Protein 7ZGM (pdb70)

CATH classification: 2.70.98.10

B-factor: mean 21.21, std 8.97, range [10.93, 101.54]

Sequence (702 aa):
TDYYTKYVNTFIGAADNGHTFPGACRPFGMIQTSPVTGAVGWRYCSEYVNSDSIIWGFTQTHLNGTGCMDLGDVLVMPVTGTRTRAWDAYRRSRFSSKKLEAATPGYYTVELTEPNVKAELTATPHAALHRYTYHNADSASVLIDLQHGPTWNENNQYHSSQVKECEVNWEDAQTLTGHVRNSVWVNQDYFFVMKFNRPVTDSLYLPMGETEKGKRIIASFDMQPGEELLLMKVALSTTGIEGARKNMEEAEVPAWDFEGVKKKTAHDDWNSYLSRIDVTGTEDEKTNFYTCFYHALIQPNQISDVDGLYRNAADSVVKAGTGTFYSTFSLWDTYRAAHPFYTLMVPEKVDGFVNSLVEQSSEVQGFLPIWGLWGKETYTMVGNHGVSVIAEAYRKGFRGFDAERAFNAIKQTQTVSHKQQKSDWETYMKYGYFPTDLIKTESVSSSLESVYDDYAAADMAKKRMGKTEDAAYFSKRADFYKNLFDTETQFMRPRNSNGTWKTPFNPSQVAHATGGDYTEGNAWQYTWHVQHDVPGLISLFGGEEPFLNKLDSLFTLKLETTQADVTGLIGQYAHGNEPSHHITYLYALAGRPERTQELVREIFDTQYHPEPDDGLCGNDDCGQMSAWYMFSAMMGFYPVDPVSGNYVFGAPQMPKIVLHLADGKTFTVIADGISKEHKYIDSITLNGEPYTKNYISHEDILKGGTLVYKMKLEH

Foldseek 3Di:
DQLLVLADQLAQLALFALAFFAEDFFQFAWGKGWAFDAPAFAQAHRGHPPGFKTLFIFTWFFTQDNHDTWRFKGKAKAADDQADPSRPRMFGWDPVAWDGTHQKTWTQGPPQRKIKMWGDDRFKIKIKIWRQPQHQTKMKTWGLADGHRHVVCSQQFWPAKDWDDPFQFWIKIWTFGPHLHTAIKIKIKGKPFGFPDKDWHDGDPNHRIIIMITTGDDDRGDMMMMMMGMARQYRVLRVQLCCVQPVDRCVVVSSVVRSVSLCVQLVLKDFDFDSFLSSLQSNLSVLLRNDQHWRHGQQQWHQAQVRDTDGQPVRTAGAQCLQVQCLFFSLLVCVWRVVVCLLRHLSNQLVNCVVPQAGAQGTDSNHHSQPDAARRNLSSLLQCVLSPNDSDDLVSSLVRLVSHQPPADPDQRPVVCCVVQLFQACVRGVAQRQVNLLRNLLSLVSSLSSCVVVVVVVSNVVSVVSNPSQLLQQDQVVRWSFHAHSVSHTDPPADQFDAADVVGYNRHRAGRLLQSCSSLPCLVVSCVSLVALVSVVVSLVQQQPADDDPDDPDCQQHRHRQRLQDSSNLLVLLSCLVRPNLQSSLVVLVVCVVQAATSDSNRHSRGCSSSSSSSSNNLVQLFWGCSSSSQQKTFGRWHNGQKMWRQGPVRAIAIRGAAPDDDQQRGFPFKDWQNHGDDDRIDGNVSVNVHGYIYTDTGNDD

Solvent-accessible surface area: 23970 Å² total; per-residue (Å²): 133,55,30,1,126,22,9,46,2,26,6,0,1,11,102,58,0,21,2,8,0,1,0,0,29,12,4,1,4,0,1,0,0,0,6,5,7,62,154,64,76,62,150,26,24,12,2,9,34,103,9,63,56,0,35,0,0,0,0,0,3,8,2,0,15,46,32,18,12,10,0,3,0,5,0,0,1,4,9,32,93,89,80,72,61,66,60,47,7,73,1,141,14,56,84,170,94,17,49,25,43,1,1,29,0,18,0,41,2,73,84,9,68,0,69,0,14,0,0,0,5,30,3,0,0,0,0,35,0,18,0,68,47,10,92,39,0,0,0,4,0,5,2,0,12,4,21,7,120,42,73,130,47,4,37,53,9,4,97,75,20,122,17,84,61,76,82,55,69,5,0,1,2,34,0,77,17,31,40,65,11,90,6,14,3,27,0,0,0,43,0,51,64,77,22,87,94,48,56,110,8,118,54,38,180,80,16,122,3,62,4,1,1,0,1,6,112,10,108,100,46,61,77,0,16,0,4,0,0,0,0,1,17,17,49,105,10,0,56,104,0,0,82,66,38,2,87,55,76,88,6,100,23,12,60,129,70,0,51,64,36,0,23,60,21,0,44,54,0,42,12,68,20,82,102,85,46,32,25,18,0,1,2,8,0,1,3,0,0,1,4,4,6,28,2,0,3,63,57,0,60,5,43,12,36,62,80,49,63,52,125,1,59,71,29,38,2,11,1,5,5,4,0,10,9,7,0,2,0,0,7,0,0,2,6,3,3,0,28,100,45,5,38,14,0,0,14,2,0,4,23,8,6,90,57,41,35,14,0,2,10,8,0,0,7,1,24,26,25,58,42,36,3,8,0,2,0,0,0,4,0,0,1,1,25,35,18,46,26,140,42,21,72,21,101,92,0,6,79,3,0,81,69,0,0,43,72,43,27,130,109,61,9,52,5,118,24,0,76,158,59,8,9,2,0,21,81,91,37,190,39,6,0,0,0,4,2,1,0,3,3,3,0,0,42,0,0,10,22,0,0,146,124,42,58,48,96,144,26,11,48,79,0,56,143,1,7,69,34,0,96,44,1,10,4,97,149,43,46,14,0,25,2,60,32,34,118,28,74,69,73,107,121,38,84,30,12,113,49,3,86,72,147,16,24,11,10,1,80,0,0,1,18,7,0,0,1,3,3,7,30,36,8,98,14,0,10,80,43,6,63,20,87,129,38,0,14,82,30,0,55,48,0,9,98,56,167,47,156,120,84,48,110,104,97,59,5,41,20,12,2,0,10,0,28,14,3,0,0,1,2,0,0,0,0,0,8,42,5,65,91,59,52,61,0,7,42,0,0,22,65,0,23,85,72,15,8,80,22,99,23,110,8,24,14,7,32,2,19,1,0,0,5,2,0,0,3,0,0,0,0,1,0,0,2,1,3,18,0,0,26,0,47,0,10,12,1,0,0,10,2,53,85,1,18,0,68,10,89,94,66,96,57,0,22,1,52,3,78,48,33,55,162,82,68,43,10,22,79,49,20,41,22,85,65,117,109,29,131,112,70,62,0,19,1,73,39,0,68,143,9,26,46,0,34,0,114,12,40,90,114,129

Organism: NCBI:txid1121098

Structure (mmCIF, N/CA/C/O backbone):
data_7ZGM
#
_entry.id   7ZGM
#
_cell.length_a   65.941
_cell.length_b   84.335
_cell.length_c   132.581
_cell.angle_alpha   90.000
_cell.angle_beta   90.000
_cell.angle_gamma   90.000
#
_symmetry.space_group_name_H-M   'P 21 21 21'
#
loop_
_entity.id
_entity.type
_entity.pdbx_description
1 polymer 'Glycoside hydrolase family 92 protein'
2 non-polymer 'POTASSIUM ION'
3 non-polymer 'SODIUM ION'
4 non-polymer 'CALCIUM ION'
5 water water
#
loop_
_atom_site.group_PDB
_atom_site.id
_atom_site.type_symbol
_atom_site.label_atom_id
_atom_site.label_alt_id
_atom_site.label_comp_id
_atom_site.label_asym_id
_atom_site.label_entity_id
_atom_site.label_seq_id
_atom_site.pdbx_PDB_ins_code
_atom_site.Cartn_x
_atom_site.Cartn_y
_atom_site.Cartn_z
_atom_site.occupancy
_atom_site.B_iso_or_equiv
_atom_site.auth_seq_id
_atom_site.auth_comp_id
_atom_site.auth_asym_id
_atom_site.auth_atom_id
_atom_site.pdbx_PDB_model_num
ATOM 1 N N . THR A 1 1 ? 8.238 -2.872 41.775 1.000 56.463 30 THR A N 1
ATOM 2 C CA . THR A 1 1 ? 7.299 -2.271 40.789 1.000 56.153 30 THR A CA 1
ATOM 3 C C . THR A 1 1 ? 7.633 -2.761 39.385 1.000 45.310 30 THR A C 1
ATOM 4 O O . THR A 1 1 ? 8.792 -2.974 39.040 1.000 42.078 30 THR A O 1
ATOM 16 N N . ASP A 1 2 ? 6.587 -2.899 38.571 1.000 36.593 31 ASP A N 1
ATOM 17 C CA . ASP A 1 2 ? 6.744 -3.325 37.191 1.000 26.345 31 ASP A CA 1
ATOM 18 C C . ASP A 1 2 ? 6.741 -2.106 36.266 1.000 21.824 31 ASP A C 1
ATOM 19 O O . ASP A 1 2 ? 5.689 -1.678 35.810 1.000 22.824 31 ASP A O 1
ATOM 28 N N . TYR A 1 3 ? 7.922 -1.570 35.940 1.000 18.756 32 TYR A N 1
ATOM 29 C CA A TYR A 1 3 ? 8.051 -0.364 35.138 0.500 19.343 32 TYR A CA 1
ATOM 30 C CA B TYR A 1 3 ? 7.969 -0.342 35.156 0.500 19.021 32 TYR A CA 1
ATOM 31 C C . TYR A 1 3 ? 7.674 -0.620 33.678 1.000 16.676 32 TYR A C 1
ATOM 32 O O . TYR A 1 3 ? 7.381 0.309 32.937 1.000 16.765 32 TYR A O 1
ATOM 64 N N . THR A 1 4 ? 7.706 -1.890 33.250 1.000 17.573 33 THR A N 1
ATOM 65 C CA . THR A 1 4 ? 7.320 -2.212 31.880 1.000 16.026 33 THR A CA 1
ATOM 66 C C . THR A 1 4 ? 5.875 -1.800 31.601 1.000 16.664 33 THR A C 1
ATOM 67 O O . THR A 1 4 ? 5.524 -1.560 30.450 1.000 17.519 33 THR A O 1
ATOM 77 N N . LYS A 1 5 ? 5.042 -1.693 32.644 1.000 17.020 34 LYS A N 1
ATOM 78 C CA . LYS A 1 5 ? 3.643 -1.339 32.446 1.000 18.993 34 LYS A CA 1
ATOM 79 C C . LYS A 1 5 ? 3.509 0.097 31.939 1.000 17.245 34 LYS A C 1
ATOM 80 O O . LYS A 1 5 ? 2.472 0.441 31.382 1.000 19.666 34 LYS A O 1
ATOM 99 N N . TYR A 1 6 ? 4.546 0.929 32.117 1.000 16.896 35 TYR A N 1
ATOM 100 C CA . TYR A 1 6 ? 4.518 2.301 31.625 1.000 16.914 35 TYR A CA 1
ATOM 101 C C . TYR A 1 6 ? 5.072 2.433 30.209 1.000 16.189 35 TYR A C 1
ATOM 102 O O . TYR A 1 6 ? 5.077 3.524 29.656 1.000 22.127 35 TYR A O 1
ATOM 119 N N . VAL A 1 7 ? 5.545 1.337 29.622 1.000 14.344 36 VAL A N 1
ATOM 120 C CA . VAL A 1 7 ? 6.007 1.386 28.248 1.000 13.735 36 VAL A CA 1
ATOM 121 C C . VAL A 1 7 ? 4.820 1.112 27.331 1.000 14.130 36 VAL A C 1
ATOM 122 O O . VAL A 1 7 ? 4.225 0.041 27.390 1.000 17.220 36 VAL A O 1
ATOM 135 N N . ASN A 1 8 ? 4.521 2.072 26.456 1.000 14.329 37 ASN A N 1
ATOM 136 C CA . ASN A 1 8 ? 3.552 1.861 25.392 1.000 13.798 37 ASN A CA 1
ATOM 137 C C . ASN A 1 8 ? 4.320 1.761 24.073 1.000 13.183 37 ASN A C 1
ATOM 138 O O . ASN A 1 8 ? 4.742 2.774 23.513 1.000 14.802 37 ASN A O 1
ATOM 149 N N . THR A 1 9 ? 4.492 0.533 23.567 1.000 14.112 38 THR A N 1
ATOM 150 C CA . THR A 1 9 ? 5.349 0.330 22.408 1.000 13.735 38 THR A CA 1
ATOM 151 C C . THR A 1 9 ? 4.707 0.852 21.127 1.000 14.315 38 THR A C 1
ATOM 152 O O . THR A 1 9 ? 5.398 0.902 20.112 1.000 14.369 38 THR A O 1
ATOM 162 N N . PHE A 1 10 ? 3.429 1.258 21.175 1.000 15.181 39 PHE A N 1
ATOM 163 C CA . PHE A 1 10 ? 2.763 1.845 20.018 1.000 15.112 39 PHE A CA 1
ATOM 164 C C . PHE A 1 10 ? 3.047 3.340 19.897 1.000 15.329 39 PHE A C 1
ATOM 165 O O . PHE A 1 10 ? 2.701 3.924 18.873 1.000 15.721 39 PHE A O 1
ATOM 182 N N . ILE A 1 11 ? 3.659 3.961 20.920 1.000 14.816 40 ILE A N 1
ATOM 183 C CA . ILE A 1 11 ? 4.024 5.367 20.811 1.000 14.765 40 ILE A CA 1
ATOM 184 C C . ILE A 1 11 ? 5.049 5.535 19.690 1.000 14.799 40 ILE A C 1
ATOM 185 O O . ILE A 1 11 ? 6.096 4.876 19.674 1.000 15.971 40 ILE A O 1
ATOM 201 N N . GLY A 1 12 ? 4.728 6.427 18.746 1.000 14.473 41 GLY A N 1
ATOM 202 C CA . GLY A 1 12 ? 5.604 6.685 17.618 1.000 14.836 41 GLY A CA 1
ATOM 203 C C . GLY A 1 12 ? 5.330 5.816 16.393 1.000 14.792 41 GLY A C 1
ATOM 204 O O . GLY A 1 12 ? 6.057 5.939 15.415 1.000 15.533 41 GLY A O 1
ATOM 208 N N . ALA A 1 13 ? 4.283 4.976 16.442 1.000 15.293 42 ALA A N 1
ATOM 209 C CA . ALA A 1 13 ? 3.849 4.166 15.310 1.000 16.668 42 ALA A CA 1
ATOM 210 C C . ALA A 1 13 ? 3.058 5.045 14.345 1.000 16.339 42 ALA A C 1
ATOM 211 O O . ALA A 1 13 ? 1.825 4.992 14.260 1.000 17.138 42 ALA A O 1
ATOM 218 N N . ALA A 1 14 ? 3.797 5.894 13.642 1.000 17.383 43 ALA A N 1
ATOM 219 C CA . ALA A 1 14 ? 3.203 6.958 12.855 1.000 17.941 43 ALA A CA 1
ATOM 220 C C . ALA A 1 14 ? 4.275 7.507 11.933 1.000 16.876 43 ALA A C 1
ATOM 221 O O . ALA A 1 14 ? 5.457 7.227 12.134 1.000 16.174 43 ALA A O 1
ATOM 228 N N . ASP A 1 15 ? 3.850 8.313 10.959 1.000 18.582 44 ASP A N 1
ATOM 229 C CA . ASP A 1 15 ? 4.764 8.925 10.010 1.000 20.898 44 ASP A CA 1
ATOM 230 C C . ASP A 1 15 ? 5.787 9.780 10.747 1.000 20.489 44 ASP A C 1
ATOM 231 O O . ASP A 1 15 ? 6.939 9.849 10.322 1.000 24.226 44 ASP A O 1
ATOM 240 N N . ASN A 1 16 ? 5.355 10.420 11.845 1.000 19.562 45 ASN A N 1
ATOM 241 C CA . ASN A 1 16 ? 6.257 11.084 12.766 1.000 20.387 45 ASN A CA 1
ATOM 242 C C . ASN A 1 16 ? 6.478 10.146 13.949 1.000 18.087 45 ASN A C 1
ATOM 243 O O . ASN A 1 16 ? 5.586 9.968 14.770 1.000 23.518 45 ASN A O 1
ATOM 254 N N . GLY A 1 17 ? 7.645 9.498 13.971 1.000 16.636 46 GLY A N 1
ATOM 255 C CA . GLY A 1 17 ? 7.998 8.571 15.033 1.000 15.404 46 GLY A CA 1
ATOM 256 C C . GLY A 1 17 ? 8.815 7.398 14.496 1.000 14.001 46 GLY A C 1
ATOM 257 O O . GLY A 1 17 ? 9.944 7.179 14.927 1.000 14.973 46 GLY A O 1
ATOM 261 N N . HIS A 1 18 ? 8.209 6.648 13.563 1.000 14.568 47 HIS A N 1
ATOM 262 C CA . HIS A 1 18 ? 8.852 5.525 12.889 1.000 13.235 47 HIS A CA 1
ATOM 263 C C . HIS A 1 18 ? 9.364 4.496 13.891 1.000 12.533 47 HIS A C 1
ATOM 264 O O . HIS A 1 18 ? 10.402 3.881 13.678 1.000 14.191 47 HIS A O 1
ATOM 277 N N . THR A 1 19 ? 8.591 4.277 14.959 1.000 14.001 48 THR A N 1
ATOM 278 C CA . THR A 1 19 ? 8.900 3.227 15.910 1.000 14.641 48 THR A CA 1
ATOM 279 C C . THR A 1 19 ? 8.261 1.914 15.460 1.000 14.233 48 THR A C 1
ATOM 280 O O . THR A 1 19 ? 7.534 1.875 14.471 1.000 15.241 48 THR A O 1
ATOM 290 N N . PHE A 1 20 ? 8.544 0.831 16.195 1.000 13.690 49 PHE A N 1
ATOM 291 C CA . PHE A 1 20 ? 7.931 -0.468 15.952 1.000 12.781 49 PHE A CA 1
ATOM 292 C C . PHE A 1 20 ? 7.356 -0.996 17.261 1.000 14.309 49 PHE A C 1
ATOM 293 O O . PHE A 1 20 ? 7.952 -0.788 18.320 1.000 12.863 49 PHE A O 1
ATOM 310 N N . PRO A 1 21 ? 6.199 -1.688 17.225 1.000 13.599 50 PRO A N 1
ATOM 311 C CA . PRO A 1 21 ? 5.557 -2.145 18.459 1.000 14.158 50 PRO A CA 1
ATOM 312 C C . PRO A 1 21 ? 5.904 -3.548 18.942 1.000 12.894 50 PRO A C 1
ATOM 313 O O . PRO A 1 21 ? 5.510 -3.932 20.037 1.000 13.141 50 PRO A O 1
ATOM 324 N N . GLY A 1 22 ? 6.621 -4.313 18.122 1.000 12.621 51 GLY A N 1
ATOM 325 C CA . GLY A 1 22 ? 6.856 -5.715 18.410 1.000 12.521 51 GLY A CA 1
ATOM 326 C C . GLY A 1 22 ? 7.998 -5.990 19.383 1.000 12.287 51 GLY A C 1
ATOM 327 O O . GLY A 1 22 ? 8.595 -5.077 19.959 1.000 13.517 51 GLY A O 1
ATOM 331 N N . ALA A 1 23 ? 8.243 -7.292 19.576 1.000 12.430 52 ALA A N 1
ATOM 332 C CA . ALA A 1 23 ? 9.062 -7.784 20.676 1.000 13.191 52 ALA A CA 1
ATOM 333 C C . ALA A 1 23 ? 10.556 -7.666 20.378 1.000 13.144 52 ALA A C 1
ATOM 334 O O . ALA A 1 23 ? 11.046 -8.073 19.320 1.000 13.781 52 ALA A O 1
ATOM 341 N N . CYS A 1 24 ? 11.294 -7.156 21.368 1.000 12.889 53 CYS A N 1
ATOM 342 C CA . CYS A 1 24 ? 12.743 -7.137 21.294 1.000 12.726 53 CYS A CA 1
ATOM 343 C C . CYS A 1 24 ? 13.332 -7.203 22.702 1.000 12.078 53 CYS A C 1
ATOM 344 O O . CYS A 1 24 ? 12.613 -7.047 23.685 1.000 12.894 53 CYS A O 1
ATOM 351 N N . ARG A 1 25 ? 14.641 -7.465 22.766 1.000 13.185 54 ARG A N 1
ATOM 352 C CA . ARG A 1 25 ? 15.408 -7.338 23.992 1.000 13.420 54 ARG A CA 1
ATOM 353 C C . ARG A 1 25 ? 16.248 -6.067 23.915 1.000 13.098 54 ARG A C 1
ATOM 354 O O . ARG A 1 25 ? 16.635 -5.637 22.820 1.000 12.971 54 ARG A O 1
ATOM 375 N N . PRO A 1 26 ? 16.632 -5.471 25.064 1.000 13.614 55 PRO A N 1
ATOM 376 C CA . PRO A 1 26 ? 17.559 -4.340 25.064 1.000 14.073 55 PRO A CA 1
ATOM 377 C C . PRO A 1 26 ? 18.837 -4.682 24.308 1.000 13.704 55 PRO A C 1
ATOM 378 O O . PRO A 1 26 ? 19.447 -5.727 24.551 1.000 13.938 55 PRO A O 1
ATOM 389 N N . PHE A 1 27 ? 19.201 -3.803 23.366 1.000 12.804 56 PHE A N 1
ATOM 390 C CA . PHE A 1 27 ? 20.427 -3.923 22.583 1.000 12.948 56 PHE A CA 1
ATOM 391 C C . PHE A 1 27 ? 20.495 -5.252 21.820 1.000 13.343 56 PHE A C 1
ATOM 392 O O . PHE A 1 27 ? 21.584 -5.760 21.521 1.000 13.891 56 PHE A O 1
ATOM 409 N N . GLY A 1 28 ? 19.325 -5.811 21.474 1.000 12.438 57 GLY A N 1
ATOM 410 C CA . GLY A 1 28 ? 19.282 -7.127 20.854 1.000 13.936 57 GLY A CA 1
ATOM 411 C C . GLY A 1 28 ? 19.433 -7.077 19.330 1.000 13.535 57 GLY A C 1
ATOM 412 O O . GLY A 1 28 ? 19.523 -6.010 18.723 1.000 14.158 57 GLY A O 1
ATOM 416 N N . MET A 1 29 ? 19.493 -8.263 18.727 1.000 13.360 58 MET A N 1
ATOM 417 C CA . MET A 1 29 ? 19.582 -8.405 17.283 1.000 14.487 58 MET A CA 1
ATOM 418 C C . MET A 1 29 ? 18.194 -8.605 16.674 1.000 14.041 58 MET A C 1
ATOM 419 O O . MET A 1 29 ? 18.043 -8.393 15.482 1.000 15.297 58 MET A O 1
ATOM 433 N N . ILE A 1 30 ? 17.196 -9.008 17.479 1.000 12.613 59 ILE A N 1
ATOM 434 C CA . ILE A 1 30 ? 15.870 -9.346 16.990 1.000 12.490 59 ILE A CA 1
ATOM 435 C C . ILE A 1 30 ? 14.873 -8.294 17.462 1.000 13.466 59 ILE A C 1
ATOM 436 O O . ILE A 1 30 ? 14.792 -7.976 18.648 1.000 13.948 59 ILE A O 1
ATOM 452 N N . GLN A 1 31 ? 14.094 -7.801 16.501 1.000 11.859 60 GLN A N 1
ATOM 453 C CA . GLN A 1 31 ? 12.946 -6.942 16.729 1.000 12.174 60 GLN A CA 1
ATOM 454 C C . GLN A 1 31 ? 11.810 -7.524 15.891 1.000 12.671 60 GLN A C 1
ATOM 455 O O . GLN A 1 31 ? 11.676 -7.206 14.712 1.000 13.715 60 GLN A O 1
ATOM 469 N N . THR A 1 32 ? 11.045 -8.447 16.484 1.000 12.376 61 THR A N 1
ATOM 470 C CA . THR A 1 32 ? 10.068 -9.221 15.737 1.000 11.857 61 THR A CA 1
ATOM 471 C C . THR A 1 32 ? 8.727 -8.502 15.844 1.000 13.194 61 THR A C 1
ATOM 472 O O . THR A 1 32 ? 8.190 -8.303 16.935 1.000 12.907 61 THR A O 1
ATOM 482 N N . SER A 1 33 ? 8.205 -8.066 14.698 1.000 12.845 62 SER A N 1
ATOM 483 C CA . SER A 1 33 ? 7.202 -7.020 14.717 1.000 12.979 62 SER A CA 1
ATOM 484 C C . SER A 1 33 ? 6.359 -7.068 13.445 1.000 13.170 62 SER A C 1
ATOM 485 O O . SER A 1 33 ? 6.838 -7.466 12.378 1.000 13.118 62 SER A O 1
ATOM 492 N N . PRO A 1 34 ? 5.069 -6.688 13.521 1.000 13.069 63 PRO A N 1
ATOM 493 C CA . PRO A 1 34 ? 4.197 -6.675 12.346 1.000 14.209 63 PRO A CA 1
ATOM 494 C C . PRO A 1 34 ? 4.599 -5.676 11.262 1.000 13.625 63 PRO A C 1
ATOM 495 O O . PRO A 1 34 ? 5.093 -4.587 11.548 1.000 14.443 63 PRO A O 1
ATOM 506 N N . VAL A 1 35 ? 4.389 -6.099 10.011 1.000 13.274 64 VAL A N 1
ATOM 507 C CA . VAL A 1 35 ? 4.437 -5.248 8.835 1.000 13.311 64 VAL A CA 1
ATOM 508 C C . VAL A 1 35 ? 3.006 -4.888 8.464 1.000 14.125 64 VAL A C 1
ATOM 509 O O . VAL A 1 35 ? 2.182 -5.784 8.279 1.000 15.099 64 VAL A O 1
ATOM 522 N N . THR A 1 36 ? 2.717 -3.584 8.370 1.000 16.487 65 THR A N 1
ATOM 523 C CA . THR A 1 36 ? 1.393 -3.131 7.990 1.000 15.924 65 THR A CA 1
ATOM 524 C C . THR A 1 36 ? 1.478 -2.273 6.735 1.000 15.332 65 THR A C 1
ATOM 525 O O . THR A 1 36 ? 2.514 -1.695 6.392 1.000 16.873 65 THR A O 1
ATOM 535 N N . GLY A 1 37 ? 0.335 -2.181 6.066 1.000 15.285 66 GLY A N 1
ATOM 536 C CA . GLY A 1 37 ? 0.214 -1.287 4.936 1.000 17.578 66 GLY A CA 1
ATOM 537 C C . GLY A 1 37 ? -1.194 -0.723 4.847 1.000 18.497 66 GLY A C 1
ATOM 538 O O . GLY A 1 37 ? -2.073 -1.068 5.641 1.000 18.809 66 GLY A O 1
ATOM 542 N N . ALA A 1 38 ? -1.369 0.167 3.878 1.000 18.882 67 ALA A N 1
ATOM 543 C CA . ALA A 1 38 ? -2.655 0.777 3.615 1.000 21.200 67 ALA A CA 1
ATOM 544 C C . ALA A 1 38 ? -2.884 0.711 2.109 1.000 19.817 67 ALA A C 1
ATOM 545 O O . ALA A 1 38 ? -2.712 -0.354 1.529 1.000 20.283 67 ALA A O 1
ATOM 552 N N . VAL A 1 39 ? -3.252 1.834 1.485 1.000 18.511 68 VAL A N 1
ATOM 553 C CA . VAL A 1 39 ? -3.554 1.845 0.064 1.000 18.596 68 VAL A CA 1
ATOM 554 C C . VAL A 1 39 ? -2.380 2.480 -0.674 1.000 16.830 68 VAL A C 1
ATOM 555 O O . VAL A 1 39 ? -1.999 3.615 -0.402 1.000 18.556 68 VAL A O 1
ATOM 568 N N . GLY A 1 40 ? -1.813 1.722 -1.614 1.000 18.698 69 GLY A N 1
ATOM 569 C CA . GLY A 1 40 ? -0.612 2.140 -2.307 1.000 18.466 69 GLY A CA 1
ATOM 570 C C . GLY A 1 40 ? 0.625 1.799 -1.488 1.000 18.936 69 GLY A C 1
ATOM 571 O O . GLY A 1 40 ? 0.555 1.015 -0.550 1.000 31.897 69 GLY A O 1
ATOM 575 N N . TRP A 1 41 ? 1.749 2.410 -1.838 1.000 20.149 70 TRP A N 1
ATOM 576 C CA . TRP A 1 41 ? 3.029 2.055 -1.253 1.000 17.323 70 TRP A CA 1
ATOM 577 C C . TRP A 1 41 ? 3.487 3.151 -0.297 1.000 18.599 70 TRP A C 1
ATOM 578 O O . TRP A 1 41 ? 3.528 4.319 -0.667 1.000 21.618 70 TRP A O 1
ATOM 599 N N . ARG A 1 42 ? 3.809 2.776 0.942 1.000 17.638 71 ARG A N 1
ATOM 600 C CA . ARG A 1 42 ? 4.351 3.722 1.905 1.000 17.399 71 ARG A CA 1
ATOM 601 C C . ARG A 1 42 ? 5.868 3.759 1.767 1.000 16.050 71 ARG A C 1
ATOM 602 O O . ARG A 1 42 ? 6.492 2.721 1.678 1.000 16.346 71 ARG A O 1
ATOM 623 N N . TYR A 1 43 ? 6.472 4.940 1.729 1.000 15.979 72 TYR A N 1
ATOM 624 C CA . TYR A 1 43 ? 7.908 5.032 1.522 1.000 16.869 72 TYR A CA 1
ATOM 625 C C . TYR A 1 43 ? 8.692 4.373 2.655 1.000 16.422 72 TYR A C 1
ATOM 626 O O . TYR A 1 43 ? 9.673 3.670 2.400 1.000 16.710 72 TYR A O 1
ATOM 643 N N . CYS A 1 44 ? 8.290 4.649 3.907 1.000 14.752 73 CYS A N 1
ATOM 644 C CA . CYS A 1 44 ? 9.130 4.321 5.045 1.000 14.866 73 CYS A CA 1
ATOM 645 C C . CYS A 1 44 ? 8.299 3.796 6.211 1.000 15.363 73 CYS A C 1
ATOM 646 O O . CYS A 1 44 ? 7.123 4.137 6.345 1.000 17.209 73 CYS A O 1
ATOM 654 N N . SER A 1 45 ? 8.985 3.007 7.054 1.000 15.117 74 SER A N 1
ATOM 655 C CA . SER A 1 45 ? 8.486 2.389 8.273 1.000 15.386 74 SER A CA 1
ATOM 656 C C . SER A 1 45 ? 7.598 1.190 7.965 1.000 14.140 74 SER A C 1
ATOM 657 O O . SER A 1 45 ? 6.716 1.249 7.103 1.000 16.942 74 SER A O 1
ATOM 664 N N . GLU A 1 46 ? 7.827 0.112 8.718 1.000 14.052 75 GLU A N 1
ATOM 665 C CA . GLU A 1 46 ? 7.107 -1.126 8.478 1.000 15.200 75 GLU A CA 1
ATOM 666 C C . GLU A 1 46 ? 5.736 -1.145 9.146 1.000 15.653 75 GLU A C 1
ATOM 667 O O .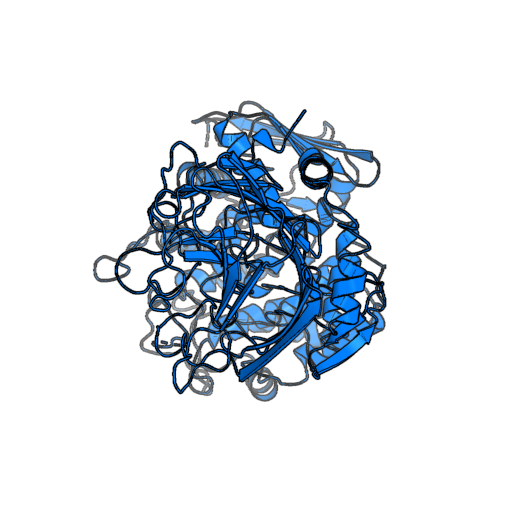 GLU A 1 46 ? 4.891 -1.931 8.726 1.000 16.864 75 GLU A O 1
ATOM 679 N N . TYR A 1 47 ? 5.499 -0.292 10.148 1.000 14.943 76 TYR A N 1
ATOM 680 C CA . TYR A 1 47 ? 4.253 -0.329 10.904 1.000 14.505 76 TYR A CA 1
ATOM 681 C C . TYR A 1 47 ? 3.797 1.093 11.200 1.000 15.004 76 TYR A C 1
ATOM 682 O O . TYR A 1 47 ? 4.586 1.902 11.682 1.000 16.255 76 TYR A O 1
ATOM 699 N N . VAL A 1 48 ? 2.516 1.382 10.952 1.000 15.771 77 VAL A N 1
ATOM 700 C CA . VAL A 1 48 ? 1.900 2.587 11.486 1.000 15.597 77 VAL A CA 1
ATOM 701 C C . VAL A 1 48 ? 0.544 2.216 12.093 1.000 16.416 77 VAL A C 1
ATOM 702 O O . VAL A 1 48 ? -0.160 1.322 11.619 1.000 16.923 77 VAL A O 1
ATOM 715 N N . ASN A 1 49 ? 0.191 2.937 13.164 1.000 16.534 78 ASN A N 1
ATOM 716 C CA . ASN A 1 49 ? -0.940 2.595 14.008 1.000 16.413 78 ASN A CA 1
ATOM 717 C C . ASN A 1 49 ? -2.270 2.769 13.280 1.000 16.114 78 ASN A C 1
ATOM 718 O O . ASN A 1 49 ? -3.245 2.111 13.635 1.000 18.914 78 ASN A O 1
ATOM 729 N N . SER A 1 50 ? -2.315 3.647 12.269 1.000 17.106 79 SER A N 1
ATOM 730 C CA . SER A 1 50 ? -3.554 3.898 11.546 1.000 18.183 79 SER A CA 1
ATOM 731 C C . SER A 1 50 ? -3.850 2.817 10.502 1.000 17.472 79 SER A C 1
ATOM 732 O O . SER A 1 50 ? -4.966 2.766 9.994 1.000 19.637 79 SER A O 1
ATOM 739 N N . ASP A 1 51 ? -2.873 1.964 10.165 1.000 17.017 80 ASP A N 1
ATOM 740 C CA . ASP A 1 51 ? -3.096 0.893 9.199 1.000 16.073 80 ASP A CA 1
ATOM 741 C C . ASP A 1 51 ? -3.999 -0.188 9.795 1.000 17.731 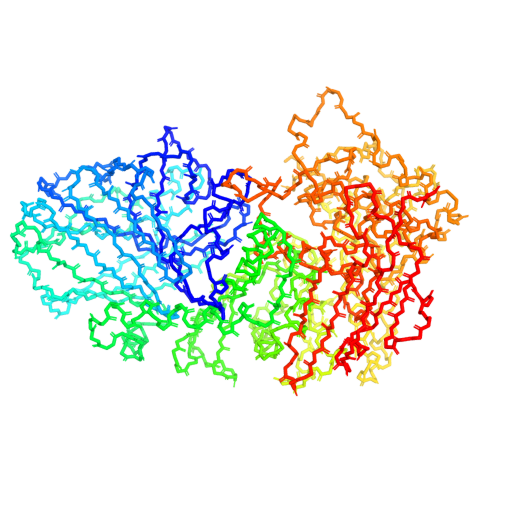80 ASP A C 1
ATOM 742 O O . ASP A 1 51 ? -4.015 -0.393 11.004 1.000 19.399 80 ASP A O 1
ATOM 751 N N . SER A 1 52 ? -4.697 -0.932 8.927 1.000 17.355 81 SER A N 1
ATOM 752 C CA . SER A 1 52 ? -5.546 -2.030 9.372 1.000 18.340 81 SER A CA 1
ATOM 753 C C . SER A 1 52 ? -5.270 -3.318 8.597 1.000 18.041 81 SER A C 1
ATOM 754 O O . SER A 1 52 ? -6.057 -4.250 8.681 1.000 20.563 81 SER A O 1
ATOM 761 N N . ILE A 1 53 ? -4.144 -3.379 7.875 1.000 16.335 82 ILE A N 1
ATOM 762 C CA . ILE A 1 53 ? -3.762 -4.560 7.115 1.000 16.936 82 ILE A CA 1
ATOM 763 C C . ILE A 1 53 ? -2.354 -4.989 7.512 1.000 17.153 82 ILE A C 1
ATOM 764 O O . ILE A 1 53 ? -1.430 -4.192 7.415 1.000 16.603 82 ILE A O 1
ATOM 780 N N . ILE A 1 54 ? -2.210 -6.249 7.939 1.000 15.641 83 ILE A N 1
ATOM 781 C CA . ILE A 1 54 ? -0.921 -6.848 8.266 1.000 15.791 83 ILE A CA 1
ATOM 782 C C . ILE A 1 54 ? -0.464 -7.744 7.104 1.000 15.702 83 ILE A C 1
ATOM 783 O O . ILE A 1 54 ? -1.222 -8.579 6.597 1.000 15.706 83 ILE A O 1
ATOM 799 N N . TRP A 1 55 ? 0.793 -7.547 6.685 1.000 14.267 84 TRP A N 1
ATOM 800 C CA . TRP A 1 55 ? 1.428 -8.350 5.645 1.000 15.570 84 TRP A CA 1
ATOM 801 C C . TRP A 1 55 ? 2.073 -9.609 6.222 1.000 15.656 84 TRP A C 1
ATOM 802 O O . TRP A 1 55 ? 2.271 -10.607 5.523 1.000 17.622 84 TRP A O 1
ATOM 823 N N . GLY A 1 56 ? 2.510 -9.500 7.473 1.000 13.761 85 GLY A N 1
ATOM 824 C CA . GLY A 1 56 ? 3.279 -10.536 8.131 1.000 14.636 85 GLY A CA 1
ATOM 825 C C . GLY A 1 56 ? 4.105 -9.924 9.257 1.000 14.172 85 GLY A C 1
ATOM 826 O O . GLY A 1 56 ? 3.835 -8.806 9.685 1.000 14.095 85 GLY A O 1
ATOM 830 N N . PHE A 1 57 ? 5.091 -10.690 9.726 1.000 14.104 86 PHE A N 1
ATOM 831 C CA . PHE A 1 57 ? 5.952 -10.300 10.825 1.000 13.403 86 PHE A CA 1
ATOM 832 C C . PHE A 1 57 ? 7.398 -10.524 10.400 1.000 13.476 86 PHE A C 1
ATOM 833 O O . PHE A 1 57 ? 7.739 -11.630 9.957 1.000 14.217 86 PHE A O 1
ATOM 850 N N . THR A 1 58 A 8.232 -9.478 10.541 1.000 12.496 86 THR A N 1
ATOM 851 C CA . THR A 1 58 A 9.645 -9.584 10.223 1.000 12.248 86 THR A CA 1
ATOM 852 C C . THR A 1 58 A 10.445 -9.499 11.522 1.000 12.492 86 THR A C 1
ATOM 853 O O . THR A 1 58 A 9.897 -9.141 12.566 1.000 13.971 86 THR A O 1
ATOM 863 N N . GLN A 1 59 B 11.729 -9.862 11.457 1.000 12.462 86 GLN A N 1
ATOM 864 C CA . GLN A 1 59 B 12.495 -10.207 12.646 1.000 12.629 86 GLN A CA 1
ATOM 865 C C . GLN A 1 59 B 13.505 -9.137 13.065 1.000 12.986 86 GLN A C 1
ATOM 866 O O . GLN A 1 59 B 14.125 -9.284 14.117 1.000 12.870 86 GLN A O 1
ATOM 880 N N . THR A 1 60 ? 13.718 -8.119 12.227 1.000 13.319 87 THR A N 1
ATOM 881 C CA . THR A 1 60 ? 14.721 -7.095 12.458 1.000 12.852 87 THR A CA 1
ATOM 882 C C . THR A 1 60 ? 14.114 -5.732 12.138 1.000 12.183 87 THR A C 1
ATOM 883 O O . THR A 1 60 ? 13.437 -5.594 11.132 1.000 13.658 87 THR A O 1
ATOM 893 N N . HIS A 1 61 ? 14.328 -4.747 13.018 1.000 12.947 88 HIS A N 1
ATOM 894 C CA . HIS A 1 61 ? 13.817 -3.403 12.802 1.000 12.644 88 HIS A CA 1
ATOM 895 C C . HIS A 1 61 ? 14.706 -2.357 13.442 1.000 13.137 88 HIS A C 1
ATOM 896 O O . HIS A 1 61 ? 15.244 -2.582 14.519 1.000 13.963 88 HIS A O 1
ATOM 909 N N . LEU A 1 62 ? 14.795 -1.212 12.759 1.000 13.220 89 LEU A N 1
ATOM 910 C CA . LEU A 1 62 ? 15.366 -0.008 13.329 1.000 13.664 89 LEU A CA 1
ATOM 911 C C . LEU A 1 62 ? 14.255 0.836 13.932 1.000 14.500 89 LEU A C 1
ATOM 912 O O . LEU A 1 62 ? 13.117 0.837 13.461 1.000 14.832 89 LEU A O 1
ATOM 928 N N . ASN A 1 63 ? 14.623 1.521 15.013 1.000 13.918 90 ASN A N 1
ATOM 929 C CA . ASN A 1 63 ? 13.718 2.355 15.784 1.000 14.168 90 ASN A CA 1
ATOM 930 C C . ASN A 1 63 ? 13.916 3.826 15.431 1.000 12.634 90 ASN A C 1
ATOM 931 O O . ASN A 1 63 ? 14.923 4.410 15.805 1.000 14.594 90 ASN A O 1
ATOM 942 N N . GLY A 1 64 ? 12.953 4.406 14.702 1.000 14.603 91 GLY A N 1
ATOM 943 C CA . GLY A 1 64 ? 12.846 5.850 14.555 1.000 15.293 91 GLY A CA 1
ATOM 944 C C . GLY A 1 64 ? 13.764 6.463 13.498 1.000 14.721 91 GLY A C 1
ATOM 945 O O . GLY A 1 64 ? 14.029 7.655 13.550 1.000 14.983 91 GLY A O 1
ATOM 949 N N . THR A 1 65 ? 14.246 5.648 12.554 1.000 14.943 92 THR A N 1
ATOM 950 C CA . THR A 1 65 ? 15.050 6.133 11.449 1.000 14.869 92 THR A CA 1
ATOM 951 C C . THR A 1 65 ? 14.146 6.847 10.449 1.000 16.066 92 THR A C 1
ATOM 952 O O . THR A 1 65 ? 12.939 6.597 10.392 1.000 17.521 92 THR A O 1
ATOM 962 N N . GLY A 1 66 ? 14.759 7.693 9.621 1.000 18.064 93 GLY A N 1
ATOM 963 C CA . GLY A 1 66 ? 14.061 8.358 8.538 1.000 18.371 93 GLY A CA 1
ATOM 964 C C . GLY A 1 66 ? 13.494 7.363 7.531 1.000 18.132 93 GLY A C 1
ATOM 965 O O . GLY A 1 66 ? 12.306 7.426 7.207 1.000 20.603 93 GLY A O 1
ATOM 969 N N . CYS A 1 67 ? 14.343 6.450 7.029 1.000 18.065 94 CYS A N 1
ATOM 970 C CA . CYS A 1 67 ? 13.845 5.462 6.079 1.000 20.651 94 CYS A CA 1
ATOM 971 C C . CYS A 1 67 ? 14.635 4.150 6.059 1.000 18.025 94 CYS A C 1
ATOM 972 O O . CYS A 1 67 ? 14.090 3.132 5.635 1.000 20.634 94 CYS A O 1
ATOM 980 N N . MET A 1 68 ? 15.894 4.129 6.506 1.000 17.306 95 MET A N 1
ATOM 981 C CA . MET A 1 68 ? 16.626 2.874 6.528 1.000 16.809 95 MET A CA 1
ATOM 982 C C . MET A 1 68 ? 15.912 1.904 7.466 1.000 16.453 95 MET A C 1
ATOM 983 O O . MET A 1 68 ? 15.425 2.292 8.527 1.000 16.883 95 MET A O 1
ATOM 997 N N . ASP A 1 69 ? 15.866 0.631 7.065 1.000 14.832 96 ASP A N 1
ATOM 998 C CA . ASP A 1 69 ? 15.328 -0.412 7.922 1.000 15.151 96 ASP A CA 1
ATOM 999 C C . ASP A 1 69 ? 15.899 -1.750 7.464 1.000 15.422 96 ASP A C 1
ATOM 1000 O O . ASP A 1 69 ? 16.544 -1.831 6.416 1.000 17.554 96 ASP A O 1
ATOM 1009 N N . LEU A 1 70 ? 15.618 -2.785 8.261 1.000 15.411 97 LEU A N 1
ATOM 1010 C CA . LEU A 1 70 ? 16.114 -4.134 8.033 1.000 15.475 97 LEU A CA 1
ATOM 1011 C C . LEU A 1 70 ? 14.961 -5.039 7.588 1.000 16.352 97 LEU A C 1
ATOM 1012 O O . LEU A 1 70 ? 14.892 -5.411 6.430 1.000 18.039 97 LEU A O 1
ATOM 1028 N N . GLY A 1 71 ? 13.999 -5.347 8.452 1.000 16.587 98 GLY A N 1
ATOM 1029 C CA . GLY A 1 71 ? 12.765 -6.000 8.028 1.000 16.713 98 GLY A CA 1
ATOM 1030 C C . GLY A 1 71 ? 12.964 -7.374 7.384 1.000 17.528 98 GLY A C 1
ATOM 1031 O O . GLY A 1 71 ? 12.362 -7.656 6.352 1.000 17.935 98 GLY A O 1
ATOM 1035 N N . ASP A 1 72 ? 13.740 -8.253 8.031 1.000 15.953 99 ASP A N 1
ATOM 1036 C CA . ASP A 1 72 ? 14.142 -9.523 7.445 1.000 14.887 99 ASP A CA 1
ATOM 1037 C C . ASP A 1 72 ? 13.278 -10.701 7.889 1.000 14.617 99 ASP A C 1
ATOM 1038 O O . ASP A 1 72 ? 12.912 -10.813 9.052 1.000 15.558 99 ASP A O 1
ATOM 1047 N N . VAL A 1 73 ? 13.027 -11.603 6.933 1.000 15.296 100 VAL A N 1
ATOM 1048 C CA . VAL A 1 73 ? 12.308 -12.861 7.116 1.000 14.297 100 VAL A CA 1
ATOM 1049 C C . VAL A 1 73 ? 10.857 -12.611 7.516 1.000 15.792 100 VAL A C 1
ATOM 1050 O O . VAL A 1 73 ? 10.490 -12.676 8.685 1.000 16.669 100 VAL A O 1
ATOM 1063 N N . LEU A 1 74 ? 10.007 -12.404 6.512 1.000 14.605 101 LEU A N 1
ATOM 1064 C CA . LEU A 1 74 ? 8.591 -12.218 6.772 1.000 14.994 101 LEU A CA 1
ATOM 1065 C C . LEU A 1 74 ? 7.930 -13.582 6.951 1.000 16.303 101 LEU A C 1
ATOM 1066 O O . LEU A 1 74 ? 8.076 -14.474 6.109 1.000 17.173 101 LEU A O 1
ATOM 1082 N N . VAL A 1 75 ? 7.193 -13.729 8.056 1.000 14.611 102 VAL A N 1
ATOM 1083 C CA . VAL A 1 75 ? 6.355 -14.899 8.267 1.000 14.823 102 VAL A CA 1
ATOM 1084 C C . VAL A 1 75 ? 4.912 -14.448 8.466 1.000 13.732 102 VAL A C 1
ATOM 1085 O O . VAL A 1 75 ? 4.643 -13.381 9.022 1.000 15.240 102 VAL A O 1
ATOM 1098 N N . MET A 1 76 ? 3.979 -15.268 7.985 1.000 15.213 103 MET A N 1
ATOM 1099 C CA . MET A 1 76 ? 2.565 -14.944 8.066 1.000 15.830 103 MET A CA 1
ATOM 1100 C C . MET A 1 76 ? 1.782 -16.246 8.171 1.000 14.672 103 MET A C 1
ATOM 1101 O O . MET A 1 76 ? 1.886 -17.098 7.292 1.000 15.837 103 MET A O 1
ATOM 1115 N N . PRO A 1 77 ? 0.970 -16.454 9.230 1.000 14.747 104 PRO A N 1
ATOM 1116 C CA . PRO A 1 77 ? 0.051 -17.588 9.244 1.000 15.252 104 PRO A CA 1
ATOM 1117 C C . PRO A 1 77 ? -0.931 -17.516 8.072 1.000 16.281 104 PRO A C 1
ATOM 1118 O O . PRO A 1 77 ? -1.385 -16.430 7.716 1.000 16.351 104 PRO A O 1
ATOM 1129 N N . VAL A 1 78 ? -1.256 -18.688 7.508 1.000 16.008 105 VAL A N 1
ATOM 1130 C CA . VAL A 1 78 ? -2.144 -18.833 6.367 1.000 17.185 105 VAL A CA 1
ATOM 1131 C C . VAL A 1 78 ? -3.094 -19.998 6.632 1.000 17.249 105 VAL A C 1
ATOM 1132 O O . VAL A 1 78 ? -2.689 -21.036 7.157 1.000 18.287 105 VAL A O 1
ATOM 1145 N N . THR A 1 79 ? -4.355 -19.827 6.233 1.000 17.972 106 THR A N 1
ATOM 1146 C CA . THR A 1 79 ? -5.318 -20.918 6.209 1.000 18.321 106 THR A CA 1
ATOM 1147 C C . THR A 1 79 ? -6.046 -20.892 4.868 1.000 19.662 106 THR A C 1
ATOM 1148 O O . THR A 1 79 ? -5.995 -19.899 4.146 1.000 21.011 106 THR A O 1
ATOM 1158 N N . GLY A 1 80 ? -6.745 -21.982 4.551 1.000 23.218 107 GLY A N 1
ATOM 1159 C CA . GLY A 1 80 ? -7.450 -22.090 3.284 1.000 25.339 107 GLY A CA 1
ATOM 1160 C C . GLY A 1 80 ? -6.475 -22.289 2.125 1.000 24.608 107 GLY A C 1
ATOM 1161 O O . GLY A 1 80 ? -5.480 -22.995 2.268 1.000 27.251 107 GLY A O 1
ATOM 1165 N N . THR A 1 81 ? -6.747 -21.613 1.008 1.000 26.428 108 THR A N 1
ATOM 1166 C CA . THR A 1 81 ? -6.018 -21.808 -0.238 1.000 25.062 108 THR A CA 1
ATOM 1167 C C . THR A 1 81 ? -4.530 -21.519 -0.033 1.000 21.132 108 THR A C 1
ATOM 1168 O O . THR A 1 81 ? -4.165 -20.472 0.504 1.000 21.641 108 THR A O 1
ATOM 1178 N N . ARG A 1 82 ? -3.673 -22.452 -0.478 1.000 22.082 109 ARG A N 1
ATOM 1179 C CA . ARG A 1 82 ? -2.244 -22.361 -0.218 1.000 20.426 109 ARG A CA 1
ATOM 1180 C C . ARG A 1 82 ? -1.546 -21.517 -1.283 1.000 21.952 109 ARG A C 1
ATOM 1181 O O . ARG A 1 82 ? -0.622 -20.780 -0.959 1.000 22.774 109 ARG A O 1
ATOM 1202 N N . THR A 1 83 ? -1.940 -21.666 -2.553 1.000 22.269 110 THR A N 1
ATOM 1203 C CA . THR A 1 83 ? -1.262 -20.985 -3.649 1.000 21.719 110 THR A CA 1
ATOM 1204 C C . THR A 1 83 ? -2.062 -19.759 -4.078 1.000 20.725 110 THR A C 1
ATOM 1205 O O . THR A 1 83 ? -3.200 -19.880 -4.527 1.000 20.757 110 THR A O 1
ATOM 1215 N N . ARG A 1 84 ? -1.426 -18.592 -3.926 1.000 20.219 111 ARG A N 1
ATOM 1216 C CA . ARG A 1 84 ? -2.009 -17.296 -4.230 1.000 18.886 111 ARG A CA 1
ATOM 1217 C C . ARG A 1 84 ? -0.908 -16.378 -4.744 1.000 20.810 111 ARG A C 1
ATOM 1218 O O . ARG A 1 84 ? 0.273 -16.721 -4.671 1.000 23.968 111 ARG A O 1
ATOM 1239 N N . ALA A 1 85 ? -1.311 -15.197 -5.224 1.000 21.021 112 ALA A N 1
ATOM 1240 C CA . ALA A 1 85 ? -0.367 -14.144 -5.565 1.000 20.322 112 ALA A CA 1
ATOM 1241 C C . ALA A 1 85 ? 0.405 -13.709 -4.319 1.000 21.421 112 ALA A C 1
ATOM 1242 O O . ALA A 1 85 ? -0.074 -13.853 -3.198 1.000 21.708 112 ALA A O 1
ATOM 1249 N N . TRP A 1 86 ? 1.591 -13.134 -4.539 1.000 20.747 113 TRP A N 1
ATOM 1250 C CA . TRP A 1 86 ? 2.509 -12.767 -3.469 1.000 19.906 113 TRP A CA 1
ATOM 1251 C C . TRP A 1 86 ? 1.877 -11.807 -2.458 1.000 19.427 113 TRP A C 1
ATOM 1252 O O . TRP A 1 86 ? 2.257 -11.814 -1.285 1.000 20.751 113 TRP A O 1
ATOM 1273 N N . ASP A 1 87 ? 0.929 -10.984 -2.913 1.000 19.552 114 ASP A N 1
ATOM 1274 C CA . ASP A 1 87 ? 0.338 -9.926 -2.111 1.000 19.384 114 ASP A CA 1
ATOM 1275 C C . ASP A 1 87 ? -1.036 -10.319 -1.561 1.000 18.878 114 ASP A C 1
ATOM 1276 O O . ASP A 1 87 ? -1.738 -9.454 -1.037 1.000 18.536 114 ASP A O 1
ATOM 1285 N N . ALA A 1 88 ? -1.398 -11.612 -1.625 1.000 18.856 115 ALA A N 1
ATOM 1286 C CA . ALA A 1 88 ? -2.757 -12.060 -1.339 1.000 19.263 115 ALA A CA 1
ATOM 1287 C C . ALA A 1 88 ? -2.860 -12.847 -0.027 1.000 17.015 115 ALA A C 1
ATOM 1288 O O . ALA A 1 88 ? -3.882 -13.497 0.217 1.000 20.918 115 ALA A O 1
ATOM 1295 N N . TYR A 1 89 ? -1.837 -12.759 0.837 1.000 16.849 116 TYR A N 1
ATOM 1296 C CA . TYR A 1 89 ? -1.847 -13.455 2.117 1.000 17.941 116 TYR A CA 1
ATOM 1297 C C . TYR A 1 89 ? -2.037 -12.486 3.286 1.000 17.022 116 TYR A C 1
ATOM 1298 O O . TYR A 1 89 ? -1.883 -12.859 4.442 1.000 18.638 116 TYR A O 1
ATOM 1315 N N . ARG A 1 90 ? -2.419 -11.243 2.995 1.000 17.985 117 ARG A N 1
ATOM 1316 C CA A ARG A 1 90 ? -2.492 -10.205 4.010 0.660 16.481 117 ARG A CA 1
ATOM 1317 C CA B ARG A 1 90 ? -2.484 -10.204 4.009 0.330 16.820 117 ARG A CA 1
ATOM 1318 C C . ARG A 1 90 ? -3.788 -10.345 4.800 1.000 16.077 117 ARG A C 1
ATOM 1319 O O . ARG A 1 90 ? -4.706 -11.053 4.395 1.000 18.855 117 ARG A O 1
ATOM 1359 N N . SER A 1 91 ? -3.857 -9.669 5.949 1.000 15.823 118 SER A N 1
ATOM 1360 C CA . SER A 1 91 ? -4.995 -9.813 6.840 1.000 15.621 118 SER A CA 1
ATOM 1361 C C . SER A 1 91 ? -5.389 -8.482 7.463 1.000 17.151 118 SER A C 1
ATOM 1362 O O . SER A 1 91 ? -4.537 -7.746 7.939 1.000 18.136 118 SER A O 1
ATOM 1369 N N . ARG A 1 92 ? -6.699 -8.253 7.565 1.000 18.924 119 ARG A N 1
ATOM 1370 C CA . ARG A 1 92 ? -7.235 -7.259 8.479 1.000 18.736 119 ARG A CA 1
ATOM 1371 C C . ARG A 1 92 ? -7.008 -7.712 9.918 1.000 19.042 119 ARG A C 1
ATOM 1372 O O . ARG A 1 92 ? -6.758 -8.887 10.186 1.000 18.233 119 ARG A O 1
ATOM 1393 N N . PHE A 1 93 ? -7.135 -6.756 10.840 1.000 20.652 120 PHE A N 1
ATOM 1394 C CA . PHE A 1 93 ? -7.076 -7.050 12.259 1.000 22.608 120 PHE A CA 1
ATOM 1395 C C . PHE A 1 93 ? -7.769 -5.940 13.028 1.000 26.470 120 PHE A C 1
ATOM 1396 O O . PHE A 1 93 ? -7.844 -4.814 12.540 1.000 28.831 120 PHE A O 1
ATOM 1413 N N . SER A 1 94 ? -8.240 -6.300 14.229 1.000 32.454 121 SER A N 1
ATOM 1414 C CA A SER A 1 94 ? -8.838 -5.337 15.131 0.500 30.889 121 SER A CA 1
ATOM 1415 C CA B SER A 1 94 ? -8.852 -5.377 15.170 0.500 30.588 121 SER A CA 1
ATOM 1416 C C . SER A 1 94 ? -7.791 -4.830 16.120 1.000 24.952 121 SER A C 1
ATOM 1417 O O . SER A 1 94 ? -6.980 -5.620 16.667 1.000 28.005 121 SER A O 1
ATOM 1429 N N . LYS A 1 95 ? -7.845 -3.495 16.297 1.000 21.305 122 LYS A N 1
ATOM 1430 C CA . LYS A 1 95 ? -7.057 -2.758 17.265 1.000 21.171 122 LYS A CA 1
ATOM 1431 C C . LYS A 1 95 ? -7.401 -3.223 18.668 1.000 21.565 122 LYS A C 1
ATOM 1432 O O . LYS A 1 95 ? -6.516 -3.290 19.492 1.000 22.191 122 LYS A O 1
ATOM 1451 N N . LYS A 1 96 ? -8.667 -3.532 18.937 1.000 20.744 123 LYS A N 1
ATOM 1452 C CA . LYS A 1 96 ? -9.079 -3.881 20.288 1.000 21.215 123 LYS A CA 1
ATOM 1453 C C . LYS A 1 96 ? -8.255 -5.042 20.836 1.000 20.703 123 LYS A C 1
ATOM 1454 O O . LYS A 1 96 ? -7.928 -5.047 22.022 1.000 28.374 123 LYS A O 1
ATOM 1473 N N . LEU A 1 97 ? -7.933 -6.035 19.997 1.000 18.938 124 LEU A N 1
ATOM 1474 C CA . LEU A 1 97 ? -7.287 -7.244 20.490 1.000 21.696 124 LEU A CA 1
ATOM 1475 C C . LEU A 1 97 ? -5.790 -7.254 20.166 1.000 21.533 124 LEU A C 1
ATOM 1476 O O . LEU A 1 97 ? -5.110 -8.262 20.344 1.000 25.855 124 LEU A O 1
ATOM 1492 N N . GLU A 1 98 ? -5.262 -6.120 19.704 1.000 15.362 125 GLU A N 1
ATOM 1493 C CA . GLU A 1 98 ? -3.830 -5.976 19.501 1.000 14.961 125 GLU A CA 1
ATOM 1494 C C . GLU A 1 98 ? -3.228 -5.480 20.816 1.000 15.172 125 GLU A C 1
ATOM 1495 O O . GLU A 1 98 ? -3.790 -4.602 21.444 1.000 17.030 125 GLU A O 1
ATOM 1507 N N . ALA A 1 99 ? -2.103 -6.041 21.260 1.000 13.782 126 ALA A N 1
ATOM 1508 C CA . ALA A 1 99 ? -1.510 -5.606 22.516 1.000 13.834 126 ALA A CA 1
ATOM 1509 C C . ALA A 1 99 ? -0.014 -5.860 22.490 1.000 13.564 126 ALA A C 1
ATOM 1510 O O . ALA A 1 99 ? 0.465 -6.719 21.753 1.000 14.402 126 ALA A O 1
ATOM 1517 N N . ALA A 1 100 ? 0.701 -5.126 23.346 1.000 14.308 127 ALA A N 1
ATOM 1518 C CA . ALA A 1 100 ? 2.135 -5.289 23.452 1.000 14.223 127 ALA A CA 1
ATOM 1519 C C . ALA A 1 100 ? 2.605 -4.822 24.825 1.000 12.949 127 ALA A C 1
ATOM 1520 O O . ALA A 1 100 ? 1.993 -3.951 25.437 1.000 15.612 127 ALA A O 1
ATOM 1527 N N . THR A 1 101 ? 3.699 -5.436 25.275 1.000 14.271 128 THR A N 1
ATOM 1528 C CA . THR A 1 101 ? 4.449 -5.020 26.444 1.000 15.051 128 THR A CA 1
ATOM 1529 C C . THR A 1 101 ? 5.902 -5.382 26.154 1.000 14.940 128 THR A C 1
ATOM 1530 O O . THR A 1 101 ? 6.162 -6.309 25.387 1.000 16.980 128 THR A O 1
ATOM 1540 N N . PRO A 1 102 ? 6.911 -4.685 26.714 1.000 14.075 129 PRO A N 1
ATOM 1541 C CA . PRO A 1 102 ? 8.297 -5.036 26.409 1.000 14.318 129 PRO A CA 1
ATOM 1542 C C . PRO A 1 102 ? 8.553 -6.543 26.418 1.000 15.093 129 PRO A C 1
ATOM 1543 O O . PRO A 1 102 ? 8.324 -7.230 27.412 1.000 15.389 129 PRO A O 1
ATOM 1554 N N . GLY A 1 103 ? 9.006 -7.044 25.267 1.000 14.063 130 GLY A N 1
ATOM 1555 C CA . GLY A 1 103 ? 9.294 -8.455 25.084 1.000 13.986 130 GLY A CA 1
ATOM 1556 C C . GLY A 1 103 ? 8.154 -9.249 24.437 1.000 13.315 130 GLY A C 1
ATOM 1557 O O . GLY A 1 103 ? 8.312 -10.448 24.244 1.000 14.619 130 GLY A O 1
ATOM 1561 N N . TYR A 1 104 ? 7.026 -8.606 24.104 1.000 13.512 131 TYR A N 1
ATOM 1562 C CA . TYR A 1 104 ? 5.827 -9.340 23.706 1.000 13.425 131 TYR A CA 1
ATOM 1563 C C . TYR A 1 104 ? 4.890 -8.507 22.833 1.000 14.220 131 TYR A C 1
ATOM 1564 O O . TYR A 1 104 ? 4.680 -7.324 23.085 1.000 13.798 131 TYR A O 1
ATOM 1581 N N . TYR A 1 105 ? 4.287 -9.177 21.839 1.000 12.906 132 TYR A N 1
ATOM 1582 C CA . TYR A 1 105 ? 3.264 -8.595 20.984 1.000 13.243 132 TYR A CA 1
ATOM 1583 C C . TYR A 1 105 ? 2.228 -9.655 20.621 1.000 12.456 132 TYR A C 1
ATOM 1584 O O . TYR A 1 105 ? 2.572 -10.811 20.410 1.000 13.533 132 TYR A O 1
ATOM 1601 N N . THR A 1 106 ? 0.956 -9.249 20.532 1.000 13.200 133 THR A N 1
ATOM 1602 C CA . THR A 1 106 ? -0.098 -10.159 20.104 1.000 12.834 133 THR A CA 1
ATOM 1603 C C . THR A 1 106 ? -1.121 -9.422 19.241 1.000 14.941 133 THR A C 1
ATOM 1604 O O . THR A 1 106 ? -1.397 -8.243 19.453 1.000 13.672 133 THR A O 1
ATOM 1614 N N . VAL A 1 107 ? -1.706 -10.145 18.276 1.000 14.842 134 VAL A N 1
ATOM 1615 C CA . VAL A 1 107 ? -2.733 -9.565 17.421 1.000 14.956 134 VAL A CA 1
ATOM 1616 C C . VAL A 1 107 ? -3.657 -10.664 16.914 1.000 16.003 134 VAL A C 1
ATOM 1617 O O . VAL A 1 107 ? -3.176 -11.807 16.754 1.000 13.497 134 VAL A O 1
ATOM 1630 N N . GLU A 1 108 ? -4.940 -10.310 16.639 1.000 18.664 135 GLU A N 1
ATOM 1631 C CA . GLU A 1 108 ? -5.796 -11.336 16.043 1.000 16.895 135 GLU A CA 1
ATOM 1632 C C . GLU A 1 108 ? -5.914 -11.084 14.537 1.000 15.364 135 GLU A C 1
ATOM 1633 O O . GLU A 1 108 ? -6.378 -10.023 14.134 1.000 18.115 135 GLU A O 1
ATOM 1645 N N . LEU A 1 109 ? -5.523 -12.066 13.706 1.000 16.825 136 LEU A N 1
ATOM 1646 C CA . LEU A 1 109 ? -5.544 -11.908 12.251 1.000 15.526 136 LEU A CA 1
ATOM 1647 C C . LEU A 1 109 ? -6.857 -12.449 11.688 1.000 16.819 136 LEU A C 1
ATOM 1648 O O . LEU A 1 109 ? -7.063 -13.661 11.659 1.000 19.473 136 LEU A O 1
ATOM 1664 N N . THR A 1 110 ? -7.721 -11.545 11.208 1.000 17.082 137 THR A N 1
ATOM 1665 C CA . THR A 1 110 ? -9.081 -11.867 10.794 1.000 19.463 137 THR A CA 1
ATOM 1666 C C . THR A 1 110 ? -9.131 -12.827 9.601 1.000 19.535 137 THR A C 1
ATOM 1667 O O . THR A 1 110 ? -9.949 -13.737 9.598 1.000 22.025 137 THR A O 1
ATOM 1677 N N . GLU A 1 111 ? -8.294 -12.604 8.576 1.000 18.964 138 GLU A N 1
ATOM 1678 C CA . GLU A 1 111 ? -8.405 -13.351 7.332 1.000 21.048 138 GLU A CA 1
ATOM 1679 C C . GLU A 1 111 ? -8.083 -14.829 7.540 1.000 21.141 138 GLU A C 1
ATOM 1680 O O . GLU A 1 111 ? -8.921 -15.670 7.231 1.000 21.669 138 GLU A O 1
ATOM 1692 N N . PRO A 1 112 ? -6.873 -15.210 8.016 1.000 19.358 139 PRO A N 1
ATOM 1693 C CA . PRO A 1 112 ? -6.578 -16.619 8.283 1.000 17.705 139 PRO A CA 1
ATOM 1694 C C . PRO A 1 112 ? -7.318 -17.156 9.509 1.000 18.662 139 PRO A C 1
ATOM 1695 O O . PRO A 1 112 ? -7.462 -18.371 9.648 1.000 20.626 139 PRO A O 1
ATOM 1706 N N . ASN A 1 113 ? -7.781 -16.241 10.377 1.000 16.415 140 ASN A N 1
ATOM 1707 C CA . ASN A 1 113 ? -8.474 -16.581 11.611 1.000 17.132 140 ASN A CA 1
ATOM 1708 C C . ASN A 1 113 ? -7.491 -17.286 12.547 1.000 16.708 140 ASN A C 1
ATOM 1709 O O . ASN A 1 113 ? -7.675 -18.439 12.944 1.000 16.117 140 ASN A O 1
ATOM 1720 N N . VAL A 1 114 ? -6.429 -16.544 12.865 1.000 15.460 141 VAL A N 1
ATOM 1721 C CA . VAL A 1 114 ? -5.301 -17.033 13.633 1.000 15.210 141 VAL A CA 1
ATOM 1722 C C . VAL A 1 114 ? -4.896 -15.930 14.601 1.000 15.765 141 VAL A C 1
ATOM 1723 O O . VAL A 1 114 ? -4.787 -14.773 14.200 1.000 16.374 141 VAL A O 1
ATOM 1736 N N . LYS A 1 115 ? -4.649 -16.299 15.859 1.000 15.747 142 LYS A N 1
ATOM 1737 C CA . LYS A 1 115 ? -4.003 -15.389 16.785 1.000 15.601 142 LYS A CA 1
ATOM 1738 C C . LYS A 1 115 ? -2.495 -15.558 16.676 1.000 15.171 142 LYS A C 1
ATOM 1739 O O . LYS A 1 115 ? -2.007 -16.686 16.673 1.000 15.865 142 LYS A O 1
ATOM 1758 N N . ALA A 1 116 ? -1.776 -14.430 16.647 1.000 13.713 143 ALA A N 1
ATOM 1759 C CA . ALA A 1 116 ? -0.324 -14.447 16.655 1.000 13.831 143 ALA A CA 1
ATOM 1760 C C . ALA A 1 116 ? 0.192 -13.809 17.940 1.000 15.185 143 ALA A C 1
ATOM 1761 O O . ALA A 1 116 ? -0.325 -12.784 18.385 1.000 17.954 143 ALA A O 1
ATOM 1768 N N . GLU A 1 117 ? 1.202 -14.451 18.528 1.000 14.319 144 GLU A N 1
ATOM 1769 C CA . GLU A 1 117 ? 1.911 -13.936 19.686 1.000 14.353 144 GLU A CA 1
ATOM 1770 C C . GLU A 1 117 ? 3.402 -14.041 19.400 1.000 13.487 144 GLU A C 1
ATOM 1771 O O . GLU A 1 117 ? 3.853 -15.091 18.925 1.000 13.945 144 GLU A O 1
ATOM 1783 N N . LEU A 1 118 ? 4.146 -12.971 19.718 1.000 13.055 145 LEU A N 1
ATOM 1784 C CA . LEU A 1 118 ? 5.563 -12.877 19.412 1.000 13.340 145 LEU A CA 1
ATOM 1785 C C . LEU A 1 118 ? 6.341 -12.565 20.685 1.000 13.534 145 LEU A C 1
ATOM 1786 O O . LEU A 1 118 ? 5.934 -11.693 21.449 1.000 13.365 145 LEU A O 1
ATOM 1802 N N . THR A 1 119 ? 7.488 -13.235 20.854 1.000 12.880 146 THR A N 1
ATOM 1803 C CA . THR A 1 119 ? 8.476 -12.841 21.845 1.000 13.090 146 THR A CA 1
ATOM 1804 C C . THR A 1 119 ? 9.852 -13.023 21.212 1.000 13.252 146 THR A C 1
ATOM 1805 O O . THR A 1 119 ? 9.974 -13.477 20.070 1.000 14.069 146 THR A O 1
ATOM 1815 N N . ALA A 1 120 ? 10.877 -12.633 21.963 1.000 13.754 147 ALA A N 1
ATOM 1816 C CA . ALA A 1 120 ? 12.227 -12.574 21.436 1.000 14.465 147 ALA A CA 1
ATOM 1817 C C . ALA A 1 120 ? 13.256 -12.780 22.531 1.000 14.352 147 ALA A C 1
ATOM 1818 O O . ALA A 1 120 ? 13.055 -12.355 23.672 1.000 15.419 147 ALA A O 1
ATOM 1825 N N . THR A 1 121 ? 14.381 -13.354 22.098 1.000 14.004 148 THR A N 1
ATOM 1826 C CA . THR A 1 121 ? 15.640 -13.374 22.817 1.000 13.544 148 THR A CA 1
ATOM 1827 C C . THR A 1 121 ? 16.604 -12.450 22.078 1.000 13.055 148 THR A C 1
ATOM 1828 O O . THR A 1 121 ? 16.224 -11.823 21.087 1.000 14.047 148 THR A O 1
ATOM 1838 N N . PRO A 1 122 ? 17.888 -12.324 22.476 1.000 13.253 149 PRO A N 1
ATOM 1839 C CA . PRO A 1 122 ? 18.790 -11.455 21.722 1.000 13.777 149 PRO A CA 1
ATOM 1840 C C . PRO A 1 122 ? 18.976 -11.850 20.257 1.000 13.514 149 PRO A C 1
ATOM 1841 O O . PRO A 1 122 ? 19.086 -10.953 19.421 1.000 14.412 149 PRO A O 1
ATOM 1852 N N . HIS A 1 123 ? 18.970 -13.162 19.949 1.000 13.753 150 HIS A N 1
ATOM 1853 C CA . HIS A 1 123 ? 19.239 -13.623 18.592 1.000 14.310 150 HIS A CA 1
ATOM 1854 C C . HIS A 1 123 ? 18.080 -14.379 17.953 1.000 14.026 150 HIS A C 1
ATOM 1855 O O . HIS A 1 123 ? 18.206 -14.776 16.793 1.000 15.621 150 HIS A O 1
ATOM 1868 N N . ALA A 1 124 ? 16.985 -14.623 18.690 1.000 12.912 151 ALA A N 1
ATOM 1869 C CA . ALA A 1 124 ? 15.898 -15.420 18.140 1.000 13.795 151 ALA A CA 1
ATOM 1870 C C . ALA A 1 124 ? 14.534 -14.766 18.357 1.000 13.966 151 ALA A C 1
ATOM 1871 O O . ALA A 1 124 ? 14.303 -14.086 19.349 1.000 14.679 151 ALA A O 1
ATOM 1878 N N . ALA A 1 125 ? 13.632 -15.025 17.401 1.000 13.842 152 ALA A N 1
ATOM 1879 C CA . ALA A 1 125 ? 12.213 -14.761 17.556 1.000 13.556 152 ALA A CA 1
ATOM 1880 C C . ALA A 1 125 ? 11.513 -16.083 17.830 1.000 13.785 152 ALA A C 1
ATOM 1881 O O . ALA A 1 125 ? 11.873 -17.102 17.255 1.000 15.633 152 ALA A O 1
ATOM 1888 N N . LEU A 1 126 ? 10.502 -16.035 18.695 1.000 13.665 153 LEU A N 1
ATOM 1889 C CA . LEU A 1 126 ? 9.668 -17.185 18.985 1.000 14.538 153 LEU A CA 1
ATOM 1890 C C . LEU A 1 126 ? 8.217 -16.743 18.880 1.000 14.349 153 LEU A C 1
ATOM 1891 O O . LEU A 1 126 ? 7.801 -15.779 19.544 1.000 14.261 153 LEU A O 1
ATOM 1907 N N . HIS A 1 127 ? 7.476 -17.442 18.012 1.000 14.154 154 HIS A N 1
ATOM 1908 C CA . HIS A 1 127 ? 6.085 -17.110 17.748 1.000 14.346 154 HIS A CA 1
ATOM 1909 C C . HIS A 1 127 ? 5.177 -18.260 18.162 1.000 14.548 154 HIS A C 1
ATOM 1910 O O . HIS A 1 127 ? 5.537 -19.430 17.990 1.000 15.874 154 HIS A O 1
ATOM 1923 N N . ARG A 1 128 ? 3.974 -17.898 18.628 1.000 13.635 155 ARG A N 1
ATOM 1924 C CA . ARG A 1 128 ? 2.933 -18.860 18.937 1.000 15.039 155 ARG A CA 1
ATOM 1925 C C . ARG A 1 128 ? 1.695 -18.458 18.145 1.000 14.559 155 ARG A C 1
ATOM 1926 O O . ARG A 1 128 ? 1.174 -17.358 18.335 1.000 15.271 155 ARG A O 1
ATOM 1947 N N . TYR A 1 129 ? 1.288 -19.337 17.215 1.000 14.957 156 TYR A N 1
ATOM 1948 C CA . TYR A 1 129 ? 0.126 -19.088 16.378 1.000 15.506 156 TYR A CA 1
ATOM 1949 C C . TYR A 1 129 ? -0.986 -20.032 16.813 1.000 15.639 156 TYR A C 1
ATOM 1950 O O . TYR A 1 129 ? -0.772 -21.240 16.857 1.000 17.296 156 TYR A O 1
ATOM 1967 N N . THR A 1 130 ? -2.173 -19.482 17.100 1.000 15.669 157 THR A N 1
ATOM 1968 C CA . THR A 1 130 ? -3.326 -20.289 17.456 1.000 16.197 157 THR A CA 1
ATOM 1969 C C . THR A 1 130 ? -4.301 -20.274 16.286 1.000 16.916 157 THR A C 1
ATOM 1970 O O . THR A 1 130 ? -4.845 -19.220 15.953 1.000 16.817 157 THR A O 1
ATOM 1980 N N . TYR A 1 131 ? -4.519 -21.452 15.694 1.000 15.642 158 TYR A N 1
ATOM 1981 C CA . TYR A 1 131 ? -5.317 -21.584 14.487 1.000 16.842 158 TYR A CA 1
ATOM 1982 C C . TYR A 1 131 ? -6.765 -21.831 14.872 1.000 17.054 158 TYR A C 1
ATOM 1983 O O . TYR A 1 131 ? -7.147 -22.964 15.143 1.000 19.415 158 TYR A O 1
ATOM 2000 N N . HIS A 1 132 ? -7.562 -20.759 14.902 1.000 17.148 159 HIS A N 1
ATOM 2001 C CA . HIS A 1 132 ? -8.981 -20.891 15.186 1.000 18.156 159 HIS A CA 1
ATOM 2002 C C . HIS A 1 132 ? -9.613 -21.667 14.032 1.000 21.942 159 HIS A C 1
ATOM 2003 O O . HIS A 1 132 ? -10.487 -22.486 14.257 1.000 24.680 159 HIS A O 1
ATOM 2016 N N . ASN A 1 133 ? -9.154 -21.361 12.804 1.000 23.994 160 ASN A N 1
ATOM 2017 C CA . ASN A 1 133 ? -9.350 -22.183 11.617 1.000 23.641 160 ASN A CA 1
ATOM 2018 C C . ASN A 1 133 ? -8.037 -22.934 11.360 1.000 23.198 160 ASN A C 1
ATOM 2019 O O . ASN A 1 133 ? -6.985 -22.288 11.392 1.000 26.801 160 ASN A O 1
ATOM 2030 N N . ALA A 1 134 ? -8.085 -24.263 11.126 1.000 26.067 161 ALA A N 1
ATOM 2031 C CA . ALA A 1 134 ? -6.881 -25.087 10.940 1.000 28.628 161 ALA A CA 1
ATOM 2032 C C . ALA A 1 134 ? -6.874 -25.880 9.615 1.000 30.557 161 ALA A C 1
ATOM 2033 O O . ALA A 1 134 ? -6.079 -26.859 9.424 1.000 38.295 161 ALA A O 1
ATOM 2040 N N . ASP A 1 135 ? -7.766 -25.386 8.727 1.000 32.427 162 ASP A N 1
ATOM 2041 C CA . ASP A 1 135 ? -7.876 -25.748 7.324 1.000 31.821 162 ASP A CA 1
ATOM 2042 C C . ASP A 1 135 ? -6.579 -25.424 6.601 1.000 29.729 162 ASP A C 1
ATOM 2043 O O . ASP A 1 135 ? -6.222 -24.246 6.431 1.000 34.256 162 ASP A O 1
ATOM 2052 N N . SER A 1 136 ? -5.893 -26.488 6.175 1.000 30.005 163 SER A N 1
ATOM 2053 C CA . SER A 1 136 ? -4.628 -26.345 5.487 1.000 32.096 163 SER A CA 1
ATOM 2054 C C . SER A 1 136 ? -3.753 -25.368 6.265 1.000 30.607 163 SER A C 1
ATOM 2055 O O . SER A 1 136 ? -3.101 -24.513 5.667 1.000 31.146 163 SER A O 1
ATOM 2062 N N . ALA A 1 137 ? -3.774 -25.491 7.600 1.000 25.383 164 ALA A N 1
ATOM 2063 C CA . ALA A 1 137 ? -2.953 -24.642 8.451 1.000 19.667 164 ALA A CA 1
ATOM 2064 C C . ALA A 1 137 ? -1.560 -24.566 7.846 1.000 18.510 164 ALA A C 1
ATOM 2065 O O . ALA A 1 137 ? -0.918 -25.591 7.651 1.000 22.061 164 ALA A O 1
ATOM 2072 N N . SER A 1 138 ? -1.103 -23.342 7.587 1.000 18.306 165 SER A N 1
ATOM 2073 C CA . SER A 1 138 ? 0.152 -23.114 6.898 1.000 18.465 165 SER A CA 1
ATOM 2074 C C . SER A 1 138 ? 0.837 -21.863 7.441 1.000 17.653 165 SER A C 1
ATOM 2075 O O . SER A 1 138 ? 0.241 -21.076 8.172 1.000 16.975 165 SER A O 1
ATOM 2082 N N . VAL A 1 139 ? 2.106 -21.707 7.064 1.000 18.737 166 VAL A N 1
ATOM 2083 C CA . VAL A 1 139 ? 2.858 -20.487 7.294 1.000 16.807 166 VAL A CA 1
ATOM 2084 C C . VAL A 1 139 ? 3.541 -20.100 5.983 1.000 15.947 166 VAL A C 1
ATOM 2085 O O . VAL A 1 139 ? 4.165 -20.948 5.341 1.000 17.386 166 VAL A O 1
ATOM 2098 N N . LEU A 1 140 ? 3.384 -18.823 5.596 1.000 16.039 167 LEU A N 1
ATOM 2099 C CA . LEU A 1 140 ? 4.181 -18.218 4.541 1.000 16.021 167 LEU A CA 1
ATOM 2100 C C . LEU A 1 140 ? 5.514 -17.758 5.127 1.000 16.455 167 LEU A C 1
ATOM 2101 O O . LEU A 1 140 ? 5.543 -17.045 6.128 1.000 16.810 167 LEU A O 1
ATOM 2117 N N . ILE A 1 141 ? 6.609 -18.168 4.487 1.000 14.806 168 ILE A N 1
ATOM 2118 C CA . ILE A 1 141 ? 7.950 -17.676 4.765 1.000 15.527 168 ILE A CA 1
ATOM 2119 C C . ILE A 1 141 ? 8.426 -16.960 3.507 1.000 15.741 168 ILE A C 1
ATOM 2120 O O . ILE A 1 141 ? 8.595 -17.592 2.460 1.000 16.589 168 ILE A O 1
ATOM 2136 N N . ASP A 1 142 ? 8.569 -15.637 3.608 1.000 16.339 169 ASP A N 1
ATOM 2137 C CA . ASP A 1 142 ? 8.827 -14.803 2.446 1.000 16.703 169 ASP A CA 1
ATOM 2138 C C . ASP A 1 142 ? 10.183 -14.136 2.632 1.000 17.528 169 ASP A C 1
ATOM 2139 O O . ASP A 1 142 ? 10.328 -13.253 3.471 1.000 18.157 169 ASP A O 1
ATOM 2148 N N . LEU A 1 143 ? 11.163 -14.616 1.866 1.000 16.797 170 LEU A N 1
ATOM 2149 C CA . LEU A 1 143 ? 12.531 -14.145 1.952 1.000 16.649 170 LEU A CA 1
ATOM 2150 C C . LEU A 1 143 ? 12.812 -13.041 0.929 1.000 16.826 170 LEU A C 1
ATOM 2151 O O . LEU A 1 143 ? 13.895 -12.464 0.964 1.000 19.333 170 LEU A O 1
ATOM 2167 N N . GLN A 1 144 ? 11.853 -12.729 0.044 1.000 15.654 171 GLN A N 1
ATOM 2168 C CA . GLN A 1 144 ? 11.980 -11.590 -0.860 1.000 16.223 171 GLN A CA 1
ATOM 2169 C C . GLN A 1 144 ? 11.703 -10.293 -0.106 1.000 15.809 171 GLN A C 1
ATOM 2170 O O . GLN A 1 144 ? 12.297 -9.259 -0.397 1.000 17.173 171 GLN A O 1
ATOM 2184 N N . HIS A 1 145 ? 10.781 -10.355 0.855 1.000 15.245 172 HIS A N 1
ATOM 2185 C CA . HIS A 1 145 ? 10.283 -9.154 1.492 1.000 15.565 172 HIS A CA 1
ATOM 2186 C C . HIS A 1 145 ? 11.405 -8.358 2.144 1.000 14.102 172 HIS A C 1
ATOM 2187 O O . HIS A 1 145 ? 12.261 -8.888 2.837 1.000 16.296 172 HIS A O 1
ATOM 2200 N N . GLY A 1 146 ? 11.337 -7.048 1.957 1.000 15.774 173 GLY A N 1
ATOM 2201 C CA . GLY A 1 146 ? 12.103 -6.141 2.774 1.000 16.509 173 GLY A CA 1
ATOM 2202 C C . GLY A 1 146 ? 11.593 -4.717 2.601 1.000 16.256 173 GLY A C 1
ATOM 2203 O O . GLY A 1 146 ? 10.828 -4.425 1.684 1.000 15.945 173 GLY A O 1
ATOM 2207 N N . PRO A 1 147 ? 12.022 -3.813 3.501 1.000 15.231 174 PRO A N 1
ATOM 2208 C CA . PRO A 1 147 ? 11.572 -2.427 3.497 1.000 16.551 174 PRO A CA 1
ATOM 2209 C C . PRO A 1 147 ? 12.244 -1.620 2.395 1.000 16.576 174 PRO A C 1
ATOM 2210 O O . PRO A 1 147 ? 13.460 -1.458 2.397 1.000 17.870 174 PRO A O 1
ATOM 2221 N N . THR A 1 148 ? 11.427 -1.143 1.455 1.000 15.248 175 THR A N 1
ATOM 2222 C CA . THR A 1 148 ? 11.904 -0.350 0.336 1.000 16.257 175 THR A CA 1
ATOM 2223 C C . THR A 1 148 ? 10.958 0.815 0.114 1.000 17.063 175 THR A C 1
ATOM 2224 O O . THR A 1 148 ? 9.799 0.726 0.468 1.000 16.714 175 THR A O 1
ATOM 2234 N N . TRP A 1 149 ? 11.433 1.902 -0.486 1.000 17.678 176 TRP A N 1
ATOM 2235 C CA . TRP A 1 149 ? 10.566 3.058 -0.658 1.000 17.145 176 TRP A CA 1
ATOM 2236 C C . TRP A 1 149 ? 9.729 2.977 -1.937 1.000 18.018 176 TRP A C 1
ATOM 2237 O O . TRP A 1 149 ? 8.783 3.751 -2.076 1.000 19.515 176 TRP A O 1
ATOM 2258 N N . ASN A 1 150 ? 10.011 2.009 -2.823 1.000 17.556 177 ASN A N 1
ATOM 2259 C CA . ASN A 1 150 ? 9.131 1.770 -3.963 1.000 18.400 177 ASN A CA 1
ATOM 2260 C C . ASN A 1 150 ? 9.075 0.280 -4.288 1.000 18.389 177 ASN A C 1
ATOM 2261 O O . ASN A 1 150 ? 9.927 -0.494 -3.867 1.000 19.373 177 ASN A O 1
ATOM 2272 N N . GLU A 1 151 ? 8.069 -0.101 -5.077 1.000 20.503 178 GLU A N 1
ATOM 2273 C CA . GLU A 1 151 ? 7.810 -1.499 -5.365 1.000 19.991 178 GLU A CA 1
ATOM 2274 C C . GLU A 1 151 ? 8.821 -2.070 -6.363 1.000 18.903 178 GLU A C 1
ATOM 2275 O O . GLU A 1 151 ? 9.103 -3.261 -6.315 1.000 20.704 178 GLU A O 1
ATOM 2287 N N . ASN A 1 152 ? 9.374 -1.258 -7.270 1.000 19.745 179 ASN A N 1
ATOM 2288 C CA A ASN A 1 152 ? 10.391 -1.755 -8.186 0.500 22.624 179 ASN A CA 1
ATOM 2289 C CA B ASN A 1 152 ? 10.405 -1.725 -8.186 0.500 22.286 179 ASN A CA 1
ATOM 2290 C C . ASN A 1 152 ? 11.595 -2.260 -7.388 1.000 21.402 179 ASN A C 1
ATOM 2291 O O . ASN A 1 152 ? 12.118 -3.343 -7.644 1.000 22.965 179 ASN A O 1
ATOM 2311 N N . GLN A 1 153 ? 12.015 -1.481 -6.396 1.000 21.752 180 GLN A N 1
ATOM 2312 C CA . GLN A 1 153 ? 13.106 -1.828 -5.503 1.000 21.024 180 GLN A CA 1
ATOM 2313 C C . GLN A 1 153 ? 12.760 -3.126 -4.763 1.000 18.336 180 GLN A C 1
ATOM 2314 O O . GLN A 1 153 ? 13.592 -4.021 -4.605 1.000 18.942 180 GLN A O 1
ATOM 2328 N N . TYR A 1 154 ? 11.502 -3.228 -4.322 1.000 17.892 181 TYR A N 1
ATOM 2329 C CA . TYR A 1 154 ? 11.037 -4.365 -3.535 1.000 16.585 181 TYR A CA 1
ATOM 2330 C C . TYR A 1 154 ? 11.255 -5.689 -4.267 1.000 16.212 181 TYR A C 1
ATOM 2331 O O . TYR A 1 154 ? 11.671 -6.677 -3.664 1.000 17.765 181 TYR A O 1
ATOM 2348 N N . HIS A 1 155 ? 10.978 -5.704 -5.575 1.000 17.559 182 HIS A N 1
ATOM 2349 C CA . HIS A 1 155 ? 11.031 -6.940 -6.339 1.000 18.262 182 HIS A CA 1
ATOM 2350 C C . HIS A 1 155 ? 12.436 -7.238 -6.864 1.000 20.369 182 HIS A C 1
ATOM 2351 O O . HIS A 1 155 ? 12.608 -8.260 -7.523 1.000 22.951 182 HIS A O 1
ATOM 2364 N N . SER A 1 156 ? 13.422 -6.370 -6.574 1.000 19.081 183 SER A N 1
ATOM 2365 C CA A SER A 1 156 ? 14.794 -6.585 -7.011 0.500 19.392 183 SER A CA 1
ATOM 2366 C CA B SER A 1 156 ? 14.798 -6.558 -7.014 0.500 20.050 183 SER A CA 1
ATOM 2367 C C . SER A 1 156 ? 15.780 -6.547 -5.841 1.000 19.189 183 SER A C 1
ATOM 2368 O O . SER A 1 156 ? 16.988 -6.654 -6.052 1.000 22.383 183 SER A O 1
ATOM 2380 N N . GLN A 1 157 ? 15.284 -6.454 -4.595 1.000 21.428 184 GLN A N 1
ATOM 2381 C CA . GLN A 1 157 ? 16.168 -6.151 -3.470 1.000 21.921 184 GLN A CA 1
ATOM 2382 C C . GLN A 1 157 ? 17.061 -7.326 -3.071 1.000 19.804 184 GLN A C 1
ATOM 2383 O O . GLN A 1 157 ? 18.121 -7.104 -2.487 1.000 24.272 184 GLN A O 1
ATOM 2397 N N . VAL A 1 158 ? 16.631 -8.566 -3.318 1.000 18.823 185 VAL A N 1
ATOM 2398 C CA . VAL A 1 158 ? 17.443 -9.716 -2.954 1.000 18.433 185 VAL A CA 1
ATOM 2399 C C . VAL A 1 158 ? 18.467 -9.992 -4.051 1.000 17.481 185 VAL A C 1
ATOM 2400 O O . VAL A 1 158 ? 18.147 -10.048 -5.241 1.000 19.925 185 VAL A O 1
ATOM 2413 N N . LYS A 1 159 ? 19.713 -10.162 -3.625 1.000 18.755 186 LYS A N 1
ATOM 2414 C CA . LYS A 1 159 ? 20.808 -10.434 -4.538 1.000 20.646 186 LYS A CA 1
ATOM 2415 C C . LYS A 1 159 ? 21.056 -11.939 -4.638 1.000 21.741 186 LYS A C 1
ATOM 2416 O O . LYS A 1 159 ? 21.444 -12.442 -5.690 1.000 24.299 186 LYS A O 1
ATOM 2435 N N . GLU A 1 160 ? 20.850 -12.650 -3.528 1.000 22.515 187 GLU A N 1
ATOM 2436 C CA . GLU A 1 160 ? 21.063 -14.086 -3.470 1.000 23.280 187 GLU A CA 1
ATOM 2437 C C . GLU A 1 160 ? 20.205 -14.668 -2.359 1.000 20.597 187 GLU A C 1
ATOM 2438 O O . GLU A 1 160 ? 20.014 -14.023 -1.336 1.000 21.256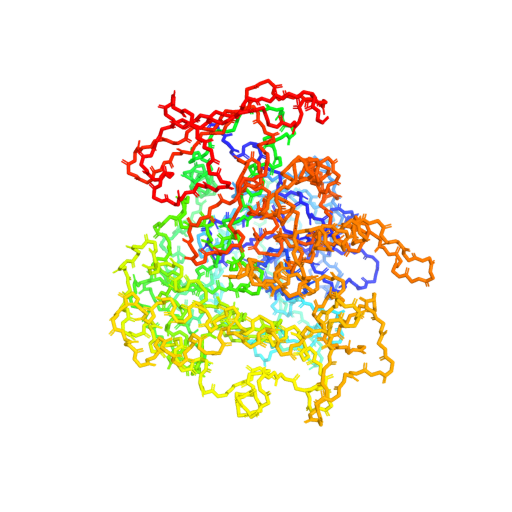 187 GLU A O 1
ATOM 2450 N N . CYS A 1 161 ? 19.753 -15.905 -2.550 1.000 21.539 188 CYS A N 1
ATOM 2451 C CA . CYS A 1 161 ? 18.969 -16.602 -1.549 1.000 21.013 188 CYS A CA 1
ATOM 2452 C C . CYS A 1 161 ? 19.093 -18.103 -1.785 1.000 19.312 188 CYS A C 1
ATOM 2453 O O . CYS A 1 161 ? 18.921 -18.590 -2.901 1.000 23.505 188 CYS A O 1
ATOM 2460 N N . GLU A 1 162 ? 19.406 -18.825 -0.712 1.000 20.318 189 GLU A N 1
ATOM 2461 C CA . GLU A 1 162 ? 19.490 -20.272 -0.735 1.000 21.231 189 GLU A CA 1
ATOM 2462 C C . GLU A 1 162 ? 18.830 -20.775 0.545 1.000 20.472 189 GLU A C 1
ATOM 2463 O O . GLU A 1 162 ? 19.035 -20.194 1.610 1.000 22.744 189 GLU A O 1
ATOM 2475 N N . VAL A 1 163 ? 17.979 -21.792 0.420 1.000 21.897 190 VAL A N 1
ATOM 2476 C CA . VAL A 1 163 ? 17.359 -22.406 1.578 1.000 22.256 190 VAL A CA 1
ATOM 2477 C C . VAL A 1 163 ? 17.483 -23.918 1.470 1.000 23.285 190 VAL A C 1
ATOM 2478 O O . VAL A 1 163 ? 17.649 -24.476 0.386 1.000 29.037 190 VAL A O 1
ATOM 2491 N N . ASN A 1 164 ? 17.350 -24.566 2.622 1.000 23.708 191 ASN A N 1
ATOM 2492 C CA . ASN A 1 164 ? 17.431 -26.014 2.706 1.000 27.724 191 ASN A CA 1
ATOM 2493 C C . ASN A 1 164 ? 16.499 -26.484 3.818 1.000 24.854 191 ASN A C 1
ATOM 2494 O O . ASN A 1 164 ? 16.525 -25.929 4.902 1.000 23.143 191 ASN A O 1
ATOM 2505 N N . TRP A 1 165 ? 15.664 -27.487 3.534 1.000 26.627 192 TRP A N 1
ATOM 2506 C CA . TRP A 1 165 ? 14.969 -28.224 4.577 1.000 25.352 192 TRP A CA 1
ATOM 2507 C C . TRP A 1 165 ? 15.897 -29.309 5.109 1.000 27.212 192 TRP A C 1
ATOM 2508 O O . TRP A 1 165 ? 16.192 -30.264 4.390 1.000 30.639 192 TRP A O 1
ATOM 2529 N N . GLU A 1 166 ? 16.361 -29.158 6.355 1.000 26.661 193 GLU A N 1
ATOM 2530 C CA . GLU A 1 166 ? 17.243 -30.147 6.961 1.000 28.713 193 GLU A CA 1
ATOM 2531 C C . GLU A 1 166 ? 16.439 -31.377 7.368 1.000 26.787 193 GLU A C 1
ATOM 2532 O O . GLU A 1 166 ? 16.938 -32.497 7.318 1.000 28.715 193 GLU A O 1
ATOM 2544 N N . ASP A 1 167 ? 15.212 -31.139 7.834 1.000 24.432 194 ASP A N 1
ATOM 2545 C CA . ASP A 1 167 ? 14.321 -32.205 8.258 1.000 25.105 194 ASP A CA 1
ATOM 2546 C C . ASP A 1 167 ? 12.908 -31.635 8.215 1.000 22.268 194 ASP A C 1
ATOM 2547 O O . ASP A 1 167 ? 12.720 -30.509 7.768 1.000 24.564 194 ASP A O 1
ATOM 2556 N N . ALA A 1 168 ? 11.927 -32.403 8.694 1.000 23.816 195 ALA A N 1
ATOM 2557 C CA . ALA A 1 168 ? 10.531 -32.024 8.552 1.000 24.072 195 ALA A CA 1
ATOM 2558 C C . ALA A 1 168 ? 10.153 -30.852 9.458 1.000 20.697 195 ALA A C 1
ATOM 2559 O O . ALA A 1 168 ? 9.031 -30.366 9.363 1.000 22.084 195 ALA A O 1
ATOM 2566 N N . GLN A 1 169 ? 11.061 -30.403 10.337 1.000 20.562 196 GLN A N 1
ATOM 2567 C CA . GLN A 1 169 ? 10.750 -29.314 11.258 1.000 20.653 196 GLN A CA 1
ATOM 2568 C C . GLN A 1 169 ? 11.757 -28.167 11.170 1.000 19.390 196 GLN A C 1
ATOM 2569 O O . GLN A 1 169 ? 11.634 -27.215 11.935 1.000 23.816 196 GLN A O 1
ATOM 2583 N N . THR A 1 170 ? 12.719 -28.228 10.238 1.000 18.980 197 THR A N 1
ATOM 2584 C CA . THR A 1 170 ? 13.845 -27.303 10.238 1.000 19.273 197 THR A CA 1
ATOM 2585 C C . THR A 1 170 ? 14.166 -26.803 8.828 1.000 19.186 197 THR A C 1
ATOM 2586 O O . THR A 1 170 ? 14.483 -27.590 7.934 1.000 20.668 197 THR A O 1
ATOM 2596 N N . LEU A 1 171 ? 14.117 -25.478 8.670 1.000 17.255 198 LEU A N 1
ATOM 2597 C CA . LEU A 1 171 ? 14.470 -24.791 7.440 1.000 18.687 198 LEU A CA 1
ATOM 2598 C C . LEU A 1 171 ? 15.667 -23.895 7.736 1.000 18.682 198 LEU A C 1
ATOM 2599 O O . LEU A 1 171 ? 15.649 -23.164 8.724 1.000 18.562 198 LEU A O 1
ATOM 2615 N N . THR A 1 172 ? 16.690 -23.932 6.877 1.000 19.296 199 THR A N 1
ATOM 2616 C CA . THR A 1 172 ? 17.849 -23.076 7.054 1.000 18.637 199 THR A CA 1
ATOM 2617 C C . THR A 1 172 ? 18.056 -22.286 5.772 1.000 16.477 199 THR A C 1
ATOM 2618 O O . THR A 1 172 ? 17.581 -22.685 4.713 1.000 20.841 199 THR A O 1
ATOM 2628 N N . GLY A 1 173 ? 18.800 -21.188 5.856 1.000 18.981 200 GLY A N 1
ATOM 2629 C CA . GLY A 1 173 ? 19.043 -20.426 4.650 1.000 20.010 200 GLY A CA 1
ATOM 2630 C C . GLY A 1 173 ? 19.977 -19.238 4.825 1.000 18.353 200 GLY A C 1
ATOM 2631 O O . GLY A 1 173 ? 20.446 -18.919 5.920 1.000 18.865 200 GLY A O 1
ATOM 2635 N N . HIS A 1 174 ? 20.219 -18.614 3.670 1.000 19.381 201 HIS A N 1
ATOM 2636 C CA . HIS A 1 174 ? 21.093 -17.469 3.512 1.000 18.496 201 HIS A CA 1
ATOM 2637 C C . HIS A 1 174 ? 20.423 -16.494 2.550 1.000 16.788 201 HIS A C 1
ATOM 2638 O O . HIS A 1 174 ? 19.945 -16.901 1.496 1.000 20.142 201 HIS A O 1
ATOM 2651 N N . VAL A 1 175 ? 20.450 -15.209 2.912 1.000 17.789 202 VAL A N 1
ATOM 2652 C CA . VAL A 1 175 ? 19.952 -14.151 2.056 1.000 17.056 202 VAL A CA 1
ATOM 2653 C C . VAL A 1 175 ? 20.993 -13.040 2.022 1.000 18.716 202 VAL A C 1
ATOM 2654 O O . VAL A 1 175 ? 21.565 -12.688 3.053 1.000 18.865 202 VAL A O 1
ATOM 2667 N N . ARG A 1 176 ? 21.221 -12.488 0.827 1.000 18.895 203 ARG A N 1
ATOM 2668 C CA . ARG A 1 176 ? 21.943 -11.237 0.699 1.000 17.877 203 ARG A CA 1
ATOM 2669 C C . ARG A 1 176 ? 21.020 -10.220 0.046 1.000 18.148 203 ARG A C 1
ATOM 2670 O O . ARG A 1 176 ? 20.422 -10.513 -0.985 1.000 20.931 203 ARG A O 1
ATOM 2691 N N . ASN A 1 177 ? 20.919 -9.032 0.648 1.000 23.456 204 ASN A N 1
ATOM 2692 C CA . ASN A 1 177 ? 20.138 -7.962 0.052 1.000 31.127 204 ASN A CA 1
ATOM 2693 C C . ASN A 1 177 ? 20.933 -6.660 0.136 1.000 31.716 204 ASN A C 1
ATOM 2694 O O . ASN A 1 177 ? 21.957 -6.603 0.808 1.000 43.039 204 ASN A O 1
ATOM 2705 N N . SER A 1 178 ? 20.450 -5.619 -0.558 1.000 31.247 205 SER A N 1
ATOM 2706 C CA . SER A 1 178 ? 21.301 -4.544 -1.058 1.000 39.464 205 SER A CA 1
ATOM 2707 C C . SER A 1 178 ? 20.815 -3.115 -0.756 1.000 35.625 205 SER A C 1
ATOM 2708 O O . SER A 1 178 ? 21.553 -2.157 -0.995 1.000 44.889 205 SER A O 1
ATOM 2715 N N . VAL A 1 179 ? 19.592 -2.944 -0.250 1.000 28.218 206 VAL A N 1
ATOM 2716 C CA . VAL A 1 179 ? 18.841 -1.705 -0.453 1.000 28.763 206 VAL A CA 1
ATOM 2717 C C . VAL A 1 179 ? 19.457 -0.484 0.247 1.000 30.995 206 VAL A C 1
ATOM 2718 O O . VAL A 1 179 ? 19.842 0.504 -0.397 1.000 37.691 206 VAL A O 1
ATOM 2731 N N . TRP A 1 180 ? 19.476 -0.549 1.574 1.000 22.707 207 TRP A N 1
ATOM 2732 C CA . TRP A 1 180 ? 19.927 0.508 2.475 1.000 22.012 207 TRP A CA 1
ATOM 2733 C C . TRP A 1 180 ? 21.369 0.240 2.884 1.000 21.862 207 TRP A C 1
ATOM 2734 O O . TRP A 1 180 ? 22.114 1.144 3.255 1.000 23.932 207 TRP A O 1
ATOM 2755 N N . VAL A 1 181 ? 21.680 -1.055 2.903 1.000 22.250 208 VAL A N 1
ATOM 2756 C CA . VAL A 1 181 ? 22.952 -1.583 3.318 1.000 22.494 208 VAL A CA 1
ATOM 2757 C C . VAL A 1 181 ? 23.038 -2.986 2.718 1.000 25.583 208 VAL A C 1
ATOM 2758 O O . VAL A 1 181 ? 22.004 -3.700 2.610 1.000 29.152 208 VAL A O 1
ATOM 2771 N N . ASN A 1 182 ? 24.290 -3.302 2.330 1.000 27.560 209 ASN A N 1
ATOM 2772 C CA . ASN A 1 182 ? 24.720 -4.620 1.885 1.000 26.256 209 ASN A CA 1
ATOM 2773 C C . ASN A 1 182 ? 24.741 -5.577 3.069 1.000 19.571 209 ASN A C 1
ATOM 2774 O O . ASN A 1 182 ? 25.645 -5.565 3.909 1.000 22.669 209 ASN A O 1
ATOM 2785 N N . GLN A 1 183 ? 23.733 -6.437 3.092 1.000 19.934 210 GLN A N 1
ATOM 2786 C CA . GLN A 1 183 ? 23.442 -7.252 4.249 1.000 17.239 210 GLN A CA 1
ATOM 2787 C C . GLN A 1 183 ? 23.446 -8.728 3.862 1.000 16.044 210 GLN A C 1
ATOM 2788 O O . GLN A 1 183 ? 22.711 -9.123 2.968 1.000 20.150 210 GLN A O 1
ATOM 2802 N N . ASP A 1 184 ? 24.262 -9.534 4.547 1.000 16.559 211 ASP A N 1
ATOM 2803 C CA . ASP A 1 184 ? 24.135 -10.982 4.519 1.000 17.039 211 ASP A CA 1
ATOM 2804 C C . ASP A 1 184 ? 23.561 -11.449 5.854 1.000 16.648 211 ASP A C 1
ATOM 2805 O O . ASP A 1 184 ? 24.024 -11.026 6.904 1.000 17.022 211 ASP A O 1
ATOM 2814 N N . TYR A 1 185 ? 22.554 -12.323 5.819 1.000 16.878 212 TYR A N 1
ATOM 2815 C CA . TYR A 1 185 ? 22.123 -13.002 7.024 1.000 17.690 212 TYR A CA 1
ATOM 2816 C C . TYR A 1 185 ? 21.886 -14.469 6.720 1.000 18.388 212 TYR A C 1
ATOM 2817 O O . TYR A 1 185 ? 21.630 -14.865 5.581 1.000 17.380 212 TYR A O 1
ATOM 2834 N N . PHE A 1 186 ? 21.999 -15.244 7.793 1.000 15.975 213 PHE A N 1
ATOM 2835 C CA . PHE A 1 186 ? 21.758 -16.668 7.781 1.000 15.776 213 PHE A CA 1
ATOM 2836 C C . PHE A 1 186 ? 20.754 -16.963 8.877 1.000 16.053 213 PHE A C 1
ATOM 2837 O O . PHE A 1 186 ? 20.724 -16.240 9.879 1.000 17.001 213 PHE A O 1
ATOM 2854 N N . PHE A 1 187 ? 19.935 -18.000 8.670 1.000 16.121 214 PHE A N 1
ATOM 2855 C CA . PHE A 1 187 ? 18.896 -18.307 9.632 1.000 16.003 214 PHE A CA 1
ATOM 2856 C C . PHE A 1 187 ? 18.717 -19.811 9.775 1.000 15.140 214 PHE A C 1
ATOM 2857 O O . PHE A 1 187 ? 19.003 -20.584 8.856 1.000 17.168 214 PHE A O 1
ATOM 2874 N N . VAL A 1 188 ? 18.245 -20.177 10.970 1.000 15.677 215 VAL A N 1
ATOM 2875 C CA . VAL A 1 188 ? 17.702 -21.489 11.271 1.000 16.078 215 VAL A CA 1
ATOM 2876 C C . VAL A 1 188 ? 16.296 -21.250 11.800 1.000 16.255 215 VAL A C 1
ATOM 2877 O O . VAL A 1 188 ? 16.119 -20.481 12.743 1.000 16.481 215 VAL A O 1
ATOM 2890 N N . MET A 1 189 ? 15.315 -21.874 11.150 1.000 15.552 216 MET A N 1
ATOM 2891 C CA . MET A 1 189 ? 13.927 -21.757 11.539 1.000 16.128 216 MET A CA 1
ATOM 2892 C C . MET A 1 189 ? 13.402 -23.155 11.857 1.000 16.261 216 MET A C 1
ATOM 2893 O O . MET A 1 189 ? 13.579 -24.088 11.071 1.000 17.169 216 MET A O 1
ATOM 2907 N N . LYS A 1 190 ? 12.757 -23.284 13.019 1.000 16.370 217 LYS A N 1
ATOM 2908 C CA . LYS A 1 190 ? 12.208 -24.557 13.455 1.000 16.004 217 LYS A CA 1
ATOM 2909 C C . LYS A 1 190 ? 10.733 -24.396 13.792 1.000 15.944 217 LYS A C 1
ATOM 2910 O O . LYS A 1 190 ? 10.318 -23.354 14.292 1.000 16.692 217 LYS A O 1
ATOM 2929 N N . PHE A 1 191 ? 9.975 -25.470 13.544 1.000 17.205 218 PHE A N 1
ATOM 2930 C CA . PHE A 1 191 ? 8.574 -25.565 13.918 1.000 17.049 218 PHE A CA 1
ATOM 2931 C C . PHE A 1 191 ? 8.404 -26.698 14.923 1.000 16.685 218 PHE A C 1
ATOM 2932 O O . PHE A 1 191 ? 9.131 -27.680 14.861 1.000 19.124 218 PHE A O 1
ATOM 2949 N N . ASN A 1 192 ? 7.420 -26.578 15.822 1.000 16.766 219 ASN A N 1
ATOM 2950 C CA . ASN A 1 192 ? 7.210 -27.601 16.837 1.000 18.000 219 ASN A CA 1
ATOM 2951 C C . ASN A 1 192 ? 6.249 -28.691 16.354 1.000 17.709 219 ASN A C 1
ATOM 2952 O O . ASN A 1 192 ? 5.936 -29.611 17.107 1.000 21.092 219 ASN A O 1
ATOM 2963 N N . ARG A 1 193 ? 5.775 -28.583 15.110 1.000 17.829 220 ARG A N 1
ATOM 2964 C CA . ARG A 1 193 ? 5.036 -29.651 14.457 1.000 19.113 220 ARG A CA 1
ATOM 2965 C C . ARG A 1 193 ? 5.719 -29.984 13.138 1.000 19.264 220 ARG A C 1
ATOM 2966 O O . ARG A 1 193 ? 6.341 -29.115 12.521 1.000 18.631 220 ARG A O 1
ATOM 2987 N N . PRO A 1 194 ? 5.621 -31.244 12.668 1.000 21.096 221 PRO A N 1
ATOM 2988 C CA . PRO A 1 194 ? 6.175 -31.612 11.372 1.000 21.395 221 PRO A CA 1
ATOM 2989 C C . PRO A 1 194 ? 5.458 -30.904 10.231 1.000 19.459 221 PRO A C 1
ATOM 2990 O O . PRO A 1 194 ? 4.230 -30.781 10.222 1.000 21.740 221 PRO A O 1
ATOM 3001 N N . VAL A 1 195 ? 6.261 -30.470 9.261 1.000 19.638 222 VAL A N 1
ATOM 3002 C CA . VAL A 1 195 ? 5.746 -29.930 8.020 1.000 20.513 222 VAL A CA 1
ATOM 3003 C C . VAL A 1 195 ? 5.267 -31.114 7.185 1.000 22.165 222 VAL A C 1
ATOM 3004 O O . VAL A 1 195 ? 6.044 -32.036 6.945 1.000 24.620 222 VAL A O 1
ATOM 3017 N N . THR A 1 196 ? 3.987 -31.084 6.781 1.000 21.999 223 THR A N 1
ATOM 3018 C CA . THR A 1 196 ? 3.367 -32.158 6.020 1.000 24.438 223 THR A CA 1
ATOM 3019 C C . THR A 1 196 ? 3.546 -31.949 4.518 1.000 25.098 223 THR A C 1
ATOM 3020 O O . THR A 1 196 ? 3.552 -32.914 3.757 1.000 27.635 223 THR A O 1
ATOM 3030 N N . ASP A 1 197 ? 3.640 -30.688 4.087 1.000 22.747 224 ASP A N 1
ATOM 3031 C CA . ASP A 1 197 ? 3.951 -30.381 2.703 1.000 24.914 224 ASP A CA 1
ATOM 3032 C C . ASP A 1 197 ? 4.574 -28.994 2.649 1.000 21.285 224 ASP A C 1
ATOM 3033 O O . ASP A 1 197 ? 4.352 -28.162 3.526 1.000 22.567 224 ASP A O 1
ATOM 3042 N N . SER A 1 198 ? 5.369 -28.773 1.596 1.000 23.671 225 SER A N 1
ATOM 3043 C CA . SER A 1 198 ? 5.915 -27.459 1.321 1.000 26.341 225 SER A CA 1
ATOM 3044 C C . SER A 1 198 ? 5.799 -27.168 -0.168 1.000 23.842 225 SER A C 1
ATOM 3045 O O . SER A 1 198 ? 5.845 -28.067 -1.006 1.000 26.842 225 SER A O 1
ATOM 3052 N N . LEU A 1 199 ? 5.673 -25.878 -0.448 1.000 22.287 226 LEU A N 1
ATOM 3053 C CA . LEU A 1 199 ? 5.436 -25.358 -1.775 1.000 23.560 226 LEU A CA 1
ATOM 3054 C C . LEU A 1 199 ? 6.306 -24.118 -1.943 1.000 19.575 226 LEU A C 1
ATOM 3055 O O . LEU A 1 199 ? 6.330 -23.279 -1.052 1.000 20.325 226 LEU A O 1
ATOM 3071 N N . TYR A 1 200 ? 7.031 -24.020 -3.062 1.000 20.458 227 TYR A N 1
ATOM 3072 C CA . TYR A 1 200 ? 7.651 -22.768 -3.473 1.000 21.099 227 TYR A CA 1
ATOM 3073 C C . TYR A 1 200 ? 6.720 -22.037 -4.440 1.000 21.410 227 TYR A C 1
ATOM 3074 O O . TYR A 1 200 ? 6.343 -22.592 -5.468 1.000 26.318 227 TYR A O 1
ATOM 3091 N N . LEU A 1 201 ? 6.351 -20.792 -4.116 1.000 20.700 228 LEU A N 1
ATOM 3092 C CA . LEU A 1 201 ? 5.546 -19.992 -5.024 1.000 20.967 228 LEU A CA 1
ATOM 3093 C C . LEU A 1 201 ? 6.429 -19.501 -6.170 1.000 22.664 228 LEU A C 1
ATOM 3094 O O . LEU A 1 201 ? 7.625 -19.253 -5.984 1.000 22.433 228 LEU A O 1
ATOM 3110 N N . PRO A 1 202 ? 5.876 -19.346 -7.394 1.000 22.223 229 PRO A N 1
ATOM 3111 C CA . PRO A 1 202 ? 6.648 -18.802 -8.508 1.000 23.341 229 PRO A CA 1
ATOM 3112 C C . PRO A 1 202 ? 7.078 -17.378 -8.181 1.000 23.335 229 PRO A C 1
ATOM 3113 O O . PRO A 1 202 ? 6.285 -16.606 -7.657 1.000 23.339 229 PRO A O 1
ATOM 3124 N N . MET A 1 203 ? 8.336 -17.065 -8.496 1.000 24.586 230 MET A N 1
ATOM 3125 C CA . MET A 1 203 ? 8.909 -15.767 -8.206 1.000 23.652 230 MET A CA 1
ATOM 3126 C C . MET A 1 203 ? 8.944 -14.939 -9.490 1.000 24.464 230 MET A C 1
ATOM 3127 O O . MET A 1 203 ? 9.022 -15.476 -10.598 1.000 25.443 230 MET A O 1
ATOM 3141 N N . GLY A 1 204 ? 8.881 -13.615 -9.323 1.000 22.644 231 GLY A N 1
ATOM 3142 C CA . GLY A 1 204 ? 9.066 -12.693 -10.429 1.000 23.918 231 GLY A CA 1
ATOM 3143 C C . GLY A 1 204 ? 10.464 -12.816 -11.026 1.000 23.668 231 GLY A C 1
ATOM 3144 O O . GLY A 1 204 ? 11.383 -13.307 -10.375 1.000 22.223 231 GLY A O 1
ATOM 3148 N N . GLU A 1 205 ? 10.602 -12.360 -12.278 1.000 23.413 232 GLU A N 1
ATOM 3149 C CA . GLU A 1 205 ? 11.849 -12.492 -13.015 1.000 24.646 232 GLU A CA 1
ATOM 3150 C C . GLU A 1 205 ? 13.024 -11.888 -12.241 1.000 23.809 232 GLU A C 1
ATOM 3151 O O . GLU A 1 205 ? 14.119 -12.452 -12.255 1.000 27.597 232 GLU A O 1
ATOM 3163 N N . THR A 1 206 ? 12.807 -10.743 -11.577 1.000 22.485 233 THR A N 1
ATOM 3164 C CA . THR A 1 206 ? 13.884 -10.049 -10.878 1.000 22.853 233 THR A CA 1
ATOM 3165 C C . THR A 1 206 ? 13.986 -10.458 -9.406 1.000 19.144 233 THR A C 1
ATOM 3166 O O . THR A 1 206 ? 14.901 -10.010 -8.722 1.000 19.970 233 THR A O 1
ATOM 3176 N N . GLU A 1 207 ? 13.055 -11.293 -8.930 1.000 19.338 234 GLU A N 1
ATOM 3177 C CA . GLU A 1 207 ? 13.011 -11.700 -7.532 1.000 19.301 234 GLU A CA 1
ATOM 3178 C C . GLU A 1 207 ? 13.919 -12.906 -7.317 1.000 18.706 234 GLU A C 1
ATOM 3179 O O . GLU A 1 207 ? 13.697 -13.959 -7.920 1.000 24.217 234 GLU A O 1
ATOM 3191 N N . LYS A 1 208 ? 14.934 -12.740 -6.452 1.000 19.395 235 LYS A N 1
ATOM 3192 C CA . LYS A 1 208 ? 15.924 -13.780 -6.199 1.000 21.476 235 LYS A CA 1
ATOM 3193 C C . LYS A 1 208 ? 15.652 -14.451 -4.850 1.000 21.566 235 LYS A C 1
ATOM 3194 O O . LYS A 1 208 ? 16.290 -15.446 -4.489 1.000 23.413 235 LYS A O 1
ATOM 3213 N N . GLY A 1 209 ? 14.679 -13.913 -4.110 1.000 18.472 236 GLY A N 1
ATOM 3214 C CA . GLY A 1 209 ? 14.236 -14.537 -2.883 1.000 18.740 236 GLY A CA 1
ATOM 3215 C C . GLY A 1 209 ? 13.356 -15.743 -3.170 1.000 21.560 236 GLY A C 1
ATOM 3216 O O . GLY A 1 209 ? 13.228 -16.196 -4.311 1.000 22.214 236 GLY A O 1
ATOM 3220 N N . LYS A 1 210 ? 12.732 -16.236 -2.105 1.000 19.561 237 LYS A N 1
ATOM 3221 C CA . LYS A 1 210 ? 11.807 -17.345 -2.205 1.000 20.090 237 LYS A CA 1
ATOM 3222 C C . LYS A 1 210 ? 10.608 -17.053 -1.316 1.000 17.655 237 LYS A C 1
ATOM 3223 O O . LYS A 1 210 ? 10.735 -16.369 -0.298 1.000 19.509 237 LYS A O 1
ATOM 3242 N N . ARG A 1 211 ? 9.463 -17.610 -1.718 1.000 17.695 238 ARG A N 1
ATOM 3243 C CA . ARG A 1 211 ? 8.261 -17.597 -0.907 1.000 19.032 238 ARG A CA 1
ATOM 3244 C C . ARG A 1 211 ? 7.784 -19.035 -0.758 1.000 21.418 238 ARG A C 1
ATOM 3245 O O . ARG A 1 211 ? 7.458 -19.704 -1.740 1.000 24.683 238 ARG A O 1
ATOM 3266 N N . ILE A 1 212 ? 7.785 -19.490 0.492 1.000 18.200 239 ILE A N 1
ATOM 3267 C CA . ILE A 1 212 ? 7.541 -20.873 0.860 1.000 16.980 239 ILE A CA 1
ATOM 3268 C C . ILE A 1 212 ? 6.224 -20.932 1.613 1.000 15.847 239 ILE A C 1
ATOM 3269 O O . ILE A 1 212 ? 6.017 -20.151 2.538 1.000 18.576 239 ILE A O 1
ATOM 3285 N N . ILE A 1 213 ? 5.341 -21.856 1.224 1.000 15.682 240 ILE A N 1
ATOM 3286 C CA . ILE A 1 213 ? 4.185 -22.162 2.051 1.000 16.653 240 ILE A CA 1
ATOM 3287 C C . ILE A 1 213 ? 4.428 -23.524 2.696 1.000 19.650 240 ILE A C 1
ATOM 3288 O O . ILE A 1 213 ? 4.525 -24.533 1.997 1.000 21.204 240 ILE A O 1
ATOM 3304 N N . ALA A 1 214 ? 4.575 -23.526 4.026 1.000 19.042 241 ALA A N 1
ATOM 3305 C CA . ALA A 1 214 ? 4.764 -24.744 4.795 1.000 19.542 241 ALA A CA 1
ATOM 3306 C C . ALA A 1 214 ? 3.450 -25.097 5.480 1.000 19.903 241 ALA A C 1
ATOM 3307 O O . ALA A 1 214 ? 2.850 -24.229 6.110 1.000 20.371 241 ALA A O 1
ATOM 3314 N N . SER A 1 215 ? 3.031 -26.367 5.387 1.000 19.901 242 SER A N 1
ATOM 3315 C CA . SER A 1 215 ? 1.735 -26.773 5.911 1.000 18.782 242 SER A CA 1
ATOM 3316 C C . SER A 1 215 ? 1.897 -27.774 7.054 1.000 19.817 242 SER A C 1
ATOM 3317 O O . SER A 1 215 ? 2.906 -28.482 7.138 1.000 19.335 242 SER A O 1
ATOM 3324 N N . PHE A 1 216 ? 0.857 -27.820 7.899 1.000 19.788 243 PHE A N 1
ATOM 3325 C CA . PHE A 1 216 ? 0.827 -28.603 9.122 1.000 19.885 243 PHE A CA 1
ATOM 3326 C C . PHE A 1 216 ? -0.561 -29.209 9.325 1.000 21.682 243 PHE A C 1
ATOM 3327 O O . PHE A 1 216 ? -1.587 -28.615 8.958 1.000 26.697 243 PHE A O 1
ATOM 3344 N N . ASP A 1 217 ? -0.568 -30.386 9.965 1.000 20.543 244 ASP A N 1
ATOM 3345 C CA . ASP A 1 217 ? -1.791 -31.111 10.261 1.000 23.719 244 ASP A CA 1
ATOM 3346 C C . ASP A 1 217 ? -2.335 -30.601 11.590 1.000 23.861 244 ASP A C 1
ATOM 3347 O O . ASP A 1 217 ? -1.818 -31.002 12.640 1.000 27.509 244 ASP A O 1
ATOM 3356 N N . MET A 1 218 ? -3.352 -29.718 11.549 1.000 23.215 245 MET A N 1
ATOM 3357 C CA . MET A 1 218 ? -3.827 -29.159 12.806 1.000 21.175 245 MET A CA 1
ATOM 3358 C C . MET A 1 218 ? -5.351 -29.177 12.873 1.000 21.332 245 MET A C 1
ATOM 3359 O O . MET A 1 218 ? -6.031 -29.319 11.851 1.000 25.491 245 MET A O 1
ATOM 3373 N N . GLN A 1 219 ? -5.840 -29.037 14.116 1.000 19.486 246 GLN A N 1
ATOM 3374 C CA . GLN A 1 219 ? -7.252 -28.992 14.446 1.000 22.918 246 GLN A CA 1
ATOM 3375 C C . GLN A 1 219 ? -7.579 -27.624 15.036 1.000 20.123 246 GLN A C 1
ATOM 3376 O O . GLN A 1 219 ? -6.696 -26.947 15.560 1.000 20.394 246 GLN A O 1
ATOM 3390 N N . PRO A 1 220 ? -8.855 -27.180 14.974 1.000 21.928 247 PRO A N 1
ATOM 3391 C CA . PRO A 1 220 ? -9.258 -25.890 15.541 1.000 22.303 247 PRO A CA 1
ATOM 3392 C C . PRO A 1 220 ? -8.823 -25.682 16.988 1.000 22.697 247 PRO A C 1
ATOM 3393 O O . PRO A 1 220 ? -8.984 -26.562 17.832 1.000 22.483 247 PRO A O 1
ATOM 3404 N N . GLY A 1 221 ? -8.242 -24.506 17.237 1.000 19.166 248 GLY A N 1
ATOM 3405 C CA . GLY A 1 221 ? -7.745 -24.129 18.545 1.000 19.076 248 GLY A CA 1
ATOM 3406 C C . GLY A 1 221 ? -6.299 -24.549 18.805 1.000 17.394 248 GLY A C 1
ATOM 3407 O O . GLY A 1 221 ? -5.718 -24.139 19.811 1.000 20.181 248 GLY A O 1
ATOM 3411 N N . GLU A 1 222 ? -5.698 -25.361 17.925 1.000 16.855 249 GLU A N 1
ATOM 3412 C CA . GLU A 1 222 ? -4.356 -25.849 18.193 1.000 17.441 249 GLU A CA 1
ATOM 3413 C C . GLU A 1 222 ? -3.328 -24.754 17.907 1.000 16.268 249 GLU A C 1
ATOM 3414 O O . GLU A 1 222 ? -3.550 -23.844 17.103 1.000 16.610 249 GLU A O 1
ATOM 3426 N N . GLU A 1 223 ? -2.188 -24.900 18.582 1.000 17.152 250 GLU A N 1
ATOM 3427 C CA . GLU A 1 223 ? -1.089 -23.956 18.512 1.000 17.496 250 GLU A CA 1
ATOM 3428 C C . GLU A 1 223 ? 0.054 -24.540 17.688 1.000 17.624 250 GLU A C 1
ATOM 3429 O O . GLU A 1 223 ? 0.361 -25.728 17.773 1.000 18.360 250 GLU A O 1
ATOM 3441 N N . LEU A 1 224 ? 0.694 -23.657 16.924 1.000 16.318 251 LEU A N 1
ATOM 3442 C CA . LEU A 1 224 ? 1.951 -23.933 16.257 1.000 16.341 251 LEU A CA 1
ATOM 3443 C C . LEU A 1 224 ? 2.977 -22.954 16.805 1.000 16.115 251 LEU A C 1
ATOM 3444 O O . LEU A 1 224 ? 2.690 -21.759 16.881 1.000 16.653 251 LEU A O 1
ATOM 3460 N N . LEU A 1 225 ? 4.159 -23.467 17.167 1.000 15.548 252 LEU A N 1
ATOM 3461 C CA A LEU A 1 225 ? 5.284 -22.638 17.578 0.500 15.792 252 LEU A CA 1
ATOM 3462 C CA B LEU A 1 225 ? 5.255 -22.593 17.546 0.500 16.090 252 LEU A CA 1
ATOM 3463 C C . LEU A 1 225 ? 6.343 -22.628 16.479 1.000 16.159 252 LEU A C 1
ATOM 3464 O O . LEU A 1 225 ? 6.632 -23.671 15.883 1.000 17.379 252 LEU A O 1
ATOM 3494 N N . MET A 1 226 ? 6.929 -21.449 16.255 1.000 15.705 253 MET A N 1
ATOM 3495 C CA . MET A 1 226 ? 7.985 -21.257 15.283 1.000 15.976 253 MET A CA 1
ATOM 3496 C C . MET A 1 226 ? 9.057 -20.422 15.965 1.000 13.993 253 MET A C 1
ATOM 3497 O O . MET A 1 226 ? 8.750 -19.398 16.578 1.000 16.032 253 MET A O 1
ATOM 3511 N N . LYS A 1 227 ? 10.304 -20.872 15.864 1.000 13.825 254 LYS A N 1
ATOM 3512 C CA . LYS A 1 227 ? 11.413 -20.067 16.320 1.000 14.537 254 LYS A CA 1
ATOM 3513 C C . LYS A 1 227 ? 12.388 -19.898 15.161 1.000 14.738 254 LYS A C 1
ATOM 3514 O O . LYS A 1 227 ? 12.561 -20.794 14.331 1.000 16.361 254 LYS A O 1
ATOM 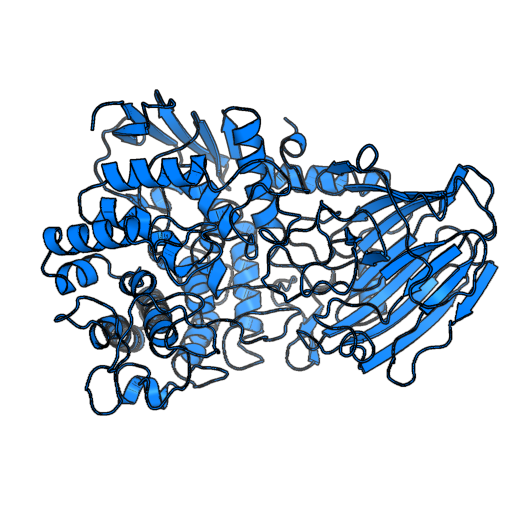3533 N N . VAL A 1 228 ? 12.995 -18.714 15.097 1.000 14.165 255 VAL A N 1
ATOM 3534 C CA . VAL A 1 228 ? 13.960 -18.414 14.055 1.000 13.696 255 VAL A CA 1
ATOM 3535 C C . VAL A 1 228 ? 15.086 -17.601 14.677 1.000 13.554 255 VAL A C 1
ATOM 3536 O O . VAL A 1 228 ? 14.825 -16.597 15.337 1.000 15.452 255 VAL A O 1
ATOM 3549 N N . ALA A 1 229 ? 16.321 -18.074 14.481 1.000 14.415 256 ALA A N 1
ATOM 3550 C CA . ALA A 1 229 ? 17.509 -17.370 14.934 1.000 14.456 256 ALA A CA 1
ATOM 3551 C C . ALA A 1 229 ? 18.275 -16.862 13.719 1.000 13.985 256 ALA A C 1
ATOM 3552 O O . ALA A 1 229 ? 18.299 -17.525 12.675 1.000 15.461 256 ALA A O 1
ATOM 3559 N N . LEU A 1 230 ? 18.903 -15.694 13.888 1.000 15.306 257 LEU A N 1
ATOM 3560 C CA . LEU A 1 230 ? 19.704 -15.098 12.839 1.000 15.169 257 LEU A CA 1
ATOM 3561 C C . LEU A 1 230 ? 21.180 -15.092 13.218 1.000 14.176 257 LEU A C 1
ATOM 3562 O O . LEU A 1 230 ? 21.557 -15.202 14.383 1.000 15.439 257 LEU A O 1
ATOM 3578 N N . SER A 1 231 ? 22.000 -14.927 12.180 1.000 14.709 258 SER A N 1
ATOM 3579 C CA . SER A 1 231 ? 23.438 -14.790 12.314 1.000 15.174 258 SER A CA 1
ATOM 3580 C C . SER A 1 231 ? 23.960 -13.980 11.141 1.000 15.439 258 SER A C 1
ATOM 3581 O O . SER A 1 231 ? 23.392 -14.103 10.034 1.000 15.628 258 SER A O 1
ATOM 3588 N N . THR A 1 232 ? 25.053 -13.227 11.373 1.000 17.123 259 THR A N 1
ATOM 3589 C CA . THR A 1 232 ? 25.733 -12.622 10.232 1.000 14.543 259 THR A CA 1
ATOM 3590 C C . THR A 1 232 ? 26.751 -13.576 9.601 1.000 14.569 259 THR A C 1
ATOM 3591 O O . THR A 1 232 ? 27.260 -13.284 8.518 1.000 16.482 259 THR A O 1
ATOM 3602 N N . THR A 1 233 ? 27.063 -14.695 10.270 1.000 16.339 260 THR A N 1
ATOM 3603 C CA . THR A 1 233 ? 28.249 -15.473 9.937 1.000 15.807 260 THR A CA 1
ATOM 3604 C C . THR A 1 233 ? 27.913 -16.679 9.067 1.000 16.968 260 THR A C 1
ATOM 3605 O O . THR A 1 233 ? 28.556 -16.903 8.043 1.000 18.752 260 THR A O 1
ATOM 3615 N N . GLY A 1 234 ? 26.936 -17.467 9.504 1.000 15.754 261 GLY A N 1
ATOM 3616 C CA . GLY A 1 234 ? 26.587 -18.698 8.829 1.000 15.415 261 GLY A CA 1
ATOM 3617 C C . GLY A 1 234 ? 25.450 -19.416 9.542 1.000 15.684 261 GLY A C 1
ATOM 3618 O O . GLY A 1 234 ? 25.023 -19.019 10.632 1.000 16.834 261 GLY A O 1
ATOM 3622 N N . ILE A 1 235 ? 24.984 -20.500 8.923 1.000 17.433 262 ILE A N 1
ATOM 3623 C CA . ILE A 1 235 ? 23.886 -21.277 9.475 1.000 18.468 262 ILE A CA 1
ATOM 3624 C C . ILE A 1 235 ? 24.299 -21.881 10.812 1.000 17.723 262 ILE A C 1
ATOM 3625 O O . ILE A 1 235 ? 23.481 -21.943 11.725 1.000 16.680 262 ILE A O 1
ATOM 3641 N N . GLU A 1 236 ? 25.561 -22.303 10.950 1.000 18.036 263 GLU A N 1
ATOM 3642 C CA . GLU A 1 236 ? 25.984 -22.918 12.200 1.000 19.986 263 GLU A CA 1
ATOM 3643 C C . GLU A 1 236 ? 26.000 -21.885 13.327 1.000 18.116 263 GLU A C 1
ATOM 3644 O O . GLU A 1 236 ? 25.672 -22.222 14.463 1.000 20.025 263 GLU A O 1
ATOM 3656 N N . GLY A 1 237 ? 26.351 -20.629 13.020 1.000 17.664 264 GLY A N 1
ATOM 3657 C CA . GLY A 1 237 ? 26.249 -19.550 13.995 1.000 17.103 264 GLY A CA 1
ATOM 3658 C C . GLY A 1 237 ? 24.805 -19.329 14.453 1.000 17.157 264 GLY A C 1
ATOM 3659 O O . GLY A 1 237 ? 24.524 -19.207 15.649 1.000 16.731 264 GLY A O 1
ATOM 3663 N N . ALA A 1 238 ? 23.873 -19.290 13.491 1.000 16.084 265 ALA A N 1
ATOM 3664 C CA . ALA A 1 238 ? 22.462 -19.156 13.807 1.000 16.013 265 ALA A CA 1
ATOM 3665 C C . ALA A 1 238 ? 21.990 -20.326 14.669 1.000 16.056 265 ALA A C 1
ATOM 3666 O O . ALA A 1 238 ? 21.247 -20.121 15.628 1.000 16.065 265 ALA A O 1
ATOM 3673 N N . ARG A 1 239 ? 22.437 -21.546 14.351 1.000 16.460 266 ARG A N 1
ATOM 3674 C CA . ARG A 1 239 ? 22.054 -22.717 15.134 1.000 17.084 266 ARG A CA 1
ATOM 3675 C C . ARG A 1 239 ? 22.543 -22.586 16.577 1.000 18.312 266 ARG A C 1
ATOM 3676 O O . ARG A 1 239 ? 21.801 -22.892 17.516 1.000 17.751 266 ARG A O 1
ATOM 3697 N N . LYS A 1 240 ? 23.803 -22.161 16.752 1.000 16.730 267 LYS A N 1
ATOM 3698 C CA . LYS A 1 240 ? 24.381 -22.035 18.080 1.000 17.786 267 LYS A CA 1
ATOM 3699 C C . LYS A 1 240 ? 23.645 -20.943 18.858 1.000 17.748 267 LYS A C 1
ATOM 3700 O O . LYS A 1 240 ? 23.395 -21.086 20.053 1.000 18.682 267 LYS A O 1
ATOM 3719 N N . ASN A 1 241 ? 23.292 -19.853 18.174 1.000 16.196 268 ASN A N 1
ATOM 3720 C CA . ASN A 1 241 ? 22.543 -18.775 18.803 1.000 16.100 268 ASN A CA 1
ATOM 3721 C C . ASN A 1 241 ? 21.210 -19.316 19.333 1.000 14.602 268 ASN A C 1
ATOM 3722 O O . ASN A 1 241 ? 20.798 -19.012 20.448 1.000 17.286 268 ASN A O 1
ATOM 3733 N N . MET A 1 242 ? 20.513 -20.102 18.511 1.000 16.632 269 MET A N 1
ATOM 3734 C CA . MET A 1 242 ? 19.229 -20.652 18.907 1.000 16.895 269 MET A CA 1
ATOM 3735 C C . MET A 1 242 ? 19.395 -21.590 20.107 1.000 17.213 269 MET A C 1
ATOM 3736 O O . MET A 1 242 ? 18.619 -21.530 21.057 1.000 17.898 269 MET A O 1
ATOM 3750 N N . GLU A 1 243 ? 20.410 -22.461 20.068 1.000 17.578 270 GLU A N 1
ATOM 3751 C CA A GLU A 1 243 ? 20.605 -23.454 21.115 0.500 18.700 270 GLU A CA 1
ATOM 3752 C CA B GLU A 1 243 ? 20.602 -23.461 21.109 0.500 19.063 270 GLU A CA 1
ATOM 3753 C C . GLU A 1 243 ? 20.869 -22.769 22.453 1.000 18.436 270 GLU A C 1
ATOM 3754 O O . GLU A 1 243 ? 20.474 -23.274 23.504 1.000 20.041 270 GLU A O 1
ATOM 3776 N N . ALA A 1 244 ? 21.527 -21.602 22.415 1.000 16.922 271 ALA A N 1
ATOM 3777 C CA . ALA A 1 244 ? 21.878 -20.884 23.634 1.000 17.017 271 ALA A CA 1
ATOM 3778 C C . ALA A 1 244 ? 20.667 -20.212 24.277 1.000 18.447 271 ALA A C 1
ATOM 3779 O O . ALA A 1 244 ? 20.673 -19.975 25.484 1.000 22.392 271 ALA A O 1
ATOM 3786 N N . GLU A 1 245 ? 19.649 -19.882 23.474 1.000 17.224 272 GLU A N 1
ATOM 3787 C CA . GLU A 1 245 ? 18.604 -18.976 23.918 1.000 17.442 272 GLU A CA 1
ATOM 3788 C C . GLU A 1 245 ? 17.214 -19.611 23.910 1.000 14.883 272 GLU A C 1
ATOM 3789 O O . GLU A 1 245 ? 16.419 -19.284 24.784 1.000 17.223 272 GLU A O 1
ATOM 3801 N N . VAL A 1 246 ? 16.898 -20.412 22.878 1.000 16.596 273 VAL A N 1
ATOM 3802 C CA . VAL A 1 246 ? 15.608 -21.076 22.759 1.000 15.933 273 VAL A CA 1
ATOM 3803 C C . VAL A 1 246 ? 15.847 -22.530 22.362 1.000 18.737 273 VAL A C 1
ATOM 3804 O O . VAL A 1 246 ? 15.553 -22.938 21.238 1.000 18.563 273 VAL A O 1
ATOM 3817 N N . PRO A 1 247 ? 16.415 -23.346 23.276 1.000 18.417 274 PRO A N 1
ATOM 3818 C CA . PRO A 1 247 ? 16.716 -24.751 22.984 1.000 19.837 274 PRO A CA 1
ATOM 3819 C C . PRO A 1 247 ? 15.481 -25.627 22.788 1.000 18.487 274 PRO A C 1
ATOM 3820 O O . PRO A 1 247 ? 15.554 -26.661 22.135 1.000 23.504 274 PRO A O 1
ATOM 3831 N N . ALA A 1 248 ? 14.340 -25.202 23.339 1.000 18.870 275 ALA A N 1
ATOM 3832 C CA . ALA A 1 248 ? 13.110 -25.974 23.223 1.000 18.847 275 ALA A CA 1
ATOM 3833 C C . ALA A 1 248 ? 11.971 -25.031 22.833 1.000 18.255 275 ALA A C 1
ATOM 3834 O O . ALA A 1 248 ? 12.103 -24.318 21.835 1.000 19.071 275 ALA A O 1
ATOM 3841 N N . TRP A 1 249 ? 10.861 -25.024 23.591 1.000 18.004 276 TRP A N 1
ATOM 3842 C CA . TRP A 1 249 ? 9.638 -24.369 23.145 1.000 17.638 276 TRP A CA 1
ATOM 3843 C C . TRP A 1 249 ? 8.981 -23.572 24.274 1.000 19.024 276 TRP A C 1
ATOM 3844 O O . TRP A 1 249 ? 7.755 -23.439 24.322 1.000 22.052 276 TRP A O 1
ATOM 3865 N N . ASP A 1 250 ? 9.805 -22.969 25.135 1.000 18.664 277 ASP A N 1
ATOM 3866 C CA . ASP A 1 250 ? 9.300 -22.370 26.360 1.000 19.820 277 ASP A CA 1
ATOM 3867 C C . ASP A 1 250 ? 8.857 -20.928 26.099 1.000 17.992 277 ASP A C 1
ATOM 3868 O O . ASP A 1 250 ? 9.549 -19.975 26.470 1.000 18.412 277 ASP A O 1
ATOM 3877 N N . PHE A 1 251 ? 7.669 -20.765 25.496 1.000 17.955 278 PHE A N 1
ATOM 3878 C CA . PHE A 1 251 ? 7.177 -19.445 25.136 1.000 16.469 278 PHE A CA 1
ATOM 3879 C C . PHE A 1 251 ? 7.031 -18.553 26.369 1.000 14.922 278 PHE A C 1
ATOM 3880 O O . PHE A 1 251 ? 7.519 -17.421 26.373 1.000 15.677 278 PHE A O 1
ATOM 3897 N N . GLU A 1 252 ? 6.351 -19.052 27.411 1.000 17.521 279 GLU A N 1
ATOM 3898 C CA . GLU A 1 252 ? 6.094 -18.229 28.585 1.000 17.118 279 GLU A CA 1
ATOM 3899 C C . GLU A 1 252 ? 7.413 -17.843 29.258 1.000 16.963 279 GLU A C 1
ATOM 3900 O O . GLU A 1 252 ? 7.541 -16.737 29.780 1.000 18.117 279 GLU A O 1
ATOM 3912 N N . GLY A 1 253 ? 8.382 -18.759 29.255 1.000 16.523 280 GLY A N 1
ATOM 3913 C CA . GLY A 1 253 ? 9.681 -18.511 29.859 1.000 17.775 280 GLY A CA 1
ATOM 3914 C C . GLY A 1 253 ? 10.477 -17.438 29.118 1.000 17.857 280 GLY A C 1
ATOM 3915 O O . GLY A 1 253 ? 11.106 -16.590 29.749 1.000 17.633 280 GLY A O 1
ATOM 3919 N N . VAL A 1 254 ? 10.471 -17.504 27.778 1.000 16.756 281 VAL A N 1
ATOM 3920 C CA . VAL A 1 254 ? 11.168 -16.520 26.970 1.000 14.659 281 VAL A CA 1
ATOM 3921 C C . VAL A 1 254 ? 10.531 -15.145 27.205 1.000 14.098 281 VAL A C 1
ATOM 3922 O O . VAL A 1 254 ? 11.232 -14.144 27.362 1.000 14.782 281 VAL A O 1
ATOM 3935 N N . LYS A 1 255 ? 9.191 -15.103 27.224 1.000 15.178 282 LYS A N 1
ATOM 3936 C CA A LYS A 1 255 ? 8.461 -13.866 27.459 0.500 14.953 282 LYS A CA 1
ATOM 3937 C CA B LYS A 1 255 ? 8.467 -13.863 27.456 0.500 14.954 282 LYS A CA 1
ATOM 3938 C C . LYS A 1 255 ? 8.869 -13.282 28.811 1.000 15.340 282 LYS A C 1
ATOM 3939 O O . LYS A 1 255 ? 9.089 -12.084 28.932 1.000 15.255 282 LYS A O 1
ATOM 3975 N N . LYS A 1 256 ? 8.961 -14.143 29.827 1.000 15.124 283 LYS A N 1
ATOM 3976 C CA . LYS A 1 256 ? 9.313 -13.699 31.165 1.000 15.812 283 LYS A CA 1
ATOM 3977 C C . LYS A 1 256 ? 10.757 -13.202 31.216 1.000 15.705 283 LYS A C 1
ATOM 3978 O O . LYS A 1 256 ? 11.012 -12.178 31.843 1.000 16.702 283 LYS A O 1
ATOM 3997 N N . THR A 1 257 ? 11.693 -13.926 30.577 1.000 15.590 284 THR A N 1
ATOM 3998 C CA . THR A 1 257 ? 13.083 -13.496 30.522 1.000 15.831 284 THR A CA 1
ATOM 3999 C C . THR A 1 257 ? 13.152 -12.092 29.922 1.000 14.070 284 THR A C 1
ATOM 4000 O O . THR A 1 257 ? 13.891 -11.241 30.405 1.000 16.363 284 THR A O 1
ATOM 4010 N N . ALA A 1 258 ? 12.374 -11.849 28.865 1.000 14.271 285 ALA A N 1
ATOM 4011 C CA . ALA A 1 258 ? 12.408 -10.553 28.206 1.000 15.025 285 ALA A CA 1
ATOM 4012 C C . ALA A 1 258 ? 11.861 -9.463 29.128 1.000 14.261 285 ALA A C 1
ATOM 4013 O O . ALA A 1 258 ? 12.409 -8.373 29.219 1.000 15.249 285 ALA A O 1
ATOM 4020 N N . HIS A 1 259 ? 10.731 -9.757 29.766 1.000 15.256 286 HIS A N 1
ATOM 4021 C CA . HIS A 1 259 ? 10.123 -8.848 30.724 1.000 15.057 286 HIS A CA 1
ATOM 4022 C C . HIS A 1 259 ? 11.114 -8.463 31.826 1.000 16.613 286 HIS A C 1
ATOM 4023 O O . HIS A 1 259 ? 11.294 -7.280 32.140 1.000 16.357 286 HIS A O 1
ATOM 4036 N N . ASP A 1 260 ? 11.762 -9.475 32.405 1.000 17.098 287 ASP A N 1
ATOM 4037 C CA . ASP A 1 260 ? 12.691 -9.261 33.505 1.000 17.125 287 ASP A CA 1
ATOM 4038 C C . ASP A 1 260 ? 13.927 -8.485 33.038 1.000 16.886 287 ASP A C 1
ATOM 4039 O O . ASP A 1 260 ? 14.441 -7.646 33.776 1.000 17.521 287 ASP A O 1
ATOM 4048 N N . ASP A 1 261 ? 14.419 -8.772 31.820 1.000 16.535 288 ASP A N 1
ATOM 4049 C CA . ASP A 1 261 ? 15.560 -8.056 31.270 1.000 16.121 288 ASP A CA 1
ATOM 4050 C C . ASP A 1 261 ? 15.202 -6.570 31.143 1.000 15.438 288 ASP A C 1
ATOM 4051 O O . ASP A 1 261 ? 15.951 -5.696 31.574 1.000 17.715 288 ASP A O 1
ATOM 4060 N N . TRP A 1 262 ? 14.041 -6.271 30.558 1.000 14.584 289 TRP A N 1
ATOM 4061 C CA . TRP A 1 262 ? 13.609 -4.890 30.419 1.000 14.904 289 TRP A CA 1
ATOM 4062 C C . TRP A 1 262 ? 13.487 -4.203 31.776 1.000 15.963 289 TRP A C 1
ATOM 4063 O O . TRP A 1 262 ? 13.984 -3.098 31.939 1.000 16.560 289 TRP A O 1
ATOM 4084 N N . ASN A 1 263 ? 12.872 -4.874 32.757 1.000 16.240 290 ASN A N 1
ATOM 4085 C CA . ASN A 1 263 ? 12.728 -4.280 34.076 1.000 18.332 290 ASN A CA 1
ATOM 4086 C C . ASN A 1 263 ? 14.082 -4.016 34.741 1.000 18.221 290 ASN A C 1
ATOM 4087 O O . ASN A 1 263 ? 14.183 -3.060 35.516 1.000 19.696 290 ASN A O 1
ATOM 4098 N N . SER A 1 264 ? 15.103 -4.838 34.443 1.000 18.638 291 SER A N 1
ATOM 4099 C CA . SER A 1 264 ? 16.435 -4.675 35.018 1.000 21.083 291 SER A CA 1
ATOM 4100 C C . SER A 1 264 ? 17.076 -3.358 34.579 1.000 19.084 291 SER A C 1
ATOM 4101 O O . SER A 1 264 ? 17.940 -2.822 35.275 1.000 25.180 291 SER A O 1
ATOM 4108 N N . TYR A 1 265 ? 16.661 -2.834 33.425 1.000 15.273 292 TYR A N 1
ATOM 4109 C CA . TYR A 1 265 ? 17.091 -1.516 32.986 1.000 16.156 292 TYR A CA 1
ATOM 4110 C C . TYR A 1 265 ? 16.133 -0.426 33.463 1.000 16.160 292 TYR A C 1
ATOM 4111 O O . TYR A 1 265 ? 16.585 0.592 33.978 1.000 14.425 292 TYR A O 1
ATOM 4128 N N . LEU A 1 266 ? 14.824 -0.606 33.241 1.000 14.525 293 LEU A N 1
ATOM 4129 C CA . LEU A 1 266 ? 13.873 0.463 33.509 1.000 13.283 293 LEU A CA 1
ATOM 4130 C C . LEU A 1 266 ? 13.858 0.822 34.994 1.000 14.173 293 LEU A C 1
ATOM 4131 O O . LEU A 1 266 ? 13.685 1.991 35.348 1.000 14.439 293 LEU A O 1
ATOM 4147 N N . SER A 1 267 ? 14.060 -0.179 35.861 1.000 15.071 294 SER A N 1
ATOM 4148 C CA . SER A 1 267 ? 14.060 0.037 37.306 1.000 16.285 294 SER A CA 1
ATOM 4149 C C . SER A 1 267 ? 15.248 0.887 37.779 1.000 16.072 294 SER A C 1
ATOM 4150 O O . SER A 1 267 ? 15.304 1.285 38.944 1.000 17.102 294 SER A O 1
ATOM 4157 N N . ARG A 1 268 ? 16.182 1.218 36.882 1.000 14.914 295 ARG A N 1
ATOM 4158 C CA . ARG A 1 268 ? 17.320 2.050 37.240 1.000 14.755 295 ARG A CA 1
ATOM 4159 C C . ARG A 1 268 ? 16.900 3.503 37.443 1.000 13.916 295 ARG A C 1
ATOM 4160 O O . ARG A 1 268 ? 17.698 4.299 37.938 1.000 16.297 295 ARG A O 1
ATOM 4181 N N . ILE A 1 269 ? 15.680 3.862 37.016 1.000 14.592 296 ILE A N 1
ATOM 4182 C CA . ILE A 1 269 ? 15.162 5.204 37.247 1.000 14.046 296 ILE A CA 1
ATOM 4183 C C . ILE A 1 269 ? 13.752 5.096 37.818 1.000 14.426 296 ILE A C 1
ATOM 4184 O O . ILE A 1 269 ? 12.906 4.440 37.222 1.000 15.815 296 ILE A O 1
ATOM 4200 N N . ASP A 1 270 ? 13.512 5.760 38.958 1.000 15.337 297 ASP A N 1
ATOM 4201 C CA . ASP A 1 270 ? 12.194 5.841 39.568 1.000 15.650 297 ASP A CA 1
ATOM 4202 C C . ASP A 1 270 ? 11.637 7.239 39.328 1.000 15.961 297 ASP A C 1
ATOM 4203 O O . ASP A 1 270 ? 12.148 8.201 39.903 1.000 16.618 297 ASP A O 1
ATOM 4212 N N . VAL A 1 271 ? 10.593 7.335 38.497 1.000 14.552 298 VAL A N 1
ATOM 4213 C CA . VAL A 1 271 ? 9.930 8.596 38.203 1.000 15.550 298 VAL A CA 1
ATOM 4214 C C . VAL A 1 271 ? 8.624 8.675 38.990 1.000 15.411 298 VAL A C 1
ATOM 4215 O O . VAL A 1 271 ? 7.808 7.764 38.935 1.000 18.375 298 VAL A O 1
ATOM 4228 N N . THR A 1 272 ? 8.440 9.799 39.688 1.000 16.471 299 THR A N 1
ATOM 4229 C CA . THR A 1 272 ? 7.181 10.170 40.312 1.000 16.876 299 THR A CA 1
ATOM 4230 C C . THR A 1 272 ? 6.512 11.263 39.486 1.000 18.515 299 THR A C 1
ATOM 4231 O O . THR A 1 272 ? 7.110 12.312 39.222 1.000 20.000 299 THR A O 1
ATOM 4241 N N . GLY A 1 273 ? 5.262 11.014 39.098 1.000 18.033 300 GLY A N 1
ATOM 4242 C CA . GLY A 1 273 ? 4.524 11.950 38.271 1.000 17.719 300 GLY A CA 1
ATOM 4243 C C . GLY A 1 273 ? 3.154 11.387 37.926 1.000 18.245 300 GLY A C 1
ATOM 4244 O O . GLY A 1 273 ? 2.735 10.380 38.505 1.000 20.165 300 GLY A O 1
ATOM 4248 N N . THR A 1 274 ? 2.481 12.037 36.972 1.000 19.487 301 THR A N 1
ATOM 4249 C CA . THR A 1 274 ? 1.217 11.539 36.464 1.000 19.099 301 THR A CA 1
ATOM 4250 C C . THR A 1 274 ? 1.470 10.252 35.680 1.000 18.619 301 THR A C 1
ATOM 4251 O O . THR A 1 274 ? 2.602 9.944 35.311 1.000 18.692 301 THR A O 1
ATOM 4261 N N . GLU A 1 275 ? 0.394 9.509 35.420 1.000 18.743 302 GLU A N 1
ATOM 4262 C CA . GLU A 1 275 ? 0.482 8.302 34.615 1.000 18.975 302 GLU A CA 1
ATOM 4263 C C . GLU A 1 275 ? 1.051 8.655 33.240 1.000 17.879 302 GLU A C 1
ATOM 4264 O O . GLU A 1 275 ? 1.911 7.944 32.734 1.000 18.256 302 GLU A O 1
ATOM 4276 N N . ASP A 1 276 ? 0.595 9.769 32.659 1.000 17.581 303 ASP A N 1
ATOM 4277 C CA . ASP A 1 276 ? 1.046 10.176 31.335 1.000 18.196 303 ASP A CA 1
ATOM 4278 C C . ASP A 1 276 ? 2.541 10.505 31.361 1.000 16.192 303 ASP A C 1
ATOM 4279 O O . ASP A 1 276 ? 3.267 10.148 30.440 1.000 16.426 303 ASP A O 1
ATOM 4288 N N . GLU A 1 277 ? 2.993 11.228 32.390 1.000 17.360 304 GLU A N 1
ATOM 4289 C CA . GLU A 1 277 ? 4.404 11.569 32.524 1.000 17.721 304 GLU A CA 1
ATOM 4290 C C . GLU A 1 277 ? 5.262 10.307 32.595 1.000 15.510 304 GLU A C 1
ATOM 4291 O O . GLU A 1 277 ? 6.313 10.212 31.947 1.000 16.622 304 GLU A O 1
ATOM 4303 N N . LYS A 1 278 ? 4.822 9.329 33.392 1.000 15.169 305 LYS A N 1
ATOM 4304 C CA . LYS A 1 278 ? 5.589 8.103 33.521 1.000 15.146 305 LYS A CA 1
ATOM 4305 C C . LYS A 1 278 ? 5.569 7.326 32.208 1.000 14.343 305 LYS A C 1
ATOM 4306 O O . LYS A 1 278 ? 6.587 6.755 31.837 1.000 14.324 305 LYS A O 1
ATOM 4325 N N . THR A 1 279 ? 4.419 7.272 31.521 1.000 14.736 306 THR A N 1
ATOM 4326 C CA . THR A 1 279 ? 4.364 6.598 30.229 1.000 15.041 306 THR A CA 1
ATOM 4327 C C . THR A 1 279 ? 5.323 7.264 29.242 1.000 14.151 306 THR A C 1
ATOM 4328 O O . THR A 1 279 ? 6.066 6.586 28.521 1.000 13.987 306 THR A O 1
ATOM 4338 N N . ASN A 1 280 ? 5.318 8.600 29.188 1.000 14.599 307 ASN A N 1
ATOM 4339 C CA . ASN A 1 280 ? 6.236 9.284 28.293 1.000 14.331 307 ASN A CA 1
ATOM 4340 C C . ASN A 1 280 ? 7.674 8.898 28.639 1.000 14.216 307 ASN A C 1
ATOM 4341 O O . ASN A 1 280 ? 8.459 8.567 27.756 1.000 14.411 307 ASN A O 1
ATOM 4352 N N . PHE A 1 281 ? 8.031 8.999 29.926 1.000 13.951 308 PHE A N 1
ATOM 4353 C CA . PHE A 1 281 ? 9.415 8.824 30.343 1.000 13.456 308 PHE A CA 1
ATOM 4354 C C . PHE A 1 281 ? 9.888 7.385 30.107 1.000 14.497 308 PHE A C 1
ATOM 4355 O O . PHE A 1 281 ? 10.938 7.164 29.508 1.000 13.700 308 PHE A O 1
ATOM 4372 N N . TYR A 1 282 ? 9.125 6.395 30.573 1.000 13.419 309 TYR A N 1
ATOM 4373 C CA . TYR A 1 282 ? 9.573 5.013 30.484 1.000 13.346 309 TYR A CA 1
ATOM 4374 C C . TYR A 1 282 ? 9.544 4.539 29.036 1.000 12.412 309 TYR A C 1
ATOM 4375 O O . TYR A 1 282 ? 10.364 3.700 28.675 1.000 14.020 309 TYR A O 1
ATOM 4392 N N . THR A 1 283 ? 8.645 5.083 28.204 1.000 13.058 310 THR A N 1
ATOM 4393 C CA . THR A 1 283 ? 8.649 4.709 26.798 1.000 12.853 310 THR A CA 1
ATOM 4394 C C . THR A 1 283 ? 9.906 5.276 26.136 1.000 12.569 310 THR A C 1
ATOM 4395 O O . THR A 1 283 ? 10.489 4.638 25.260 1.000 13.303 310 THR A O 1
ATOM 4405 N N . CYS A 1 284 ? 10.323 6.477 26.545 1.000 13.567 311 CYS A N 1
ATOM 4406 C CA . CYS A 1 284 ? 11.583 7.036 26.074 1.000 13.648 311 CYS A CA 1
ATOM 4407 C C . CYS A 1 284 ? 12.759 6.144 26.492 1.000 12.997 311 CYS A C 1
ATOM 4408 O O . CYS A 1 284 ? 13.687 5.904 25.719 1.000 13.210 311 CYS A O 1
ATOM 4415 N N . PHE A 1 285 ? 12.744 5.679 27.746 1.000 13.189 312 PHE A N 1
ATOM 4416 C CA . PHE A 1 285 ? 13.823 4.854 28.263 1.000 12.134 312 PHE A CA 1
ATOM 4417 C C . PHE A 1 285 ? 13.921 3.579 27.420 1.000 12.757 312 PHE A C 1
ATOM 4418 O O . PHE A 1 285 ? 15.005 3.188 26.978 1.000 13.746 312 PHE A O 1
ATOM 4435 N N . TYR A 1 286 ? 12.761 2.968 27.154 1.000 12.283 313 TYR A N 1
ATOM 4436 C CA . TYR A 1 286 ? 12.665 1.804 26.286 1.000 13.506 313 TYR A CA 1
ATOM 4437 C C . TYR A 1 286 ? 13.290 2.085 24.914 1.000 12.904 313 TYR A C 1
ATOM 4438 O O . TYR A 1 286 ? 14.141 1.337 24.437 1.000 12.761 313 TYR A O 1
ATOM 4455 N N . HIS A 1 287 ? 12.836 3.155 24.261 1.000 12.047 314 HIS A N 1
ATOM 4456 C CA . HIS A 1 287 ? 13.325 3.503 22.933 1.000 12.655 314 HIS A CA 1
ATOM 4457 C C . HIS A 1 287 ? 14.837 3.698 22.910 1.000 13.177 314 HIS A C 1
ATOM 4458 O O . HIS A 1 287 ? 15.485 3.278 21.964 1.000 14.137 314 HIS A O 1
ATOM 4471 N N . ALA A 1 288 ? 15.413 4.304 23.950 1.000 13.344 315 ALA A N 1
ATOM 4472 C CA . ALA A 1 288 ? 16.850 4.538 23.995 1.000 12.519 315 ALA A CA 1
ATOM 4473 C C . ALA A 1 288 ? 17.646 3.234 24.083 1.000 13.769 315 ALA A C 1
ATOM 4474 O O . ALA A 1 288 ? 18.823 3.219 23.712 1.000 14.201 315 ALA A O 1
ATOM 4481 N N . LEU A 1 289 ? 17.012 2.147 24.549 1.000 13.154 316 LEU A N 1
ATOM 4482 C CA . LEU A 1 289 ? 17.730 0.914 24.859 1.000 13.094 316 LEU A CA 1
ATOM 4483 C C . LEU A 1 289 ? 17.507 -0.173 23.801 1.000 14.388 316 LEU A C 1
ATOM 4484 O O . LEU A 1 289 ? 18.030 -1.271 23.933 1.000 13.694 316 LEU A O 1
ATOM 4500 N N . ILE A 1 290 ? 16.759 0.126 22.734 1.000 13.504 317 ILE A N 1
ATOM 4501 C CA . ILE A 1 290 ? 16.542 -0.835 21.663 1.000 12.723 317 ILE A CA 1
ATOM 4502 C C . ILE A 1 290 ? 17.848 -1.111 20.918 1.000 12.344 317 ILE A C 1
ATOM 4503 O O . ILE A 1 290 ? 18.072 -2.229 20.458 1.000 12.954 317 ILE A O 1
ATOM 4519 N N . GLN A 1 291 ? 18.669 -0.068 20.771 1.000 13.238 318 GLN A N 1
ATOM 4520 C CA . GLN A 1 291 ? 19.890 -0.093 19.980 1.000 12.562 318 GLN A CA 1
ATOM 4521 C C . GLN A 1 291 ? 20.942 0.714 20.737 1.000 12.150 318 GLN A C 1
ATOM 4522 O O . GLN A 1 291 ? 20.584 1.496 21.617 1.000 13.596 318 GLN A O 1
ATOM 4536 N N . PRO A 1 292 ? 22.252 0.663 20.413 1.000 11.423 319 PRO A N 1
ATOM 4537 C CA . PRO A 1 292 ? 22.849 -0.199 19.385 1.000 12.075 319 PRO A CA 1
ATOM 4538 C C . PRO A 1 292 ? 22.484 -1.676 19.487 1.000 12.808 319 PRO A C 1
ATOM 4539 O O . PRO A 1 292 ? 22.247 -2.195 20.574 1.000 13.856 319 PRO A O 1
ATOM 4550 N N . ASN A 1 293 ? 22.452 -2.350 18.333 1.000 13.005 320 ASN A N 1
ATOM 4551 C CA . ASN A 1 293 ? 22.049 -3.746 18.250 1.000 13.116 320 ASN A CA 1
ATOM 4552 C C . ASN A 1 293 ? 23.277 -4.650 18.238 1.000 14.096 320 ASN A C 1
ATOM 4553 O O . ASN A 1 293 ? 24.167 -4.483 17.408 1.000 14.947 320 ASN A O 1
ATOM 4564 N N . GLN A 1 294 ? 23.302 -5.643 19.130 1.000 13.535 321 GLN A N 1
ATOM 4565 C CA . GLN A 1 294 ? 24.264 -6.722 19.000 1.000 15.432 321 GLN A CA 1
ATOM 4566 C C . GLN A 1 294 ? 24.028 -7.446 17.671 1.000 14.622 321 GLN A C 1
ATOM 4567 O O . GLN A 1 294 ? 22.886 -7.788 17.377 1.000 16.456 321 GLN A O 1
ATOM 4581 N N . ILE A 1 295 ? 25.092 -7.718 16.895 1.000 13.218 322 ILE A N 1
ATOM 4582 C CA . ILE A 1 295 ? 24.965 -8.525 15.676 1.000 15.597 322 ILE A CA 1
ATOM 4583 C C . ILE A 1 295 ? 25.919 -9.729 15.658 1.000 15.856 322 ILE A C 1
ATOM 4584 O O . ILE A 1 295 ? 25.863 -10.577 14.743 1.000 18.803 322 ILE A O 1
ATOM 4600 N N . SER A 1 296 ? 26.810 -9.791 16.663 1.000 14.653 323 SER A N 1
ATOM 4601 C CA . SER A 1 296 ? 27.688 -10.933 16.833 1.000 13.787 323 SER A CA 1
ATOM 4602 C C . SER A 1 296 ? 26.891 -12.135 17.323 1.000 14.321 323 SER A C 1
ATOM 4603 O O . SER A 1 296 ? 25.903 -11.982 18.041 1.000 16.566 323 SER A O 1
ATOM 4610 N N . ASP A 1 297 ? 27.379 -13.330 16.965 1.000 14.488 324 ASP A N 1
ATOM 4611 C CA . ASP A 1 297 ? 26.863 -14.581 17.494 1.000 16.240 324 ASP A CA 1
ATOM 4612 C C . ASP A 1 297 ? 27.221 -14.682 18.979 1.000 16.008 324 ASP A C 1
ATOM 4613 O O . ASP A 1 297 ? 28.007 -13.895 19.489 1.000 17.076 324 ASP A O 1
ATOM 4622 N N . VAL A 1 298 ? 26.678 -15.689 19.665 1.000 16.094 325 VAL A N 1
ATOM 4623 C CA . VAL A 1 298 ? 26.912 -15.847 21.093 1.000 17.847 325 VAL A CA 1
ATOM 4624 C C . VAL A 1 298 ? 28.394 -16.082 21.412 1.000 19.671 325 VAL A C 1
ATOM 4625 O O . VAL A 1 298 ? 28.819 -15.801 22.532 1.000 23.259 325 VAL A O 1
ATOM 4638 N N . ASP A 1 299 ? 29.183 -16.554 20.434 1.000 17.837 326 ASP A N 1
ATOM 4639 C CA . ASP A 1 299 ? 30.602 -16.830 20.618 1.000 20.777 326 ASP A CA 1
ATOM 4640 C C . ASP A 1 299 ? 31.480 -15.654 20.181 1.000 18.913 326 ASP A C 1
ATOM 4641 O O . ASP A 1 299 ? 32.714 -15.764 20.191 1.000 22.232 326 ASP A O 1
ATOM 4650 N N . GLY A 1 300 ? 30.856 -14.531 19.809 1.000 17.665 327 GLY A N 1
ATOM 4651 C CA . GLY A 1 300 ? 31.589 -13.316 19.484 1.000 17.018 327 GLY A CA 1
ATOM 4652 C C . GLY A 1 300 ? 31.908 -13.144 17.998 1.000 15.897 327 GLY A C 1
ATOM 4653 O O . GLY A 1 300 ? 32.434 -12.103 17.617 1.000 17.473 327 GLY A O 1
ATOM 4657 N N . LEU A 1 301 ? 31.574 -14.126 17.153 1.000 17.082 328 LEU A N 1
ATOM 4658 C CA . LEU A 1 301 ? 31.877 -14.018 15.733 1.000 16.362 328 LEU A CA 1
ATOM 4659 C C . LEU A 1 301 ? 30.877 -13.087 15.058 1.000 15.799 328 LEU A C 1
ATOM 4660 O O . LEU A 1 301 ? 29.701 -13.075 15.396 1.000 15.469 328 LEU A O 1
ATOM 4676 N N . TYR A 1 302 ? 31.360 -12.313 14.084 1.000 15.502 329 TYR A N 1
ATOM 4677 C CA . TYR A 1 302 ? 30.494 -11.462 13.286 1.000 13.933 329 TYR A CA 1
ATOM 4678 C C . TYR A 1 302 ? 31.147 -11.268 11.922 1.000 14.494 329 TYR A C 1
ATOM 4679 O O . TYR A 1 302 ? 32.357 -11.413 11.780 1.000 15.436 329 TYR A O 1
ATOM 4696 N N . ARG A 1 303 ? 30.320 -10.893 10.942 1.000 14.998 330 ARG A N 1
ATOM 4697 C CA . ARG A 1 303 ? 30.765 -10.593 9.594 1.000 14.732 330 ARG A CA 1
ATOM 4698 C C . ARG A 1 303 ? 30.989 -9.087 9.496 1.000 14.786 330 ARG A C 1
ATOM 4699 O O . ARG A 1 303 ? 30.057 -8.309 9.690 1.000 16.335 330 ARG A O 1
ATOM 4720 N N . ASN A 1 304 ? 32.223 -8.691 9.179 1.000 15.643 331 ASN A N 1
ATOM 4721 C CA . ASN A 1 304 ? 32.631 -7.295 9.267 1.000 16.114 331 ASN A CA 1
ATOM 4722 C C . ASN A 1 304 ? 32.491 -6.601 7.912 1.000 16.421 331 ASN A C 1
ATOM 4723 O O . ASN A 1 304 ? 31.981 -7.185 6.961 1.000 17.913 331 ASN A O 1
ATOM 4734 N N . ALA A 1 305 ? 32.958 -5.347 7.841 1.000 16.598 332 ALA A N 1
ATOM 4735 C CA . ALA A 1 305 ? 32.757 -4.504 6.671 1.000 18.385 332 ALA A CA 1
ATOM 4736 C C . ALA A 1 305 ? 33.579 -4.971 5.469 1.000 19.129 332 ALA A C 1
ATOM 4737 O O . ALA A 1 305 ? 33.316 -4.533 4.354 1.000 24.483 332 ALA A O 1
ATOM 4744 N N . ALA A 1 306 ? 34.565 -5.848 5.686 1.000 17.741 333 ALA A N 1
ATOM 4745 C CA . ALA A 1 306 ? 35.318 -6.450 4.596 1.000 18.055 333 ALA A CA 1
ATOM 4746 C C . ALA A 1 306 ? 34.706 -7.789 4.173 1.000 19.540 333 ALA A C 1
ATOM 4747 O O . ALA A 1 306 ? 35.308 -8.509 3.380 1.000 20.936 333 ALA A O 1
ATOM 4754 N N . ASP A 1 307 ? 33.526 -8.124 4.718 1.000 18.481 334 ASP A N 1
ATOM 4755 C CA . ASP A 1 307 ? 32.829 -9.369 4.428 1.000 19.699 334 ASP A CA 1
ATOM 4756 C C . ASP A 1 307 ? 33.662 -10.560 4.903 1.000 20.538 334 ASP A C 1
ATOM 4757 O O . ASP A 1 307 ? 33.729 -11.590 4.230 1.000 22.979 334 ASP A O 1
ATOM 4766 N N . SER A 1 308 ? 34.290 -10.398 6.075 1.000 19.015 335 SER A N 1
ATOM 4767 C CA . SER A 1 308 ? 35.076 -11.443 6.711 1.000 19.255 335 SER A CA 1
ATOM 4768 C C . SER A 1 308 ? 34.489 -11.753 8.081 1.000 16.909 335 SER A C 1
ATOM 4769 O O . SER A 1 308 ? 34.118 -10.844 8.817 1.000 16.267 335 SER A O 1
ATOM 4776 N N . VAL A 1 309 ? 34.454 -13.040 8.432 1.000 16.027 336 VAL A N 1
ATOM 4777 C CA . VAL A 1 309 ? 34.012 -13.441 9.757 1.000 16.047 336 VAL A CA 1
ATOM 4778 C C . VAL A 1 309 ? 35.196 -13.421 10.722 1.000 17.032 336 VAL A C 1
ATOM 4779 O O . VAL A 1 309 ? 36.200 -14.117 10.526 1.000 19.525 336 VAL A O 1
ATOM 4792 N N . VAL A 1 310 ? 35.026 -12.632 11.791 1.000 15.770 337 VAL A N 1
ATOM 4793 C CA . VAL A 1 310 ? 36.067 -12.379 12.778 1.000 15.858 337 VAL A CA 1
ATOM 4794 C C . VAL A 1 310 ? 35.443 -12.392 14.167 1.000 16.288 337 VAL A C 1
ATOM 4795 O O . VAL A 1 310 ? 34.232 -12.309 14.305 1.000 16.401 337 VAL A O 1
ATOM 4808 N N . LYS A 1 311 ? 36.291 -12.454 15.199 1.000 17.351 338 LYS A N 1
ATOM 4809 C CA . LYS A 1 311 ? 35.816 -12.461 16.571 1.000 17.704 338 LYS A CA 1
ATOM 4810 C C . LYS A 1 311 ? 35.960 -11.067 17.175 1.000 17.743 338 LYS A C 1
ATOM 4811 O O . LYS A 1 311 ? 37.035 -10.471 17.115 1.000 19.608 338 LYS A O 1
ATOM 4830 N N . ALA A 1 312 ? 34.879 -10.577 17.789 1.000 17.377 339 ALA A N 1
ATOM 4831 C CA . ALA A 1 312 ? 34.918 -9.352 18.573 1.000 15.876 339 ALA A CA 1
ATOM 4832 C C . ALA A 1 312 ? 35.905 -9.485 19.731 1.000 17.181 339 ALA A C 1
ATOM 4833 O O . ALA A 1 312 ? 35.883 -10.472 20.465 1.000 19.544 339 ALA A O 1
ATOM 4840 N N . GLY A 1 313 ? 36.741 -8.454 19.915 1.000 17.548 340 GLY A N 1
ATOM 4841 C CA . GLY A 1 313 ? 37.731 -8.450 20.983 1.000 18.406 340 GLY A CA 1
ATOM 4842 C C . GLY A 1 313 ? 37.112 -8.643 22.370 1.000 19.468 340 GLY A C 1
ATOM 4843 O O . GLY A 1 313 ? 37.684 -9.338 23.202 1.000 25.060 340 GLY A O 1
ATOM 4847 N N . THR A 1 314 ? 35.939 -8.037 22.610 1.000 20.060 341 THR A N 1
ATOM 4848 C CA . THR A 1 314 ? 35.265 -8.106 23.903 1.000 19.080 341 THR A CA 1
ATOM 4849 C C . THR A 1 314 ? 34.318 -9.301 23.998 1.000 20.553 341 THR A C 1
ATOM 4850 O O . THR A 1 314 ? 33.755 -9.553 25.069 1.000 23.162 341 THR A O 1
ATOM 4860 N N . GLY A 1 315 ? 34.084 -9.968 22.860 1.000 19.678 342 GLY A N 1
ATOM 4861 C CA . GLY A 1 315 ? 33.135 -11.063 22.778 1.000 19.543 342 GLY A CA 1
ATOM 4862 C C . GLY A 1 315 ? 31.760 -10.634 22.279 1.000 17.114 342 GLY A C 1
ATOM 4863 O O . GLY A 1 315 ? 30.915 -11.488 22.065 1.000 19.000 342 GLY A O 1
ATOM 4867 N N . THR A 1 316 ? 31.527 -9.325 22.117 1.000 17.681 343 THR A N 1
ATOM 4868 C CA . THR A 1 316 ? 30.258 -8.824 21.606 1.000 16.758 343 THR A CA 1
ATOM 4869 C C . THR A 1 316 ? 30.525 -7.664 20.647 1.000 16.078 343 THR A C 1
ATOM 4870 O O . THR A 1 316 ? 31.293 -6.768 20.971 1.000 18.220 343 THR A O 1
ATOM 4880 N N . PHE A 1 317 ? 29.894 -7.692 19.466 1.000 15.451 344 PHE A N 1
ATOM 4881 C CA . PHE A 1 317 ? 30.019 -6.623 18.491 1.000 15.208 344 PHE A CA 1
ATOM 4882 C C . PHE A 1 317 ? 28.645 -6.005 18.260 1.000 13.753 344 PHE A C 1
ATOM 4883 O O . PHE A 1 317 ? 27.664 -6.722 18.046 1.000 14.521 344 PHE A O 1
ATOM 4900 N N . TYR A 1 318 ? 28.619 -4.670 18.271 1.000 13.798 345 TYR A N 1
ATOM 4901 C CA . TYR A 1 318 ? 27.414 -3.888 18.078 1.000 13.503 345 TYR A CA 1
ATOM 4902 C C . TYR A 1 318 ? 27.487 -3.080 16.783 1.000 14.114 345 TYR A C 1
ATOM 4903 O O . TYR A 1 318 ? 28.558 -2.613 16.350 1.000 16.429 345 TYR A O 1
ATOM 4920 N N . SER A 1 319 ? 26.289 -2.900 16.209 1.000 12.789 346 SER A N 1
ATOM 4921 C CA . SER A 1 319 ? 26.080 -1.945 15.134 1.000 13.923 346 SER A CA 1
ATOM 4922 C C . SER A 1 319 ? 24.767 -1.191 15.372 1.000 13.629 346 SER A C 1
ATOM 4923 O O . SER A 1 319 ? 24.247 -1.187 16.490 1.000 14.057 346 SER A O 1
ATOM 4931 N N . THR A 1 320 ? 24.255 -0.513 14.339 1.000 12.135 347 THR A N 1
ATOM 4932 C CA . THR A 1 320 ? 23.185 0.470 14.468 1.000 12.811 347 THR A CA 1
ATOM 4933 C C . THR A 1 320 ? 23.661 1.639 15.332 1.000 12.430 347 THR A C 1
ATOM 4934 O O . THR A 1 320 ? 23.207 1.836 16.462 1.000 13.563 347 THR A O 1
ATOM 4944 N N . PHE A 1 321 ? 24.582 2.404 14.745 1.000 12.878 348 PHE A N 1
ATOM 4945 C CA . PHE A 1 321 ? 25.179 3.578 15.352 1.000 12.986 348 PHE A CA 1
ATOM 4946 C C . PHE A 1 321 ? 24.748 4.798 14.543 1.000 13.083 348 PHE A C 1
ATOM 4947 O O . PHE A 1 321 ? 25.397 5.160 13.568 1.000 14.154 348 PHE A O 1
ATOM 4964 N N . SER A 1 322 ? 23.650 5.424 14.980 1.000 12.931 349 SER A N 1
ATOM 4965 C CA . SER A 1 322 ? 23.048 6.570 14.318 1.000 13.680 349 SER A CA 1
ATOM 4966 C C . SER A 1 322 ? 23.705 7.857 14.818 1.000 13.604 349 SER A C 1
ATOM 4967 O O . SER A 1 322 ? 23.042 8.723 15.397 1.000 13.561 349 SER A O 1
ATOM 4974 N N . LEU A 1 323 ? 25.014 7.985 14.583 1.000 12.780 350 LEU A N 1
ATOM 4975 C CA . LEU A 1 323 ? 25.849 8.836 15.418 1.000 13.369 350 LEU A CA 1
ATOM 4976 C C . LEU A 1 323 ? 25.578 10.324 15.221 1.000 13.273 350 LEU A C 1
ATOM 4977 O O . LEU A 1 323 ? 25.742 11.097 16.156 1.000 14.007 350 LEU A O 1
ATOM 4993 N N . TRP A 1 324 ? 25.158 10.742 14.031 1.000 13.169 351 TRP A N 1
ATOM 4994 C CA . TRP A 1 324 ? 24.788 12.136 13.834 1.000 13.734 351 TRP A CA 1
ATOM 4995 C C . TRP A 1 324 ? 23.749 12.574 14.864 1.000 13.619 351 TRP A C 1
ATOM 4996 O O . TRP A 1 324 ? 23.805 13.704 15.345 1.000 14.558 351 TRP A O 1
ATOM 5017 N N . ASP A 1 325 ? 22.805 11.677 15.180 1.000 13.253 352 ASP A N 1
ATOM 5018 C CA . ASP A 1 325 ? 21.796 11.952 16.192 1.000 15.582 352 ASP A CA 1
ATOM 5019 C C . ASP A 1 325 ? 22.331 11.705 17.602 1.000 14.985 352 ASP A C 1
ATOM 5020 O O . ASP A 1 325 ? 22.187 12.542 18.493 1.000 14.660 352 ASP A O 1
ATOM 5029 N N . THR A 1 326 ? 22.893 10.514 17.809 1.000 12.973 353 THR A N 1
ATOM 5030 C CA . THR A 1 326 ? 23.000 9.959 19.141 1.000 12.742 353 THR A CA 1
ATOM 5031 C C . THR A 1 326 ? 24.188 10.503 19.930 1.000 12.801 353 THR A C 1
ATOM 5032 O O . THR A 1 326 ? 24.217 10.327 21.144 1.000 13.058 353 THR A O 1
ATOM 5042 N N . TYR A 1 327 ? 25.172 11.146 19.290 1.000 12.237 354 TYR A N 1
ATOM 5043 C CA . TYR A 1 327 ? 26.321 11.629 20.056 1.000 13.620 354 TYR A CA 1
ATOM 5044 C C . TYR A 1 327 ? 25.894 12.712 21.052 1.000 13.503 354 TYR A C 1
ATOM 5045 O O . TYR A 1 327 ? 26.640 12.989 22.015 1.000 15.918 354 TYR A O 1
ATOM 5062 N N . ARG A 1 328 ? 24.723 13.306 20.752 1.000 12.800 355 ARG A N 1
ATOM 5063 C CA . ARG A 1 328 ? 24.264 14.552 21.353 1.000 12.909 355 ARG A CA 1
ATOM 5064 C C . ARG A 1 328 ? 23.705 14.351 22.762 1.000 14.617 355 ARG A C 1
ATOM 5065 O O . ARG A 1 328 ? 23.944 15.240 23.601 1.000 17.642 355 ARG A O 1
ATOM 5086 N N . ALA A 1 329 ? 22.903 13.270 22.938 1.000 12.675 356 ALA A N 1
ATOM 5087 C CA . ALA A 1 329 ? 22.302 12.947 24.233 1.000 13.851 356 ALA A CA 1
ATOM 5088 C C . ALA A 1 329 ? 22.170 11.446 24.491 1.000 13.379 356 ALA A C 1
ATOM 5089 O O . ALA A 1 329 ? 22.279 11.040 25.639 1.000 14.044 356 ALA A O 1
ATOM 5096 N N . ALA A 1 330 ? 21.878 10.612 23.479 1.000 12.036 357 ALA A N 1
ATOM 5097 C CA . ALA A 1 330 ? 21.729 9.188 23.747 1.000 12.057 357 ALA A CA 1
ATOM 5098 C C . ALA A 1 330 ? 23.028 8.603 24.304 1.000 12.237 357 ALA A C 1
ATOM 5099 O O . ALA A 1 330 ? 23.012 7.878 25.300 1.000 13.427 357 ALA A O 1
ATOM 5106 N N . HIS A 1 331 ? 24.165 8.924 23.691 1.000 11.910 358 HIS A N 1
ATOM 5107 C CA . HIS A 1 331 ? 25.425 8.384 24.167 1.000 12.800 358 HIS A CA 1
ATOM 5108 C C . HIS A 1 331 ? 25.773 8.874 25.575 1.000 12.554 358 HIS A C 1
ATOM 5109 O O . HIS A 1 331 ? 26.244 8.058 26.383 1.000 15.093 358 HIS A O 1
ATOM 5123 N N . PRO A 1 332 ? 25.616 10.190 25.870 1.000 12.413 359 PRO A N 1
ATOM 5124 C CA . PRO A 1 332 ? 25.710 10.667 27.251 1.000 13.546 359 PRO A CA 1
ATOM 5125 C C . PRO A 1 332 ? 24.803 9.909 28.211 1.000 12.829 359 PRO A C 1
ATOM 5126 O O . PRO A 1 332 ? 25.233 9.559 29.313 1.000 14.220 359 PRO A O 1
ATOM 5137 N N . PHE A 1 333 ? 23.566 9.635 27.787 1.000 12.061 360 PHE A N 1
ATOM 5138 C CA . PHE A 1 333 ? 22.648 8.878 28.628 1.000 13.255 360 PHE A CA 1
ATOM 5139 C C . PHE A 1 333 ? 23.213 7.496 28.963 1.000 13.275 360 PHE A C 1
ATOM 5140 O O . PHE A 1 333 ? 23.135 7.073 30.111 1.000 14.758 360 PHE A O 1
ATOM 5157 N N . TYR A 1 334 ? 23.816 6.802 27.990 1.000 12.266 361 TYR A N 1
ATOM 5158 C CA . TYR A 1 334 ? 24.396 5.495 28.276 1.000 13.222 361 TYR A CA 1
ATOM 5159 C C . TYR A 1 334 ? 25.548 5.620 29.272 1.000 13.633 361 TYR A C 1
ATOM 5160 O O . TYR A 1 334 ? 25.692 4.742 30.114 1.000 14.812 361 TYR A O 1
ATOM 5177 N N . THR A 1 335 ? 26.338 6.706 29.213 1.000 13.704 362 THR A N 1
ATOM 5178 C CA . THR A 1 335 ? 27.470 6.844 30.124 1.000 14.000 362 THR A CA 1
ATOM 5179 C C . THR A 1 335 ? 26.993 6.943 31.571 1.000 13.497 362 THR A C 1
ATOM 5180 O O . THR A 1 335 ? 27.716 6.518 32.470 1.000 16.569 362 THR A O 1
ATOM 5190 N N . LEU A 1 336 ? 25.792 7.490 31.786 1.000 14.604 363 LEU A N 1
ATOM 5191 C CA . LEU A 1 336 ? 25.214 7.624 33.118 1.000 16.037 363 LEU A CA 1
ATOM 5192 C C . LEU A 1 336 ? 24.500 6.344 33.549 1.000 15.874 363 LEU A C 1
ATOM 5193 O O . LEU A 1 336 ? 24.741 5.841 34.646 1.000 18.612 363 LEU A O 1
ATOM 5209 N N . MET A 1 337 ? 23.576 5.866 32.703 1.000 14.124 364 MET A N 1
ATOM 5210 C CA . MET A 1 337 ? 22.587 4.881 33.122 1.000 16.021 364 MET A CA 1
ATOM 5211 C C . MET A 1 337 ? 22.848 3.482 32.558 1.000 16.090 364 MET A C 1
ATOM 5212 O O . MET A 1 337 ? 22.265 2.527 33.062 1.000 19.189 364 MET A O 1
ATOM 5226 N N . VAL A 1 338 ? 23.677 3.356 31.516 1.000 14.765 365 VAL A N 1
ATOM 5227 C CA . VAL A 1 338 ? 24.026 2.049 30.973 1.000 15.041 365 VAL A CA 1
ATOM 5228 C C . VAL A 1 338 ? 25.542 1.985 30.796 1.000 15.169 365 VAL A C 1
ATOM 5229 O O . VAL A 1 338 ? 26.046 1.628 29.729 1.000 14.608 365 VAL A O 1
ATOM 5242 N N . PRO A 1 339 ? 26.330 2.295 31.850 1.000 14.407 366 PRO A N 1
ATOM 5243 C CA . PRO A 1 339 ? 27.779 2.382 31.707 1.000 14.800 366 PRO A CA 1
ATOM 5244 C C . PRO A 1 339 ? 28.435 1.064 31.316 1.000 14.669 366 PRO A C 1
ATOM 5245 O O . PRO A 1 339 ? 29.501 1.068 30.694 1.000 16.215 366 PRO A O 1
ATOM 5256 N N . GLU A 1 340 ? 27.773 -0.059 31.622 1.000 15.873 367 GLU A N 1
ATOM 5257 C CA . GLU A 1 340 ? 28.378 -1.358 31.375 1.000 16.499 367 GLU A CA 1
ATOM 5258 C C . GLU A 1 340 ? 28.393 -1.713 29.887 1.000 17.099 367 GLU A C 1
ATOM 5259 O O . GLU A 1 340 ? 28.969 -2.736 29.537 1.000 18.783 367 GLU A O 1
ATOM 5271 N N . LYS A 1 341 ? 27.736 -0.920 29.027 1.000 16.431 368 LYS A N 1
ATOM 5272 C CA . LYS A 1 341 ? 27.763 -1.160 27.588 1.000 16.310 368 LYS A CA 1
ATOM 5273 C C . LYS A 1 341 ? 28.730 -0.228 26.851 1.000 14.605 368 LYS A C 1
ATOM 5274 O O . LYS A 1 341 ? 29.054 -0.476 25.697 1.000 15.423 368 LYS A O 1
ATOM 5293 N N . VAL A 1 342 ? 29.190 0.850 27.489 1.000 14.839 369 VAL A N 1
ATOM 5294 C CA . VAL A 1 342 ? 29.918 1.892 26.782 1.000 15.637 369 VAL A CA 1
ATOM 5295 C C . VAL A 1 342 ? 31.238 1.360 26.208 1.000 15.464 369 VAL A C 1
ATOM 5296 O O . VAL A 1 342 ? 31.606 1.682 25.074 1.000 15.014 369 VAL A O 1
ATOM 5309 N N . ASP A 1 343 ? 31.979 0.579 26.998 1.000 17.192 370 ASP A N 1
ATOM 5310 C CA . ASP A 1 343 ? 33.246 0.040 26.535 1.000 16.335 370 ASP A CA 1
ATOM 5311 C C . ASP A 1 343 ? 33.019 -0.851 25.316 1.000 15.162 370 ASP A C 1
ATOM 5312 O O . ASP A 1 343 ? 33.804 -0.825 24.367 1.000 16.013 370 ASP A O 1
ATOM 5321 N N . GLY A 1 344 ? 31.945 -1.647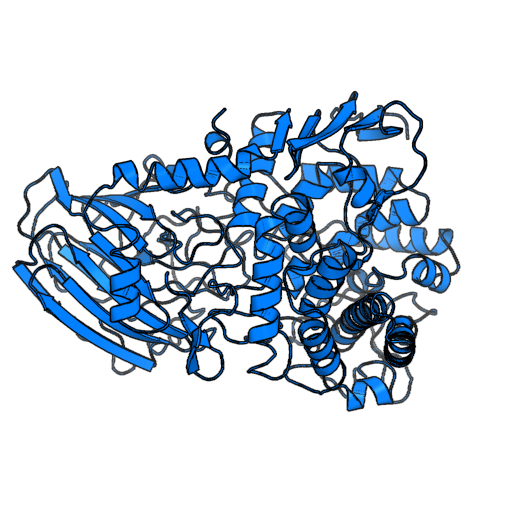 25.347 1.000 15.563 371 GLY A N 1
ATOM 5322 C CA . GLY A 1 344 ? 31.610 -2.501 24.218 1.000 14.903 371 GLY A CA 1
ATOM 5323 C C . GLY A 1 344 ? 31.310 -1.691 22.959 1.000 14.755 371 GLY A C 1
ATOM 5324 O O . GLY A 1 344 ? 31.734 -2.060 21.858 1.000 15.829 371 GLY A O 1
ATOM 5328 N N . PHE A 1 345 ? 30.567 -0.592 23.116 1.000 14.716 372 PHE A N 1
ATOM 5329 C CA . PHE A 1 345 ? 30.277 0.276 21.981 1.000 14.505 372 PHE A CA 1
ATOM 5330 C C . PHE A 1 345 ? 31.570 0.846 21.399 1.000 14.503 372 PHE A C 1
ATOM 5331 O O . PHE A 1 345 ? 31.780 0.826 20.179 1.000 14.181 372 PHE A O 1
ATOM 5348 N N . VAL A 1 346 ? 32.449 1.367 22.267 1.000 14.779 373 VAL A N 1
ATOM 5349 C CA . VAL A 1 346 ? 33.694 1.946 21.778 1.000 14.389 373 VAL A CA 1
ATOM 5350 C C . VAL A 1 346 ? 34.503 0.892 21.018 1.000 13.629 373 VAL A C 1
ATOM 5351 O O . VAL A 1 346 ? 35.047 1.178 19.950 1.000 14.952 373 VAL A O 1
ATOM 5364 N N . ASN A 1 347 ? 34.596 -0.328 21.564 1.000 13.525 374 ASN A N 1
ATOM 5365 C CA . ASN A 1 347 ? 35.370 -1.369 20.906 1.000 15.071 374 ASN A CA 1
ATOM 5366 C C . ASN A 1 347 ? 34.787 -1.676 19.525 1.000 14.370 374 ASN A C 1
ATOM 5367 O O . ASN A 1 347 ? 35.537 -1.925 18.583 1.000 16.450 374 ASN A O 1
ATOM 5378 N N . SER A 1 348 ? 33.454 -1.657 19.396 1.000 13.561 375 SER A N 1
ATOM 5379 C CA . SER A 1 348 ? 32.811 -1.955 18.121 1.000 14.304 375 SER A CA 1
ATOM 5380 C C . SER A 1 348 ? 33.152 -0.875 17.096 1.000 13.959 375 SER A C 1
ATOM 5381 O O . SER A 1 348 ? 33.437 -1.180 15.937 1.000 15.429 375 SER A O 1
ATOM 5388 N N . LEU A 1 349 ? 33.112 0.393 17.525 1.000 13.551 376 LEU A N 1
ATOM 5389 C CA . LEU A 1 349 ? 33.453 1.495 16.642 1.000 13.591 376 LEU A CA 1
ATOM 5390 C C . LEU A 1 349 ? 34.899 1.363 16.156 1.000 13.439 376 LEU A C 1
ATOM 5391 O O . LEU A 1 349 ? 35.179 1.533 14.963 1.000 13.746 376 LEU A O 1
ATOM 5407 N N . VAL A 1 350 ? 35.817 1.068 17.080 1.000 14.129 377 VAL A N 1
ATOM 5408 C CA . VAL A 1 350 ? 37.233 1.003 16.759 1.000 14.457 377 VAL A CA 1
ATOM 5409 C C . VAL A 1 350 ? 37.513 -0.170 15.824 1.000 14.430 377 VAL A C 1
ATOM 5410 O O . VAL A 1 350 ? 38.278 -0.018 14.875 1.000 15.667 377 VAL A O 1
ATOM 5423 N N . GLU A 1 351 ? 36.898 -1.329 16.081 1.000 15.520 378 GLU A N 1
ATOM 5424 C CA . GLU A 1 351 ? 37.120 -2.480 15.217 1.000 15.233 378 GLU A CA 1
ATOM 5425 C C . GLU A 1 351 ? 36.694 -2.166 13.787 1.000 16.731 378 GLU A C 1
ATOM 5426 O O . GLU A 1 351 ? 37.393 -2.528 12.844 1.000 17.073 378 GLU A O 1
ATOM 5438 N N . GLN A 1 352 ? 35.565 -1.476 13.615 1.000 15.078 379 GLN A N 1
ATOM 5439 C CA . GLN A 1 352 ? 35.096 -1.187 12.270 1.000 16.072 379 GLN A CA 1
ATOM 5440 C C . GLN A 1 352 ? 36.004 -0.140 11.620 1.000 15.246 379 GLN A C 1
ATOM 5441 O O . GLN A 1 352 ? 36.294 -0.231 10.433 1.000 15.718 379 GLN A O 1
ATOM 5455 N N . SER A 1 353 ? 36.505 0.826 12.389 1.000 14.656 380 SER A N 1
ATOM 5456 C CA A SER A 1 353 ? 37.469 1.792 11.878 0.500 14.088 380 SER A CA 1
ATOM 5457 C CA B SER A 1 353 ? 37.453 1.789 11.846 0.500 16.165 380 SER A CA 1
ATOM 5458 C C . SER A 1 353 ? 38.708 1.086 11.325 1.000 15.852 380 SER A C 1
ATOM 5459 O O . SER A 1 353 ? 39.278 1.489 10.310 1.000 16.665 380 SER A O 1
ATOM 5471 N N . GLU A 1 354 ? 39.139 0.029 12.015 1.000 17.723 381 GLU A N 1
ATOM 5472 C CA . GLU A 1 354 ? 40.356 -0.670 11.636 1.000 17.591 381 GLU A CA 1
ATOM 5473 C C . GLU A 1 354 ? 40.162 -1.448 10.330 1.000 18.216 381 GLU A C 1
ATOM 5474 O O . GLU A 1 354 ? 41.144 -1.816 9.684 1.000 23.570 381 GLU A O 1
ATOM 5486 N N . VAL A 1 355 ? 38.907 -1.720 9.952 1.000 17.249 382 VAL A N 1
ATOM 5487 C CA . VAL A 1 355 ? 38.616 -2.379 8.687 1.000 18.583 382 VAL A CA 1
ATOM 5488 C C . VAL A 1 355 ? 38.446 -1.353 7.565 1.000 18.570 382 VAL A C 1
ATOM 5489 O O . VAL A 1 355 ? 38.995 -1.544 6.479 1.000 21.127 382 VAL A O 1
ATOM 5502 N N . GLN A 1 356 ? 37.651 -0.303 7.800 1.000 17.365 383 GLN A N 1
ATOM 5503 C CA . GLN A 1 356 ? 37.234 0.577 6.717 1.000 17.890 383 GLN A CA 1
ATOM 5504 C C . GLN A 1 356 ? 38.081 1.849 6.636 1.000 18.816 383 GLN A C 1
ATOM 5505 O O . GLN A 1 356 ? 38.010 2.537 5.621 1.000 19.767 383 GLN A O 1
ATOM 5519 N N . GLY A 1 357 ? 38.850 2.169 7.686 1.000 16.976 384 GLY A N 1
ATOM 5520 C CA . GLY A 1 357 ? 39.805 3.270 7.652 1.000 18.018 384 GLY A CA 1
ATOM 5521 C C . GLY A 1 357 ? 39.336 4.545 8.359 1.000 17.370 384 GLY A C 1
ATOM 5522 O O . GLY A 1 357 ? 40.082 5.521 8.440 1.000 18.933 384 GLY A O 1
ATOM 5526 N N . PHE A 1 358 ? 38.101 4.531 8.864 1.000 17.270 385 PHE A N 1
ATOM 5527 C CA . PHE A 1 358 ? 37.539 5.649 9.600 1.000 14.802 385 PHE A CA 1
ATOM 5528 C C . PHE A 1 358 ? 36.417 5.086 10.455 1.000 13.856 385 PHE A C 1
ATOM 5529 O O . PHE A 1 358 ? 35.866 4.027 10.151 1.000 15.803 385 PHE A O 1
ATOM 5546 N N . LEU A 1 359 ? 36.065 5.813 11.505 1.000 14.454 386 LEU A N 1
ATOM 5547 C CA . LEU A 1 359 ? 35.041 5.342 12.424 1.000 15.015 386 LEU A CA 1
ATOM 5548 C C . LEU A 1 359 ? 33.706 5.230 11.696 1.000 14.249 386 LEU A C 1
ATOM 5549 O O . LEU A 1 359 ? 33.433 5.957 10.741 1.000 15.106 386 LEU A O 1
ATOM 5565 N N . PRO A 1 360 ? 32.809 4.321 12.122 1.000 14.174 387 PRO A N 1
ATOM 5566 C CA . PRO A 1 360 ? 31.456 4.305 11.577 1.000 14.076 387 PRO A CA 1
ATOM 5567 C C . PRO A 1 360 ? 30.826 5.690 11.663 1.000 14.554 387 PRO A C 1
ATOM 5568 O O . PRO A 1 360 ? 30.817 6.296 12.730 1.000 14.595 387 PRO A O 1
ATOM 5579 N N . ILE A 1 361 ? 30.327 6.179 10.525 1.000 15.186 388 ILE A N 1
ATOM 5580 C CA . ILE A 1 361 ? 29.579 7.426 10.449 1.000 14.281 388 ILE A CA 1
ATOM 5581 C C . ILE A 1 361 ? 28.120 7.158 10.802 1.000 13.561 388 ILE A C 1
ATOM 5582 O O . ILE A 1 361 ? 27.562 7.784 11.699 1.000 14.708 388 ILE A O 1
ATOM 5598 N N . TRP A 1 362 ? 27.515 6.216 10.076 1.000 12.904 389 TRP A N 1
ATOM 5599 C CA . TRP A 1 362 ? 26.221 5.669 10.432 1.000 13.848 389 TRP A CA 1
ATOM 5600 C C . TRP A 1 362 ? 26.306 4.174 10.174 1.000 15.183 389 TRP A C 1
ATOM 5601 O O . TRP A 1 362 ? 26.151 3.710 9.044 1.000 16.033 389 TRP A O 1
ATOM 5622 N N . GLY A 1 363 ? 26.645 3.434 11.222 1.000 13.945 390 GLY A N 1
ATOM 5623 C CA . GLY A 1 363 ? 26.971 2.026 11.086 1.000 14.090 390 GLY A CA 1
ATOM 5624 C C . GLY A 1 363 ? 25.721 1.163 11.186 1.000 13.141 390 GLY A C 1
ATOM 5625 O O . GLY A 1 363 ? 24.913 1.347 12.102 1.000 13.740 390 GLY A O 1
ATOM 5629 N N . LEU A 1 364 ? 25.575 0.227 10.246 1.000 14.035 391 LEU A N 1
ATOM 5630 C CA . LEU A 1 364 ? 24.394 -0.620 10.179 1.000 14.283 391 LEU A CA 1
ATOM 5631 C C . LEU A 1 364 ? 24.814 -2.002 9.688 1.000 12.733 391 LEU A C 1
ATOM 5632 O O . LEU A 1 364 ? 25.501 -2.124 8.687 1.000 13.882 391 LEU A O 1
ATOM 5648 N N . TRP A 1 365 ? 24.457 -3.036 10.459 1.000 13.475 392 TRP A N 1
ATOM 5649 C CA . TRP A 1 365 ? 24.799 -4.413 10.133 1.000 13.113 392 TRP A CA 1
ATOM 5650 C C . TRP A 1 365 ? 26.316 -4.583 9.993 1.000 13.446 392 TRP A C 1
ATOM 5651 O O . TRP A 1 365 ? 26.782 -5.457 9.258 1.000 15.761 392 TRP A O 1
ATOM 5672 N N . GLY A 1 366 ? 27.093 -3.772 10.728 1.000 14.379 393 GLY A N 1
ATOM 5673 C CA . GLY A 1 366 ? 28.543 -3.864 10.684 1.000 14.798 393 GLY A CA 1
ATOM 5674 C C . GLY A 1 366 ? 29.143 -3.236 9.432 1.000 14.979 393 GLY A C 1
ATOM 5675 O O . GLY A 1 366 ? 30.347 -3.364 9.203 1.000 17.418 393 GLY A O 1
ATOM 5679 N N . LYS A 1 367 ? 28.298 -2.536 8.657 1.000 13.321 394 LYS A N 1
ATOM 5680 C CA . LYS A 1 367 ? 28.711 -1.865 7.435 1.000 14.138 394 LYS A CA 1
ATOM 5681 C C . LYS A 1 367 ? 28.561 -0.353 7.603 1.000 13.902 394 LYS A C 1
ATOM 5682 O O . LYS A 1 367 ? 28.080 0.127 8.625 1.000 16.267 394 LYS A O 1
ATOM 5701 N N . GLU A 1 368 ? 28.998 0.390 6.582 1.000 15.541 395 GLU A N 1
ATOM 5702 C CA . GLU A 1 368 ? 28.911 1.839 6.558 1.000 14.225 395 GLU A CA 1
ATOM 5703 C C . GLU A 1 368 ? 27.787 2.274 5.618 1.000 15.146 395 GLU A C 1
ATOM 5704 O O . GLU A 1 368 ? 27.706 1.787 4.499 1.000 16.560 395 GLU A O 1
ATOM 5716 N N . THR A 1 369 ? 26.952 3.221 6.065 1.000 15.017 396 THR A N 1
ATOM 5717 C CA . THR A 1 369 ? 25.936 3.814 5.206 1.000 14.475 396 THR A CA 1
ATOM 5718 C C . THR A 1 369 ? 26.219 5.278 4.850 1.000 15.489 396 THR A C 1
ATOM 5719 O O . THR A 1 369 ? 25.556 5.803 3.952 1.000 16.656 396 THR A O 1
ATOM 5729 N N . TYR A 1 370 ? 27.138 5.947 5.574 1.000 15.341 397 TYR A N 1
ATOM 5730 C CA . TYR A 1 370 ? 27.586 7.312 5.274 1.000 15.678 397 TYR A CA 1
ATOM 5731 C C . TYR A 1 370 ? 26.507 8.374 5.530 1.000 16.794 397 TYR A C 1
ATOM 5732 O O . TYR A 1 370 ? 26.660 9.518 5.103 1.000 21.031 397 TYR A O 1
ATOM 5749 N N . THR A 1 371 ? 25.436 8.005 6.238 1.000 15.746 398 THR A N 1
ATOM 5750 C CA . THR A 1 371 ? 24.244 8.830 6.379 1.000 15.673 398 THR A CA 1
ATOM 5751 C C . THR A 1 371 ? 24.530 10.029 7.293 1.000 14.827 398 THR A C 1
ATOM 5752 O O . THR A 1 371 ? 25.133 9.874 8.350 1.000 15.486 398 THR A O 1
ATOM 5762 N N . MET A 1 372 ? 24.049 11.205 6.864 1.000 16.234 399 MET A N 1
ATOM 5763 C CA . MET A 1 372 ? 24.162 12.491 7.537 1.000 15.843 399 MET A CA 1
ATOM 5764 C C . MET A 1 372 ? 25.592 13.029 7.410 1.000 16.535 399 MET A C 1
ATOM 5765 O O . MET A 1 372 ? 26.233 12.811 6.387 1.000 17.520 399 MET A O 1
ATOM 5779 N N . VAL A 1 373 ? 26.052 13.825 8.391 1.000 15.299 400 VAL A N 1
ATOM 5780 C CA . VAL A 1 373 ? 27.313 14.546 8.269 1.000 14.865 400 VAL A CA 1
ATOM 5781 C C . VAL A 1 373 ? 28.149 14.367 9.534 1.000 15.027 400 VAL A C 1
ATOM 5782 O O . VAL A 1 373 ? 27.694 13.803 10.529 1.000 15.030 400 VAL A O 1
ATOM 5795 N N . GLY A 1 374 ? 29.386 14.865 9.470 1.000 13.954 401 GLY A N 1
ATOM 5796 C CA . GLY A 1 374 ? 30.349 14.715 10.542 1.000 14.776 401 GLY A CA 1
ATOM 5797 C C . GLY A 1 374 ? 30.859 13.283 10.651 1.000 14.839 401 GLY A C 1
ATOM 5798 O O . GLY A 1 374 ? 30.652 12.452 9.759 1.000 14.491 401 GLY A O 1
ATOM 5802 N N . ASN A 1 375 ? 31.582 13.052 11.747 1.000 14.267 402 ASN A N 1
ATOM 5803 C CA . ASN A 1 375 ? 32.189 11.774 12.069 1.000 13.379 402 ASN A CA 1
ATOM 5804 C C . ASN A 1 375 ? 32.078 11.597 13.581 1.000 13.103 402 ASN A C 1
ATOM 5805 O O . ASN A 1 375 ? 33.073 11.499 14.296 1.000 14.129 402 ASN A O 1
ATOM 5816 N N . HIS A 1 376 ? 30.844 11.560 14.066 1.000 13.618 403 HIS A N 1
ATOM 5817 C CA . HIS A 1 376 ? 30.605 11.799 15.478 1.000 13.462 403 HIS A CA 1
ATOM 5818 C C . HIS A 1 376 ? 30.881 10.583 16.365 1.000 14.413 403 HIS A C 1
ATOM 5819 O O . HIS A 1 376 ? 30.764 10.693 17.587 1.000 13.599 403 HIS A O 1
ATOM 5832 N N . GLY A 1 377 ? 31.309 9.459 15.789 1.000 14.066 404 GLY A N 1
ATOM 5833 C CA . GLY A 1 377 ? 31.949 8.434 16.594 1.000 14.424 404 GLY A CA 1
ATOM 5834 C C . GLY A 1 377 ? 33.140 8.994 17.375 1.000 14.919 404 GLY A C 1
ATOM 5835 O O . GLY A 1 377 ? 33.471 8.496 18.447 1.000 14.558 404 GLY A O 1
ATOM 5839 N N . VAL A 1 378 ? 33.778 10.041 16.830 1.000 14.000 405 VAL A N 1
ATOM 5840 C CA . VAL A 1 378 ? 34.866 10.727 17.508 1.000 14.286 405 VAL A CA 1
ATOM 5841 C C . VAL A 1 378 ? 34.387 11.270 18.861 1.000 14.136 405 VAL A C 1
ATOM 5842 O O . VAL A 1 378 ? 35.096 11.110 19.852 1.000 14.890 405 VAL A O 1
ATOM 5855 N N . SER A 1 379 ? 33.228 11.954 18.901 1.000 13.520 406 SER A N 1
ATOM 5856 C CA . SER A 1 379 ? 32.669 12.487 20.152 1.000 14.814 406 SER A CA 1
ATOM 5857 C C . SER A 1 379 ? 32.423 11.349 21.128 1.000 14.900 406 SER A C 1
ATOM 5858 O O . SER A 1 379 ? 32.734 11.468 22.302 1.000 16.650 406 SER A O 1
ATOM 5866 N N . VAL A 1 380 ? 31.834 10.252 20.645 1.000 13.250 407 VAL A N 1
ATOM 5867 C CA . VAL A 1 380 ? 31.425 9.179 21.541 1.000 13.800 407 VAL A CA 1
ATOM 5868 C C . VAL A 1 380 ? 32.634 8.616 22.284 1.000 14.750 407 VAL A C 1
ATOM 5869 O O . VAL A 1 380 ? 32.555 8.369 23.496 1.000 16.420 407 VAL A O 1
ATOM 5882 N N . ILE A 1 381 ? 33.726 8.418 21.529 1.000 14.295 408 ILE A N 1
ATOM 5883 C CA . ILE A 1 381 ? 34.951 7.871 22.084 1.000 14.593 408 ILE A CA 1
ATOM 5884 C C . ILE A 1 381 ? 35.583 8.888 23.031 1.000 14.667 408 ILE A C 1
ATOM 5885 O O . ILE A 1 381 ? 35.973 8.528 24.133 1.000 14.714 408 ILE A O 1
ATOM 5901 N N . ALA A 1 382 ? 35.747 10.140 22.584 1.000 14.559 409 ALA A N 1
ATOM 5902 C CA . ALA A 1 382 ? 36.394 11.134 23.426 1.000 14.641 409 ALA A CA 1
ATOM 5903 C C . ALA A 1 382 ? 35.627 11.310 24.735 1.000 15.096 409 ALA A C 1
ATOM 5904 O O . ALA A 1 382 ? 36.230 11.478 25.795 1.000 16.210 409 ALA A O 1
ATOM 5911 N N . GLU A 1 383 ? 34.298 11.325 24.634 1.000 14.266 410 GLU A N 1
ATOM 5912 C CA . GLU A 1 383 ? 33.422 11.465 25.787 1.000 15.081 410 GLU A CA 1
ATOM 5913 C C . GLU A 1 383 ? 33.642 10.318 26.774 1.000 14.023 410 GLU A C 1
ATOM 5914 O O . GLU A 1 383 ? 33.793 10.538 27.981 1.000 16.578 410 GLU A O 1
ATOM 5926 N N . ALA A 1 384 ? 33.635 9.084 26.257 1.000 14.088 411 ALA A N 1
ATOM 5927 C CA . ALA A 1 384 ? 33.870 7.912 27.091 1.000 15.537 411 ALA A CA 1
ATOM 5928 C C . ALA A 1 384 ? 35.227 8.029 27.793 1.000 15.892 411 ALA A C 1
ATOM 5929 O O . ALA A 1 384 ? 35.339 7.775 28.989 1.000 16.305 411 ALA A O 1
ATOM 5936 N N . TYR A 1 385 ? 36.267 8.443 27.063 1.000 14.259 412 TYR A N 1
ATOM 5937 C CA . TYR A 1 385 ? 37.580 8.547 27.668 1.000 15.462 412 TYR A CA 1
ATOM 5938 C C . TYR A 1 385 ? 37.575 9.612 28.762 1.000 16.967 412 TYR A C 1
ATOM 5939 O O . TYR A 1 385 ? 38.127 9.394 29.839 1.000 17.909 412 TYR A O 1
ATOM 5956 N N . ARG A 1 386 ? 36.948 10.755 28.475 1.000 15.655 413 ARG A N 1
ATOM 5957 C CA . ARG A 1 386 ? 36.895 11.861 29.417 1.000 17.483 413 ARG A CA 1
ATOM 5958 C C . ARG A 1 386 ? 36.185 11.432 30.704 1.000 16.019 413 ARG A C 1
ATOM 5959 O O . ARG A 1 386 ? 36.530 11.885 31.789 1.000 18.038 413 ARG A O 1
ATOM 5980 N N . LYS A 1 387 ? 35.206 10.542 30.584 1.000 16.906 414 LYS A N 1
ATOM 5981 C CA . LYS A 1 387 ? 34.388 10.148 31.716 1.000 17.687 414 LYS A CA 1
ATOM 5982 C C . LYS A 1 387 ? 34.960 8.935 32.446 1.000 20.342 414 LYS A C 1
ATOM 5983 O O . LYS A 1 387 ? 34.303 8.419 33.346 1.000 23.128 414 LYS A O 1
ATOM 6002 N N . GLY A 1 388 ? 36.167 8.492 32.070 1.000 19.118 415 GLY A N 1
ATOM 6003 C CA . GLY A 1 388 ? 36.906 7.505 32.843 1.000 19.198 415 GLY A CA 1
ATOM 6004 C C . GLY A 1 388 ? 36.688 6.059 32.393 1.000 17.884 415 GLY A C 1
ATOM 6005 O O . GLY A 1 388 ? 37.069 5.134 33.110 1.000 19.950 415 GLY A O 1
ATOM 6009 N N . PHE A 1 389 ? 36.100 5.850 31.207 1.000 16.167 416 PHE A N 1
ATOM 6010 C CA . PHE A 1 389 ? 35.971 4.499 30.676 1.000 16.659 416 PHE A CA 1
ATOM 6011 C C . PHE A 1 389 ? 37.336 4.027 30.177 1.000 17.779 416 PHE A C 1
ATOM 6012 O O . PHE A 1 389 ? 38.030 4.747 29.461 1.000 19.497 416 PHE A O 1
ATOM 6029 N N . ARG A 1 390 ? 37.706 2.809 30.580 1.000 19.151 417 ARG A N 1
ATOM 6030 C CA . ARG A 1 390 ? 39.029 2.263 30.315 1.000 22.235 417 ARG A CA 1
ATOM 6031 C C . ARG A 1 390 ? 38.950 0.810 29.842 1.000 20.842 417 ARG A C 1
ATOM 6032 O O . ARG A 1 390 ? 39.963 0.107 29.863 1.000 23.668 417 ARG A O 1
ATOM 6053 N N . GLY A 1 391 ? 37.770 0.369 29.386 1.000 18.334 418 GLY A N 1
ATOM 6054 C CA . GLY A 1 391 ? 37.601 -0.980 28.862 1.000 19.917 418 GLY A CA 1
ATOM 6055 C C . GLY A 1 391 ? 37.874 -1.082 27.359 1.000 17.979 418 GLY A C 1
ATOM 6056 O O . GLY A 1 391 ? 37.322 -1.950 26.684 1.000 19.275 418 GLY A O 1
ATOM 6060 N N . PHE A 1 392 ? 38.747 -0.206 26.857 1.000 19.979 419 PHE A N 1
ATOM 6061 C CA . PHE A 1 392 ? 39.202 -0.227 25.481 1.000 18.646 419 PHE A CA 1
ATOM 6062 C C . PHE A 1 392 ? 40.635 0.303 25.439 1.000 20.084 419 PHE A C 1
ATOM 6063 O O . PHE A 1 392 ? 41.068 1.032 26.333 1.000 23.608 419 PHE A O 1
ATOM 6080 N N . ASP A 1 393 ? 41.362 -0.086 24.389 1.000 20.546 420 ASP A N 1
ATOM 6081 C CA . ASP A 1 393 ? 42.729 0.358 24.165 1.000 21.568 420 ASP A CA 1
ATOM 6082 C C . ASP A 1 393 ? 42.681 1.809 23.683 1.000 20.581 420 ASP A C 1
ATOM 6083 O O . ASP A 1 393 ? 42.214 2.080 22.582 1.000 20.490 420 ASP A O 1
ATOM 6092 N N . ALA A 1 394 ? 43.149 2.734 24.525 1.000 20.017 421 ALA A N 1
ATOM 6093 C CA . ALA A 1 394 ? 43.044 4.159 24.254 1.000 22.028 421 ALA A CA 1
ATOM 6094 C C . ALA A 1 394 ? 43.912 4.562 23.061 1.000 20.228 421 ALA A C 1
ATOM 6095 O O . ALA A 1 394 ? 43.565 5.486 22.329 1.000 18.978 421 ALA A O 1
ATOM 6102 N N . GLU A 1 395 ? 45.053 3.887 22.876 1.000 20.161 422 GLU A N 1
ATOM 6103 C CA . GLU A 1 395 ? 45.936 4.198 21.761 1.000 21.210 422 GLU A CA 1
ATOM 6104 C C . GLU A 1 395 ? 45.254 3.819 20.451 1.000 20.718 422 GLU A C 1
ATOM 6105 O O . GLU A 1 395 ? 45.281 4.601 19.504 1.000 20.510 422 GLU A O 1
ATOM 6117 N N . ARG A 1 396 ? 44.632 2.633 20.403 1.000 18.995 423 ARG A N 1
ATOM 6118 C CA . ARG A 1 396 ? 43.905 2.219 19.209 1.000 21.318 423 ARG A CA 1
ATOM 6119 C C . ARG A 1 396 ? 42.727 3.159 18.975 1.000 19.726 423 ARG A C 1
ATOM 6120 O O . ARG A 1 396 ? 42.425 3.502 17.837 1.000 18.417 423 ARG A O 1
ATOM 6141 N N . ALA A 1 397 ? 42.041 3.558 20.052 1.000 17.983 424 ALA A N 1
ATOM 6142 C CA . ALA A 1 397 ? 40.876 4.417 19.913 1.000 17.280 424 ALA A CA 1
ATOM 6143 C C . ALA A 1 397 ? 41.287 5.799 19.408 1.000 18.012 424 ALA A C 1
ATOM 6144 O O . ALA A 1 397 ? 40.662 6.343 18.506 1.000 17.354 424 ALA A O 1
ATOM 6151 N N . PHE A 1 398 ? 42.353 6.372 19.973 1.000 16.139 425 PHE A N 1
ATOM 6152 C CA . PHE A 1 398 ? 42.806 7.668 19.498 1.000 16.743 425 PHE A CA 1
ATOM 6153 C C . PHE A 1 398 ? 43.324 7.576 18.060 1.000 16.958 425 PHE A C 1
ATOM 6154 O O . PHE A 1 398 ? 43.097 8.484 17.265 1.000 17.861 425 PHE A O 1
ATOM 6171 N N . ASN A 1 399 ? 44.005 6.479 17.711 1.000 18.096 426 ASN A N 1
ATOM 6172 C CA . ASN A 1 399 ? 44.459 6.291 16.342 1.000 17.299 426 ASN A CA 1
ATOM 6173 C C . ASN A 1 399 ? 43.264 6.313 15.386 1.000 17.740 426 ASN A C 1
ATOM 6174 O O . ASN A 1 399 ? 43.341 6.913 14.313 1.000 17.608 426 ASN A O 1
ATOM 6185 N N . ALA A 1 400 ? 42.155 5.670 15.787 1.000 16.539 427 ALA A N 1
ATOM 6186 C CA . ALA A 1 400 ? 40.942 5.687 14.986 1.000 16.594 427 ALA A CA 1
ATOM 6187 C C . ALA A 1 400 ? 40.439 7.119 14.786 1.000 15.078 427 ALA A C 1
ATOM 6188 O O . ALA A 1 400 ? 40.056 7.491 13.680 1.000 16.134 427 ALA A O 1
ATOM 6195 N N . ILE A 1 401 ? 40.421 7.909 15.861 1.000 15.042 428 ILE A N 1
ATOM 6196 C CA . ILE A 1 401 ? 40.015 9.303 15.778 1.000 14.870 428 ILE A CA 1
ATOM 6197 C C . ILE A 1 401 ? 40.924 10.068 14.820 1.000 16.709 428 ILE A C 1
ATOM 6198 O O . ILE A 1 401 ? 40.435 10.814 13.968 1.000 15.433 428 ILE A O 1
ATOM 6214 N N . LYS A 1 402 ? 42.239 9.906 14.995 1.000 16.872 429 LYS A N 1
ATOM 6215 C CA . LYS A 1 402 ? 43.198 10.679 14.220 1.000 18.430 429 LYS A CA 1
ATOM 6216 C C . LYS A 1 402 ? 43.086 10.335 12.732 1.000 17.838 429 LYS A C 1
ATOM 6217 O O . LYS A 1 402 ? 43.103 11.239 11.884 1.000 19.299 429 LYS A O 1
ATOM 6236 N N . GLN A 1 403 ? 42.954 9.039 12.416 1.000 17.547 430 GLN A N 1
ATOM 6237 C CA . GLN A 1 403 ? 42.795 8.603 11.036 1.000 16.771 430 GLN A CA 1
ATOM 6238 C C . GLN A 1 403 ? 41.516 9.194 10.457 1.000 15.875 430 GLN A C 1
ATOM 6239 O O . GLN A 1 403 ? 41.498 9.661 9.321 1.000 17.460 430 GLN A O 1
ATOM 6253 N N . THR A 1 404 ? 40.450 9.163 11.257 1.000 15.671 431 THR A N 1
ATOM 6254 C CA . THR A 1 404 ? 39.155 9.656 10.823 1.000 14.818 431 THR A CA 1
ATOM 6255 C C . THR A 1 404 ? 39.250 11.134 10.441 1.000 15.707 431 THR A C 1
ATOM 6256 O O . THR A 1 404 ? 38.649 11.559 9.459 1.000 15.925 431 THR A O 1
ATOM 6266 N N . GLN A 1 405 ? 39.955 11.931 11.253 1.000 14.797 432 GLN A N 1
ATOM 6267 C CA . GLN A 1 405 ? 39.939 13.374 11.077 1.000 15.014 432 GLN A CA 1
ATOM 6268 C C . GLN A 1 405 ? 41.034 13.881 10.138 1.000 17.580 432 GLN A C 1
ATOM 6269 O O . GLN A 1 405 ? 40.997 15.060 9.780 1.000 17.436 432 GLN A O 1
ATOM 6283 N N . THR A 1 406 ? 42.006 13.030 9.758 1.000 17.493 433 THR A N 1
ATOM 6284 C CA . THR A 1 406 ? 43.123 13.495 8.945 1.000 17.865 433 THR A CA 1
ATOM 6285 C C . THR A 1 406 ? 43.249 12.753 7.615 1.000 17.270 433 THR A C 1
ATOM 6286 O O . THR A 1 406 ? 43.952 13.239 6.741 1.000 21.672 433 THR A O 1
ATOM 6296 N N . VAL A 1 407 ? 42.609 11.590 7.470 1.000 18.704 434 VAL A N 1
ATOM 6297 C CA . VAL A 1 407 ? 42.632 10.860 6.214 1.000 18.370 434 VAL A CA 1
ATOM 6298 C C . VAL A 1 407 ? 41.252 10.963 5.568 1.000 18.051 434 VAL A C 1
ATOM 6299 O O . VAL A 1 407 ? 40.262 10.513 6.125 1.000 18.663 434 VAL A O 1
ATOM 6312 N N . SER A 1 408 ? 41.204 11.575 4.384 1.000 16.619 435 SER A N 1
ATOM 6313 C CA . SER A 1 408 ? 39.959 11.858 3.699 1.000 16.034 435 SER A CA 1
ATOM 6314 C C . SER A 1 408 ? 39.216 10.565 3.390 1.000 17.759 435 SER A C 1
ATOM 6315 O O . SER A 1 408 ? 39.823 9.532 3.118 1.000 18.485 435 SER A O 1
ATOM 6322 N N . HIS A 1 409 ? 37.885 10.659 3.400 1.000 17.480 436 HIS A N 1
ATOM 6323 C CA . HIS A 1 409 ? 37.050 9.494 3.186 1.000 18.331 436 HIS A CA 1
ATOM 6324 C C . HIS A 1 409 ? 35.640 9.926 2.801 1.000 16.317 436 HIS A C 1
ATOM 6325 O O . HIS A 1 409 ? 35.257 11.095 2.926 1.000 16.636 436 HIS A O 1
ATOM 6338 N N . LYS A 1 410 ? 34.880 8.950 2.313 1.000 18.163 437 LYS A N 1
ATOM 6339 C CA . LYS A 1 410 ? 33.531 9.182 1.829 1.000 17.086 437 LYS A CA 1
ATOM 6340 C C . LYS A 1 410 ? 32.574 9.469 2.989 1.000 17.403 437 LYS A C 1
ATOM 6341 O O . LYS A 1 410 ? 32.882 9.159 4.147 1.000 17.545 437 LYS A O 1
ATOM 6360 N N . GLN A 1 411 ? 31.430 10.113 2.720 1.000 17.299 438 GLN A N 1
ATOM 6361 C CA A GLN A 1 411 ? 31.087 10.689 1.427 0.500 18.127 438 GLN A CA 1
ATOM 6362 C CA B GLN A 1 411 ? 31.054 10.701 1.442 0.500 18.397 438 GLN A CA 1
ATOM 6363 C C . GLN A 1 411 ? 31.460 12.173 1.384 1.000 17.590 438 GLN A C 1
ATOM 6364 O O . GLN A 1 411 ? 31.359 12.797 0.327 1.000 19.729 438 GLN A O 1
ATOM 6390 N N . LYS A 1 412 ? 31.890 12.738 2.530 1.000 17.402 439 LYS A N 1
ATOM 6391 C CA . LYS A 1 412 ? 31.930 14.189 2.673 1.000 19.153 439 LYS A CA 1
ATOM 6392 C C . LYS A 1 412 ? 33.222 14.716 3.300 1.000 17.411 439 LYS A C 1
ATOM 6393 O O . LYS A 1 412 ? 33.430 15.928 3.315 1.000 21.802 439 LYS A O 1
ATOM 6412 N N . SER A 1 413 ? 34.099 13.829 3.779 1.000 15.892 440 SER A N 1
ATOM 6413 C CA . SER A 1 413 ? 35.252 14.234 4.556 1.000 16.287 440 SER A CA 1
ATOM 6414 C C . SER A 1 413 ? 36.473 14.417 3.656 1.000 16.378 440 SER A C 1
ATOM 6415 O O . SER A 1 413 ? 37.402 13.618 3.678 1.000 17.686 440 SER A O 1
ATOM 6422 N N . ASP A 1 414 ? 36.444 15.496 2.866 1.000 16.699 441 ASP A N 1
ATOM 6423 C CA . ASP A 1 414 ? 37.569 15.911 2.051 1.000 17.282 441 ASP A CA 1
ATOM 6424 C C . ASP A 1 414 ? 38.433 16.854 2.881 1.000 15.901 441 ASP A C 1
ATOM 6425 O O . ASP A 1 414 ? 38.228 18.068 2.849 1.000 17.198 441 ASP A O 1
ATOM 6434 N N . TRP A 1 415 ? 39.409 16.295 3.608 1.000 16.347 442 TRP A N 1
ATOM 6435 C CA . TRP A 1 415 ? 40.190 17.104 4.531 1.000 16.858 442 TRP A CA 1
ATOM 6436 C C . TRP A 1 415 ? 41.224 17.971 3.814 1.000 16.660 442 TRP A C 1
ATOM 6437 O O . TRP A 1 415 ? 41.704 18.939 4.395 1.000 19.042 442 TRP A O 1
ATOM 6458 N N . GLU A 1 416 ? 41.616 17.616 2.584 1.000 18.699 443 GLU A N 1
ATOM 6459 C CA . GLU A 1 416 ? 42.542 18.464 1.851 1.000 20.298 443 GLU A CA 1
ATOM 6460 C C . GLU A 1 416 ? 41.859 19.794 1.552 1.000 19.544 443 GLU A C 1
ATOM 6461 O O . GLU A 1 416 ? 42.445 20.859 1.756 1.000 21.885 443 GLU A O 1
ATOM 6473 N N . THR A 1 417 ? 40.609 19.722 1.081 1.000 20.049 444 THR A N 1
ATOM 6474 C CA . THR A 1 417 ? 39.825 20.916 0.839 1.000 19.003 444 THR A CA 1
ATOM 6475 C C . THR A 1 417 ? 39.610 21.671 2.150 1.000 17.560 444 THR A C 1
ATOM 6476 O O . THR A 1 417 ? 39.792 22.876 2.204 1.000 19.238 444 THR A O 1
ATOM 6486 N N . TYR A 1 418 ? 39.241 20.943 3.196 1.000 18.163 445 TYR A N 1
ATOM 6487 C CA . TYR A 1 418 ? 38.889 21.547 4.470 1.000 16.475 445 TYR A CA 1
ATOM 6488 C C . TYR A 1 418 ? 40.051 22.360 5.039 1.000 17.462 445 TYR A C 1
ATOM 6489 O O . TYR A 1 418 ? 39.874 23.496 5.472 1.000 18.423 445 TYR A O 1
ATOM 6506 N N . MET A 1 419 ? 41.253 21.780 5.028 1.000 17.152 446 MET A N 1
ATOM 6507 C CA . MET A 1 419 ? 42.396 22.423 5.649 1.000 18.018 446 MET A CA 1
ATOM 6508 C C . MET A 1 419 ? 42.943 23.532 4.747 1.000 18.864 446 MET A C 1
ATOM 6509 O O . MET A 1 419 ? 43.631 24.432 5.220 1.000 23.218 446 MET A O 1
ATOM 6523 N N . LYS A 1 420 ? 42.661 23.465 3.439 1.000 19.510 447 LYS A N 1
ATOM 6524 C CA . LYS A 1 420 ? 43.098 24.507 2.520 1.000 21.326 447 LYS A CA 1
ATOM 6525 C C . LYS A 1 420 ? 42.366 25.815 2.833 1.000 19.766 447 LYS A C 1
ATOM 6526 O O . LYS A 1 420 ? 42.987 26.880 2.829 1.000 21.398 447 LYS A O 1
ATOM 6545 N N . TYR A 1 421 ? 41.061 25.724 3.136 1.000 17.854 448 TYR A N 1
ATOM 6546 C CA . TYR A 1 421 ? 40.206 26.902 3.253 1.000 18.880 448 TYR A CA 1
ATOM 6547 C C . TYR A 1 421 ? 39.861 27.260 4.701 1.000 17.717 448 TYR A C 1
ATOM 6548 O O . TYR A 1 421 ? 39.576 28.423 4.990 1.000 19.706 448 TYR A O 1
ATOM 6565 N N . GLY A 1 422 ? 39.878 26.276 5.607 1.000 15.488 449 GLY A N 1
ATOM 6566 C CA . GLY A 1 422 ? 39.353 26.466 6.954 1.000 16.224 449 GLY A CA 1
ATOM 6567 C C . GLY A 1 422 ? 37.846 26.234 7.062 1.000 15.642 449 GLY A C 1
ATOM 6568 O O . GLY A 1 422 ? 37.242 26.539 8.082 1.000 15.825 449 GLY A O 1
ATOM 6572 N N . TYR A 1 423 ? 37.258 25.662 6.012 1.000 16.021 450 TYR A N 1
ATOM 6573 C CA . TYR A 1 423 ? 35.833 25.401 5.896 1.000 15.947 450 TYR A CA 1
ATOM 6574 C C . TYR A 1 423 ? 35.650 24.623 4.600 1.000 16.430 450 TYR A C 1
ATOM 6575 O O . TYR A 1 423 ? 36.574 24.583 3.797 1.000 15.738 450 TYR A O 1
ATOM 6592 N N . PHE A 1 424 ? 34.478 24.010 4.409 1.000 15.786 451 PHE A N 1
ATOM 6593 C CA . PHE A 1 424 ? 34.106 23.466 3.111 1.000 15.845 451 PHE A CA 1
ATOM 6594 C C . PHE A 1 424 ? 33.466 24.579 2.293 1.000 15.423 451 PHE A C 1
ATOM 6595 O O . PHE A 1 424 ? 32.420 25.086 2.688 1.000 16.156 451 PHE A O 1
ATOM 6612 N N . PRO A 1 425 ? 34.074 25.032 1.168 1.000 16.043 452 PRO A N 1
ATOM 6613 C CA . PRO A 1 425 ? 33.469 26.106 0.374 1.000 17.440 452 PRO A CA 1
ATOM 6614 C C . PRO A 1 425 ? 32.243 25.650 -0.405 1.000 16.978 452 PRO A C 1
ATOM 6615 O O . PRO A 1 425 ? 32.257 24.584 -0.996 1.000 17.489 452 PRO A O 1
ATOM 6626 N N . THR A 1 426 ? 31.197 26.484 -0.395 1.000 17.135 453 THR A N 1
ATOM 6627 C CA . THR A 1 426 ? 29.919 26.191 -1.035 1.000 17.855 453 THR A CA 1
ATOM 6628 C C . THR A 1 426 ? 30.063 25.976 -2.543 1.000 20.105 453 THR A C 1
ATOM 6629 O O . THR A 1 426 ? 29.283 25.226 -3.121 1.000 20.785 453 THR A O 1
ATOM 6639 N N . ASP A 1 427 ? 31.037 26.637 -3.181 1.000 18.538 454 ASP A N 1
ATOM 6640 C CA . ASP A 1 427 ? 31.196 26.546 -4.631 1.000 20.001 454 ASP A CA 1
ATOM 6641 C C . ASP A 1 427 ? 31.960 25.281 -5.030 1.000 22.058 454 ASP A C 1
ATOM 6642 O O . ASP A 1 427 ? 31.953 24.915 -6.205 1.000 25.372 454 ASP A O 1
ATOM 6651 N N . LEU A 1 428 ? 32.624 24.621 -4.067 1.000 22.818 455 LEU A N 1
ATOM 6652 C CA . LEU A 1 428 ? 33.403 23.424 -4.354 1.000 21.330 455 LEU A CA 1
ATOM 6653 C C . LEU A 1 428 ? 32.713 22.165 -3.841 1.000 21.862 455 LEU A C 1
ATOM 6654 O O . LEU A 1 428 ? 32.949 21.083 -4.372 1.000 26.331 455 LEU A O 1
ATOM 6670 N N . ILE A 1 429 ? 31.906 22.305 -2.786 1.000 22.538 456 ILE A N 1
ATOM 6671 C CA . ILE A 1 429 ? 31.236 21.184 -2.156 1.000 22.836 456 ILE A CA 1
ATOM 6672 C C . ILE A 1 429 ? 29.741 21.383 -2.376 1.000 23.563 456 ILE A C 1
ATOM 6673 O O . ILE A 1 429 ? 29.159 22.319 -1.838 1.000 27.101 456 ILE A O 1
ATOM 6689 N N . LYS A 1 430 ? 29.142 20.516 -3.199 1.000 29.043 457 LYS A N 1
ATOM 6690 C CA . LYS A 1 430 ? 27.832 20.788 -3.766 1.000 31.107 457 LYS A CA 1
ATOM 6691 C C . LYS A 1 430 ? 26.772 20.896 -2.670 1.000 27.663 457 LYS A C 1
ATOM 6692 O O . LYS A 1 430 ? 25.876 21.731 -2.785 1.000 25.923 457 LYS A O 1
ATOM 6711 N N . THR A 1 431 ? 26.865 20.054 -1.629 1.000 23.853 458 THR A N 1
ATOM 6712 C CA . THR A 1 431 ? 25.841 20.014 -0.594 1.000 20.777 458 THR A CA 1
ATOM 6713 C C . THR A 1 431 ? 26.462 19.953 0.800 1.000 18.190 458 THR A C 1
ATOM 6714 O O . THR A 1 431 ? 27.559 19.431 0.978 1.000 20.147 458 THR A O 1
ATOM 6724 N N . GLU A 1 432 ? 25.731 20.537 1.765 1.000 18.551 459 GLU A N 1
ATOM 6725 C CA . GLU A 1 432 ? 26.014 20.449 3.189 1.000 17.522 459 GLU A CA 1
ATOM 6726 C C . GLU A 1 432 ? 27.369 21.060 3.548 1.000 15.380 459 GLU A C 1
ATOM 6727 O O . GLU A 1 432 ? 27.996 20.643 4.514 1.000 16.524 459 GLU A O 1
ATOM 6739 N N . SER A 1 433 ? 27.805 22.094 2.823 1.000 16.600 460 SER A N 1
ATOM 6740 C CA . SER A 1 433 ? 29.107 22.681 3.102 1.000 16.341 460 SER A CA 1
ATOM 6741 C C . SER A 1 433 ? 29.171 23.233 4.528 1.000 16.196 460 SER A C 1
ATOM 6742 O O . SER A 1 433 ? 30.173 23.042 5.218 1.000 16.329 460 SER A O 1
ATOM 6749 N N . VAL A 1 434 ? 28.106 23.903 4.980 1.000 13.369 461 VAL A N 1
ATOM 6750 C CA . VAL A 1 434 ? 28.154 24.566 6.280 1.000 14.228 461 VAL A CA 1
ATOM 6751 C C . VAL A 1 434 ? 27.940 23.545 7.401 1.000 14.651 461 VAL A C 1
ATOM 6752 O O . VAL A 1 434 ? 28.655 23.558 8.399 1.000 14.850 461 VAL A O 1
ATOM 6765 N N . SER A 1 435 ? 26.949 22.669 7.254 1.000 14.081 462 SER A N 1
ATOM 6766 C CA . SER A 1 435 ? 26.700 21.656 8.263 1.000 14.735 462 SER A CA 1
ATOM 6767 C C . SER A 1 435 ? 27.906 20.724 8.412 1.000 15.008 462 SER A C 1
ATOM 6768 O O . SER A 1 435 ? 28.323 20.453 9.538 1.000 15.106 462 SER A O 1
ATOM 6775 N N . SER A 1 436 ? 28.494 20.262 7.301 1.000 14.400 463 SER A N 1
ATOM 6776 C CA . SER A 1 436 ? 29.669 19.409 7.388 1.000 14.234 463 SER A CA 1
ATOM 6777 C C . SER A 1 436 ? 30.816 20.132 8.099 1.000 14.663 463 SER A C 1
ATOM 6778 O O . SER A 1 436 ? 31.558 19.516 8.853 1.000 15.164 463 SER A O 1
ATOM 6785 N N . SER A 1 437 ? 30.981 21.430 7.824 1.000 14.641 464 SER A N 1
ATOM 6786 C CA . SER A 1 437 ? 32.035 22.218 8.451 1.000 15.075 464 SER A CA 1
ATOM 6787 C C . SER A 1 437 ? 31.829 22.285 9.965 1.000 14.398 464 SER A C 1
ATOM 6788 O O . SER A 1 437 ? 32.696 21.894 10.745 1.000 15.104 464 SER A O 1
ATOM 6795 N N . LEU A 1 438 ? 30.671 22.801 10.385 1.000 13.854 465 LEU A N 1
ATOM 6796 C CA . LEU A 1 438 ? 30.436 23.056 11.798 1.000 14.421 465 LEU A CA 1
ATOM 6797 C C . LEU A 1 438 ? 30.420 21.763 12.613 1.000 15.148 465 LEU A C 1
ATOM 6798 O O . LEU A 1 438 ? 30.882 21.732 13.745 1.000 15.224 465 LEU A O 1
ATOM 6814 N N . GLU A 1 439 ? 29.888 20.691 12.041 1.000 13.441 466 GLU A N 1
ATOM 6815 C CA . GLU A 1 439 ? 29.869 19.415 12.732 1.000 14.425 466 GLU A CA 1
ATOM 6816 C C . GLU A 1 439 ? 31.270 18.812 12.801 1.000 14.368 466 GLU A C 1
ATOM 6817 O O . GLU A 1 439 ? 31.597 18.200 13.816 1.000 15.635 466 GLU A O 1
ATOM 6829 N N . SER A 1 440 ? 32.088 18.969 11.743 1.000 14.508 467 SER A N 1
ATOM 6830 C CA . SER A 1 440 ? 33.459 18.488 11.779 1.000 15.582 467 SER A CA 1
ATOM 6831 C C . SER A 1 440 ? 34.272 19.240 12.837 1.000 14.408 467 SER A C 1
ATOM 6832 O O . SER A 1 440 ? 35.135 18.651 13.474 1.000 15.659 467 SER A O 1
ATOM 6839 N N . VAL A 1 441 ? 33.977 20.528 13.045 1.000 15.450 468 VAL A N 1
ATOM 6840 C CA . VAL A 1 441 ? 34.609 21.323 14.090 1.000 13.624 468 VAL A CA 1
ATOM 6841 C C . VAL A 1 441 ? 34.432 20.649 15.450 1.000 13.610 468 VAL A C 1
ATOM 6842 O O . VAL A 1 441 ? 35.372 20.588 16.249 1.000 16.328 468 VAL A O 1
ATOM 6855 N N . TYR A 1 442 ? 33.214 20.188 15.740 1.000 13.843 469 TYR A N 1
ATOM 6856 C CA . TYR A 1 442 ? 32.970 19.552 17.027 1.000 14.331 469 TYR A CA 1
ATOM 6857 C C . TYR A 1 442 ? 33.860 18.316 17.195 1.000 13.302 469 TYR A C 1
ATOM 6858 O O . TYR A 1 442 ? 34.414 18.058 18.274 1.000 15.023 469 TYR A O 1
ATOM 6875 N N . ASP A 1 443 ? 33.976 17.524 16.129 1.000 13.198 470 ASP A N 1
ATOM 6876 C CA . ASP A 1 443 ? 34.803 16.330 16.167 1.000 12.555 470 ASP A CA 1
ATOM 6877 C C . ASP A 1 443 ? 36.273 16.689 16.402 1.000 14.081 470 ASP A C 1
ATOM 6878 O O . ASP A 1 443 ? 36.963 15.973 17.109 1.000 14.917 470 ASP A O 1
ATOM 6887 N N . ASP A 1 444 ? 36.766 17.782 15.802 1.000 13.607 471 ASP A N 1
ATOM 6888 C CA . ASP A 1 444 ? 38.135 18.222 16.040 1.000 14.867 471 ASP A CA 1
ATOM 6889 C C . ASP A 1 444 ? 38.328 18.635 17.501 1.000 13.530 471 ASP A C 1
ATOM 6890 O O . ASP A 1 444 ? 39.377 18.346 18.086 1.000 16.452 471 ASP A O 1
ATOM 6899 N N . TYR A 1 445 ? 37.340 19.338 18.071 1.000 13.872 472 TYR A N 1
ATOM 6900 C CA . TYR A 1 445 ? 37.346 19.669 19.489 1.000 14.544 472 TYR A CA 1
ATOM 6901 C C . TYR A 1 445 ? 37.458 18.412 20.343 1.000 15.089 472 TYR A C 1
ATOM 6902 O O . TYR A 1 445 ? 38.250 18.360 21.277 1.000 15.618 472 TYR A O 1
ATOM 6919 N N . ALA A 1 446 ? 36.658 17.396 20.017 1.000 14.176 473 ALA A N 1
ATOM 6920 C CA . ALA A 1 446 ? 36.649 16.149 20.761 1.000 14.819 473 ALA A CA 1
ATOM 6921 C C . ALA A 1 446 ? 38.010 15.460 20.653 1.000 14.046 473 ALA A C 1
ATOM 6922 O O . ALA A 1 446 ? 38.537 14.930 21.631 1.000 15.347 473 ALA A O 1
ATOM 6929 N N . ALA A 1 447 ? 38.578 15.462 19.443 1.000 14.756 474 ALA A N 1
ATOM 6930 C CA . ALA A 1 447 ? 39.888 14.882 19.215 1.000 15.605 474 ALA A CA 1
ATOM 6931 C C . ALA A 1 447 ? 40.934 15.600 20.066 1.000 15.896 474 ALA A C 1
ATOM 6932 O O . ALA A 1 447 ? 41.795 14.961 20.666 1.000 17.376 474 ALA A O 1
ATOM 6939 N N . ALA A 1 448 ? 40.876 16.937 20.089 1.000 15.255 475 ALA A N 1
ATOM 6940 C CA . ALA A 1 448 ? 41.816 17.713 20.888 1.000 16.625 475 ALA A CA 1
ATOM 6941 C C . ALA A 1 448 ? 41.693 17.368 22.371 1.000 16.532 475 ALA A C 1
ATOM 6942 O O . ALA A 1 448 ? 42.702 17.313 23.090 1.000 18.707 475 ALA A O 1
ATOM 6949 N N . ASP A 1 449 ? 40.453 17.177 22.832 1.000 15.651 476 ASP A N 1
ATOM 6950 C CA . ASP A 1 449 ? 40.193 16.871 24.229 1.000 17.766 476 ASP A CA 1
ATOM 6951 C C . ASP A 1 449 ? 40.873 15.560 24.612 1.000 16.994 476 ASP A C 1
ATOM 6952 O O . ASP A 1 449 ? 41.578 15.478 25.616 1.000 18.222 476 ASP A O 1
ATOM 6961 N N . MET A 1 450 ? 40.654 14.520 23.809 1.000 16.594 477 MET A N 1
ATOM 6962 C CA . MET A 1 450 ? 41.244 13.232 24.129 1.000 16.145 477 MET A CA 1
ATOM 6963 C C . MET A 1 450 ? 42.771 13.318 24.018 1.000 16.832 477 MET A C 1
ATOM 6964 O O . MET A 1 450 ? 43.483 12.760 24.858 1.000 18.433 477 MET A O 1
ATOM 6978 N N . ALA A 1 451 ? 43.287 14.031 23.006 1.000 18.382 478 ALA A N 1
ATOM 6979 C CA . ALA A 1 451 ? 44.732 14.188 22.844 1.000 17.889 478 ALA A CA 1
ATOM 6980 C C . ALA A 1 451 ? 45.338 14.810 24.106 1.000 19.684 478 ALA A C 1
ATOM 6981 O O . ALA A 1 451 ? 46.338 14.316 24.634 1.000 21.791 478 ALA A O 1
ATOM 6988 N N . LYS A 1 452 ? 44.707 15.880 24.608 1.000 18.855 479 LYS A N 1
ATOM 6989 C CA A LYS A 1 452 ? 45.216 16.559 25.787 0.500 20.262 479 LYS A CA 1
ATOM 6990 C CA B LYS A 1 452 ? 45.189 16.567 25.796 0.500 19.916 479 LYS A CA 1
ATOM 6991 C C . LYS A 1 452 ? 45.226 15.592 26.968 1.000 18.448 479 LYS A C 1
ATOM 6992 O O . LYS A 1 452 ? 46.213 15.525 27.689 1.000 22.624 479 LYS A O 1
ATOM 7028 N N . ARG A 1 453 ? 44.137 14.831 27.147 1.000 19.628 480 ARG A N 1
ATOM 7029 C CA . ARG A 1 453 ? 44.027 13.928 28.285 1.000 20.027 480 ARG A CA 1
ATOM 7030 C C . ARG A 1 453 ? 45.041 12.782 28.203 1.000 21.613 480 ARG A C 1
ATOM 7031 O O . ARG A 1 453 ? 45.404 12.221 29.237 1.000 26.067 480 ARG A O 1
ATOM 7052 N N . MET A 1 454 ? 45.519 12.456 26.991 1.000 21.188 481 MET A N 1
ATOM 7053 C CA . MET A 1 454 ? 46.505 11.404 26.802 1.000 21.378 481 MET A CA 1
ATOM 7054 C C . MET A 1 454 ? 47.924 11.971 26.749 1.000 22.896 481 MET A C 1
ATOM 7055 O O . MET A 1 454 ? 48.866 11.218 26.537 1.000 28.867 481 MET A O 1
ATOM 7069 N N . GLY A 1 455 ? 48.078 13.293 26.908 1.000 24.627 482 GLY A N 1
ATOM 7070 C CA . GLY A 1 455 ? 49.387 13.926 26.891 1.000 26.977 482 GLY A CA 1
ATOM 7071 C C . GLY A 1 455 ? 49.999 14.006 25.494 1.000 23.844 482 GLY A C 1
ATOM 7072 O O . GLY A 1 455 ? 51.217 14.126 25.367 1.000 25.095 482 GLY A O 1
ATOM 7076 N N . LYS A 1 456 ? 49.149 13.974 24.459 1.000 21.535 483 LYS A N 1
ATOM 7077 C CA . LYS A 1 456 ? 49.604 14.053 23.078 1.000 21.171 483 LYS A CA 1
ATOM 7078 C C . LYS A 1 456 ? 49.612 15.515 22.636 1.000 22.859 483 LYS A C 1
ATOM 7079 O O . LYS A 1 456 ? 48.694 15.975 21.960 1.000 23.970 483 LYS A O 1
ATOM 7098 N N . THR A 1 457 ? 50.697 16.211 22.994 1.000 24.979 484 THR A N 1
ATOM 7099 C CA . THR A 1 457 ? 50.771 17.664 22.968 1.000 25.273 484 THR A CA 1
ATOM 7100 C C . THR A 1 457 ? 50.614 18.202 21.546 1.000 23.320 484 THR A C 1
ATOM 7101 O O . THR A 1 457 ? 49.849 19.140 21.317 1.000 24.858 484 THR A O 1
ATOM 7111 N N . GLU A 1 458 ? 51.348 17.598 20.602 1.000 23.083 485 GLU A N 1
ATOM 7112 C CA . GLU A 1 458 ? 51.371 18.048 19.219 1.000 26.362 485 GLU A CA 1
ATOM 7113 C C . GLU A 1 458 ? 50.002 17.808 18.571 1.000 21.487 485 GLU A C 1
ATOM 7114 O O . GLU A 1 458 ? 49.477 18.682 17.879 1.000 22.952 485 GLU A O 1
ATOM 7126 N N . ASP A 1 459 ? 49.405 16.632 18.800 1.000 23.255 486 ASP A N 1
ATOM 7127 C CA . ASP A 1 459 ? 48.080 16.350 18.264 1.000 21.700 486 ASP A CA 1
ATOM 7128 C C . ASP A 1 459 ? 47.037 17.294 18.857 1.000 19.438 486 ASP A C 1
ATOM 7129 O O . ASP A 1 459 ? 46.133 17.734 18.155 1.000 21.588 486 ASP A O 1
ATOM 7138 N N . ALA A 1 460 ? 47.146 17.595 20.155 1.000 19.462 487 ALA A N 1
ATOM 7139 C CA . ALA A 1 460 ? 46.170 18.456 20.807 1.000 18.368 487 ALA A CA 1
ATOM 7140 C C . ALA A 1 460 ? 46.233 19.858 20.204 1.000 19.117 487 ALA A C 1
ATOM 7141 O O . ALA A 1 460 ? 45.202 20.485 19.999 1.000 21.265 487 ALA A O 1
ATOM 7148 N N . ALA A 1 461 ? 47.445 20.347 19.921 1.000 19.233 488 ALA A N 1
ATOM 7149 C CA . ALA A 1 461 ? 47.601 21.671 19.340 1.000 20.729 488 ALA A CA 1
ATOM 7150 C C . ALA A 1 461 ? 47.004 21.701 17.931 1.000 19.560 488 ALA A C 1
ATOM 7151 O O . ALA A 1 461 ? 46.332 22.669 17.571 1.000 21.036 488 ALA A O 1
ATOM 7158 N N . TYR A 1 462 ? 47.253 20.640 17.144 1.000 18.692 489 TYR A N 1
ATOM 7159 C CA . TYR A 1 462 ? 46.750 20.536 15.782 1.000 18.749 489 TYR A CA 1
ATOM 7160 C C . TYR A 1 462 ? 45.225 20.596 15.771 1.000 17.899 489 TYR A C 1
ATOM 7161 O O . TYR A 1 462 ? 44.635 21.378 15.036 1.000 19.639 489 TYR A O 1
ATOM 7178 N N . PHE A 1 463 ? 44.589 19.765 16.603 1.000 18.463 490 PHE A N 1
ATOM 7179 C CA . PHE A 1 463 ? 43.141 19.675 16.617 1.000 16.969 490 PHE A CA 1
ATOM 7180 C C . PHE A 1 463 ? 42.508 20.913 17.249 1.000 16.366 490 PHE A C 1
ATOM 7181 O O . PHE A 1 463 ? 41.432 21.316 16.829 1.000 17.417 490 PHE A O 1
ATOM 7198 N N . SER A 1 464 ? 43.176 21.530 18.230 1.000 18.908 491 SER A N 1
ATOM 7199 C CA . SER A 1 464 ? 42.658 22.742 18.856 1.000 18.595 491 SER A CA 1
ATOM 7200 C C . SER A 1 464 ? 42.565 23.880 17.841 1.000 16.647 491 SER A C 1
ATOM 7201 O O . SER A 1 464 ? 41.625 24.673 17.884 1.000 19.036 491 SER A O 1
ATOM 7208 N N . LYS A 1 465 ? 43.538 23.965 16.932 1.000 18.967 492 LYS A N 1
ATOM 7209 C CA . LYS A 1 465 ? 43.494 24.965 15.876 1.000 20.468 492 LYS A CA 1
ATOM 7210 C C . LYS A 1 465 ? 42.269 24.733 14.993 1.000 18.657 492 LYS A C 1
ATOM 7211 O O . LYS A 1 465 ? 41.555 25.675 14.661 1.000 18.878 492 LYS A O 1
ATOM 7230 N N . ARG A 1 466 ? 42.027 23.473 14.618 1.000 16.748 493 ARG A N 1
AT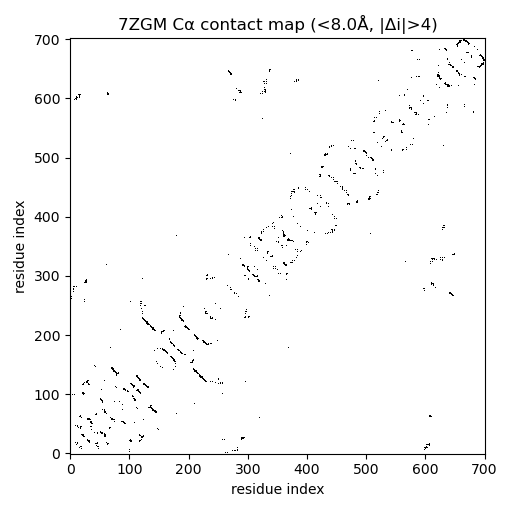OM 7231 C CA . ARG A 1 466 ? 40.882 23.117 13.788 1.000 17.176 493 ARG A CA 1
ATOM 7232 C C . ARG A 1 466 ? 39.564 23.411 14.506 1.000 16.236 493 ARG A C 1
ATOM 7233 O O . ARG A 1 466 ? 38.579 23.754 13.858 1.000 18.732 493 ARG A O 1
ATOM 7254 N N . ALA A 1 467 ? 39.557 23.298 15.840 1.000 17.135 494 ALA A N 1
ATOM 7255 C CA . ALA A 1 467 ? 38.358 23.533 16.625 1.000 17.316 494 ALA A CA 1
ATOM 7256 C C . ALA A 1 467 ? 37.910 24.997 16.571 1.000 17.963 494 ALA A C 1
ATOM 7257 O O . ALA A 1 467 ? 36.762 25.289 16.892 1.000 19.414 494 ALA A O 1
ATOM 7264 N N . ASP A 1 468 ? 38.806 25.913 16.171 1.000 16.610 495 ASP A N 1
ATOM 7265 C CA . ASP A 1 468 ? 38.441 27.313 16.009 1.000 17.423 495 ASP A CA 1
ATOM 7266 C C . ASP A 1 468 ? 37.893 27.630 14.615 1.000 17.696 495 ASP A C 1
ATOM 7267 O O . ASP A 1 468 ? 37.574 28.787 14.350 1.000 17.851 495 ASP A O 1
ATOM 7276 N N . PHE A 1 469 ? 37.741 26.635 13.727 1.000 16.149 496 PHE A N 1
ATOM 7277 C CA . PHE A 1 469 ? 37.368 26.933 12.352 1.000 16.706 496 PHE A CA 1
ATOM 7278 C C . PHE A 1 469 ? 35.916 27.400 12.226 1.000 16.129 496 PHE A C 1
ATOM 7279 O O . PHE A 1 469 ? 35.553 27.970 11.196 1.000 16.493 496 PHE A O 1
ATOM 7296 N N . TYR A 1 470 ? 35.081 27.184 13.251 1.000 16.008 497 TYR A N 1
ATOM 7297 C CA . TYR A 1 470 ? 33.700 27.638 13.176 1.000 16.012 497 TYR A CA 1
ATOM 7298 C C . TYR A 1 470 ? 33.631 29.146 12.906 1.000 15.497 497 TYR A C 1
ATOM 7299 O O . TYR A 1 470 ? 32.681 29.618 12.295 1.000 16.417 497 TYR A O 1
ATOM 7316 N N . LYS A 1 471 ? 34.635 29.899 13.374 1.000 14.979 498 LYS A N 1
ATOM 7317 C CA . LYS A 1 471 ? 34.681 31.343 13.184 1.000 15.454 498 LYS A CA 1
ATOM 7318 C C . LYS A 1 471 ? 34.726 31.728 11.700 1.000 16.347 498 LYS A C 1
ATOM 7319 O O . LYS A 1 471 ? 34.308 32.827 11.322 1.000 18.850 498 LYS A O 1
ATOM 7338 N N . ASN A 1 472 ? 35.201 30.813 10.853 1.000 15.220 499 ASN A N 1
ATOM 7339 C CA . ASN A 1 472 ? 35.394 31.083 9.440 1.000 15.951 499 ASN A CA 1
ATOM 7340 C C . ASN A 1 472 ? 34.076 31.143 8.673 1.000 14.503 499 ASN A C 1
ATOM 7341 O O . ASN A 1 472 ? 34.071 31.588 7.526 1.000 17.218 499 ASN A O 1
ATOM 7352 N N . LEU A 1 473 ? 32.970 30.688 9.282 1.000 14.790 500 LEU A N 1
ATOM 7353 C CA . LEU A 1 473 ? 31.688 30.690 8.595 1.000 14.230 500 LEU A CA 1
ATOM 7354 C C . LEU A 1 473 ? 30.676 31.653 9.211 1.000 13.475 500 LEU A C 1
ATOM 7355 O O . LEU A 1 473 ? 29.545 31.708 8.744 1.000 15.736 500 LEU A O 1
ATOM 7371 N N . PHE A 1 474 ? 31.075 32.439 10.213 1.000 15.053 501 PHE A N 1
ATOM 7372 C CA . PHE A 1 474 ? 30.147 33.371 10.824 1.000 16.607 501 PHE A CA 1
ATOM 7373 C C . PHE A 1 474 ? 30.245 34.732 10.135 1.000 16.406 501 PHE A C 1
ATOM 7374 O O . PHE A 1 474 ? 31.286 35.389 10.190 1.000 17.349 501 PHE A O 1
ATOM 7391 N N . ASP A 1 475 ? 29.136 35.141 9.508 1.000 16.325 502 ASP A N 1
ATOM 7392 C CA . ASP A 1 475 ? 29.005 36.440 8.867 1.000 16.396 502 ASP A CA 1
ATOM 7393 C C . ASP A 1 475 ? 28.479 37.466 9.873 1.000 17.082 502 ASP A C 1
ATOM 7394 O O . ASP A 1 475 ? 27.304 37.434 10.226 1.000 20.178 502 ASP A O 1
ATOM 7403 N N . THR A 1 476 ? 29.338 38.399 10.301 1.000 21.116 503 THR A N 1
ATOM 7404 C CA . THR A 1 476 ? 28.951 39.397 11.289 1.000 25.642 503 THR A CA 1
ATOM 7405 C C . THR A 1 476 ? 27.925 40.391 10.729 1.000 24.570 503 THR A C 1
ATOM 7406 O O . THR A 1 476 ? 27.253 41.054 11.509 1.000 34.816 503 THR A O 1
ATOM 7416 N N . GLU A 1 477 ? 27.805 40.503 9.399 1.000 26.706 504 GLU A N 1
ATOM 7417 C CA . GLU A 1 477 ? 26.872 41.436 8.774 1.000 30.091 504 GLU A CA 1
ATOM 7418 C C . GLU A 1 477 ? 25.435 40.980 9.037 1.000 26.032 504 GLU A C 1
ATOM 7419 O O . GLU A 1 477 ? 24.584 41.788 9.393 1.000 35.193 504 GLU A O 1
ATOM 7431 N N . THR A 1 478 ? 25.161 39.689 8.831 1.000 22.871 505 THR A N 1
ATOM 7432 C CA . THR A 1 478 ? 23.815 39.154 8.976 1.000 22.224 505 THR A CA 1
ATOM 7433 C C . THR A 1 478 ? 23.657 38.369 10.277 1.000 19.295 505 THR A C 1
ATOM 7434 O O . THR A 1 478 ? 22.531 38.091 10.666 1.000 19.868 505 THR A O 1
ATOM 7444 N N . GLN A 1 479 ? 24.784 38.029 10.919 1.000 20.529 506 GLN A N 1
ATOM 7445 C CA . GLN A 1 479 ? 24.846 37.254 12.152 1.000 18.188 506 GLN A CA 1
ATOM 7446 C C . GLN A 1 479 ? 24.262 35.859 11.943 1.000 18.535 506 GLN A C 1
ATOM 7447 O O . GLN A 1 479 ? 23.468 35.377 12.737 1.000 19.211 506 GLN A O 1
ATOM 7461 N N . PHE A 1 480 ? 24.700 35.205 10.875 1.000 16.808 507 PHE A N 1
ATOM 7462 C CA . PHE A 1 480 ? 24.383 33.817 10.615 1.000 16.201 507 PHE A CA 1
ATOM 7463 C C . PHE A 1 480 ? 25.670 33.080 10.282 1.000 15.330 507 PHE A C 1
ATOM 7464 O O . PHE A 1 480 ? 26.622 33.681 9.788 1.000 16.989 507 PHE A O 1
ATOM 7481 N N . MET A 1 481 ? 25.661 31.768 10.531 1.000 15.278 508 MET A N 1
ATOM 7482 C CA . MET A 1 481 ? 26.596 30.857 9.898 1.000 15.747 508 MET A CA 1
ATOM 7483 C C . MET A 1 481 ? 26.123 30.688 8.463 1.000 16.078 508 MET A C 1
ATOM 7484 O O . MET A 1 481 ? 25.039 30.170 8.238 1.000 17.344 508 MET A O 1
ATOM 7498 N N . ARG A 1 482 ? 26.937 31.197 7.533 1.000 14.877 509 ARG A N 1
ATOM 7499 C CA . ARG A 1 482 ? 26.546 31.444 6.150 1.000 15.977 509 ARG A CA 1
ATOM 7500 C C . ARG A 1 482 ? 27.493 30.684 5.229 1.000 15.157 509 ARG A C 1
ATOM 7501 O O . ARG A 1 482 ? 28.681 30.571 5.516 1.000 16.481 509 ARG A O 1
ATOM 7522 N N . PRO A 1 483 ? 27.012 30.134 4.092 1.000 16.276 510 PRO A N 1
ATOM 7523 C CA . PRO A 1 483 ? 27.904 29.440 3.174 1.000 16.481 510 PRO A CA 1
ATOM 7524 C C . PRO A 1 483 ? 28.897 30.449 2.599 1.000 15.975 510 PRO A C 1
ATOM 7525 O O . PRO A 1 483 ? 28.580 31.629 2.429 1.000 16.867 510 PRO A O 1
ATOM 7536 N N . ARG A 1 484 ? 30.121 29.968 2.371 1.000 14.471 511 ARG A N 1
ATOM 7537 C CA . ARG A 1 484 ? 31.246 30.816 2.032 1.000 15.464 511 ARG A CA 1
ATOM 7538 C C . ARG A 1 484 ? 31.954 30.219 0.816 1.000 16.013 511 ARG A C 1
ATOM 7539 O O . ARG A 1 484 ? 32.213 29.018 0.747 1.000 16.251 511 ARG A O 1
ATOM 7560 N N . ASN A 1 485 ? 32.273 31.096 -0.132 1.000 17.494 512 ASN A N 1
ATOM 7561 C CA . ASN A 1 485 ? 32.928 30.716 -1.366 1.000 15.947 512 ASN A CA 1
ATOM 7562 C C . ASN A 1 485 ? 34.420 30.471 -1.144 1.000 15.520 512 ASN A C 1
ATOM 7563 O O . ASN A 1 485 ? 35.017 31.006 -0.214 1.000 17.519 512 ASN A O 1
ATOM 7574 N N . SER A 1 486 ? 35.031 29.728 -2.078 1.000 16.040 513 SER A N 1
ATOM 7575 C CA . SER A 1 486 ? 36.462 29.465 -2.060 1.000 16.934 513 SER A CA 1
ATOM 7576 C C . SER A 1 486 ? 37.260 30.757 -2.259 1.000 16.763 513 SER A C 1
ATOM 7577 O O . SER A 1 486 ? 38.417 30.827 -1.870 1.000 20.687 513 SER A O 1
ATOM 7584 N N . ASN A 1 487 ? 36.641 31.789 -2.851 1.000 17.483 514 ASN A N 1
ATOM 7585 C CA . ASN A 1 487 ? 37.316 33.066 -3.049 1.000 17.127 514 ASN A CA 1
ATOM 7586 C C . ASN A 1 487 ? 37.155 33.975 -1.827 1.000 17.517 514 ASN A C 1
ATOM 7587 O O . ASN A 1 487 ? 37.588 35.126 -1.863 1.000 18.451 514 ASN A O 1
ATOM 7598 N N . GLY A 1 488 ? 36.551 33.458 -0.744 1.000 17.273 515 GLY A N 1
ATOM 7599 C CA . GLY A 1 488 ? 36.466 34.174 0.524 1.000 17.868 515 GLY A CA 1
ATOM 7600 C C . GLY A 1 488 ? 35.135 34.894 0.748 1.000 17.145 515 GLY A C 1
ATOM 7601 O O . GLY A 1 488 ? 34.772 35.177 1.894 1.000 16.801 515 GLY A O 1
ATOM 7605 N N . THR A 1 489 ? 34.413 35.190 -0.339 1.000 15.659 516 THR A N 1
ATOM 7606 C CA . THR A 1 489 ? 33.177 35.948 -0.252 1.000 16.508 516 THR A CA 1
ATOM 7607 C C . THR A 1 489 ? 32.060 35.066 0.292 1.000 16.811 516 THR A C 1
ATOM 7608 O O . THR A 1 489 ? 32.153 33.839 0.271 1.000 16.758 516 THR A O 1
ATOM 7618 N N . TRP A 1 490 ? 31.008 35.717 0.787 1.000 16.909 517 TRP A N 1
ATOM 7619 C CA . TRP A 1 490 ? 29.836 35.013 1.275 1.000 16.026 517 TRP A CA 1
ATOM 7620 C C . TRP A 1 490 ? 28.916 34.653 0.117 1.000 16.919 517 TRP A C 1
ATOM 7621 O O . TRP A 1 490 ? 28.792 35.413 -0.835 1.000 19.391 517 TRP A O 1
ATOM 7642 N N . LYS A 1 491 ? 28.234 33.512 0.245 1.000 17.529 518 LYS A N 1
ATOM 7643 C CA . LYS A 1 491 ? 27.251 33.099 -0.740 1.000 19.693 518 LYS A CA 1
ATOM 7644 C C . LYS A 1 491 ? 26.152 34.149 -0.846 1.000 19.167 518 LYS A C 1
ATOM 7645 O O . LYS A 1 491 ? 25.610 34.608 0.158 1.000 19.008 518 LYS A O 1
ATOM 7664 N N . THR A 1 492 ? 25.799 34.481 -2.086 1.000 21.275 519 THR A N 1
ATOM 7665 C CA . THR A 1 492 ? 24.703 35.391 -2.362 1.000 22.398 519 THR A CA 1
ATOM 7666 C C . THR A 1 492 ? 24.010 34.903 -3.636 1.000 24.754 519 THR A C 1
ATOM 7667 O O . THR A 1 492 ? 24.677 34.449 -4.561 1.000 27.001 519 THR A O 1
ATOM 7677 N N . PRO A 1 493 ? 22.663 34.929 -3.733 1.000 29.914 520 PRO A N 1
ATOM 7678 C CA . PRO A 1 493 ? 21.790 35.315 -2.625 1.000 28.496 520 PRO A CA 1
ATOM 7679 C C . PRO A 1 493 ? 21.826 34.302 -1.483 1.000 25.178 520 PRO A C 1
ATOM 7680 O O . PRO A 1 493 ? 22.271 33.169 -1.649 1.000 26.688 520 PRO A O 1
ATOM 7691 N N . PHE A 1 494 ? 21.341 34.733 -0.318 1.000 26.708 521 PHE A N 1
ATOM 7692 C CA . PHE A 1 494 ? 21.372 33.916 0.879 1.000 22.540 521 PHE A CA 1
ATOM 7693 C C . PHE A 1 494 ? 20.015 33.997 1.553 1.000 23.511 521 PHE A C 1
ATOM 7694 O O . PHE A 1 494 ? 19.584 35.081 1.932 1.000 26.684 521 PHE A O 1
ATOM 7711 N N . ASN A 1 495 ? 19.368 32.838 1.699 1.000 25.553 522 ASN A N 1
ATOM 7712 C CA . ASN A 1 495 ? 18.089 32.754 2.378 1.000 25.070 522 ASN A CA 1
ATOM 7713 C C . ASN A 1 495 ? 18.265 31.899 3.628 1.000 23.980 522 ASN A C 1
ATOM 7714 O O . ASN A 1 495 ? 18.294 30.673 3.533 1.000 23.723 522 ASN A O 1
ATOM 7725 N N . PRO A 1 496 ? 18.342 32.516 4.830 1.000 24.465 523 PRO A N 1
ATOM 7726 C CA . PRO A 1 496 ? 18.647 31.772 6.050 1.000 22.665 523 PRO A CA 1
ATOM 7727 C C . PRO A 1 496 ? 17.532 30.838 6.518 1.000 23.592 523 PRO A C 1
ATOM 7728 O O . PRO A 1 496 ? 17.766 30.025 7.411 1.000 21.902 523 PRO A O 1
ATOM 7739 N N . SER A 1 497 ? 16.338 30.963 5.915 1.000 25.360 524 SER A N 1
ATOM 7740 C CA . SER A 1 497 ? 15.192 30.121 6.234 1.000 24.199 524 SER A CA 1
ATOM 7741 C C . SER A 1 497 ? 15.104 28.903 5.313 1.000 28.026 524 SER A C 1
ATOM 7742 O O . SER A 1 497 ? 14.387 27.954 5.624 1.000 29.160 524 SER A O 1
ATOM 7749 N N . GLN A 1 498 ? 15.814 28.935 4.177 1.000 28.561 525 GLN A N 1
ATOM 7750 C CA . GLN A 1 498 ? 15.706 27.895 3.167 1.000 30.826 525 GLN A CA 1
ATOM 7751 C C . GLN A 1 498 ? 16.221 26.560 3.704 1.000 32.125 525 GLN A C 1
ATOM 7752 O O . GLN A 1 498 ? 17.389 26.450 4.074 1.000 27.834 525 GLN A O 1
ATOM 7766 N N . VAL A 1 499 ? 15.352 25.539 3.696 1.000 31.240 526 VAL A N 1
ATOM 7767 C CA . VAL A 1 499 ? 15.701 24.235 4.235 1.000 29.697 526 VAL A CA 1
ATOM 7768 C C . VAL A 1 499 ? 16.456 23.453 3.162 1.000 32.977 526 VAL A C 1
ATOM 7769 O O . VAL A 1 499 ? 16.065 23.453 1.997 1.000 44.876 526 VAL A O 1
ATOM 7782 N N . ALA A 1 500 ? 17.563 22.824 3.577 1.000 33.506 527 ALA A N 1
ATOM 7783 C CA . ALA A 1 500 ? 18.420 22.058 2.687 1.000 36.821 527 ALA A CA 1
ATOM 7784 C C . ALA A 1 500 ? 18.142 20.566 2.872 1.000 40.857 527 ALA A C 1
ATOM 7785 O O . ALA A 1 500 ? 17.957 20.101 3.998 1.000 47.698 527 ALA A O 1
ATOM 7792 N N . HIS A 1 501 ? 18.091 19.840 1.748 1.000 47.286 528 HIS A N 1
ATOM 7793 C CA . HIS A 1 501 ? 18.037 18.384 1.717 1.000 48.224 528 HIS A CA 1
ATOM 7794 C C . HIS A 1 501 ? 19.035 17.897 0.665 1.000 44.470 528 HIS A C 1
ATOM 7795 O O . HIS A 1 501 ? 18.791 18.077 -0.522 1.000 38.473 528 HIS A O 1
ATOM 7808 N N . ALA A 1 502 ? 20.143 17.276 1.098 1.000 45.303 529 ALA A N 1
ATOM 7809 C CA . ALA A 1 502 ? 21.284 17.021 0.224 1.000 42.948 529 ALA A CA 1
ATOM 7810 C C . ALA A 1 502 ? 20.895 16.149 -0.981 1.000 46.295 529 ALA A C 1
ATOM 7811 O O . ALA A 1 502 ? 19.931 15.369 -0.851 1.000 54.220 529 ALA A O 1
ATOM 7818 N N . THR A 1 505 ? 17.159 18.140 -3.512 1.000 63.195 532 THR A N 1
ATOM 7819 C CA . THR A 1 505 ? 16.985 19.609 -3.691 1.000 65.400 532 THR A CA 1
ATOM 7820 C C . THR A 1 505 ? 18.280 20.360 -3.367 1.000 56.409 532 THR A C 1
ATOM 7821 O O . THR A 1 505 ? 18.472 21.482 -3.829 1.000 51.920 532 THR A O 1
ATOM 7831 N N . GLY A 1 506 ? 19.149 19.762 -2.543 1.000 43.598 533 GLY A N 1
ATOM 7832 C CA . GLY A 1 506 ? 20.455 20.336 -2.251 1.000 43.566 533 GLY A CA 1
ATOM 7833 C C . GLY A 1 506 ? 20.405 21.362 -1.119 1.000 40.330 533 GLY A C 1
ATOM 7834 O O . GLY A 1 506 ? 19.466 21.374 -0.324 1.000 47.969 533 GLY A O 1
ATOM 7838 N N . GLY A 1 507 ? 21.436 22.219 -1.062 1.000 34.892 534 GLY A N 1
ATOM 7839 C CA . GLY A 1 507 ? 21.577 23.225 -0.019 1.000 27.419 534 GLY A CA 1
ATOM 7840 C C . GLY A 1 507 ? 22.814 22.971 0.840 1.000 21.282 534 GLY A C 1
ATOM 7841 O O . GLY A 1 507 ? 23.401 21.894 0.787 1.000 23.136 534 GLY A O 1
ATOM 7845 N N . ASP A 1 508 ? 23.156 23.959 1.670 1.000 19.471 535 ASP A N 1
ATOM 7846 C CA . ASP A 1 508 ? 24.422 24.006 2.380 1.000 18.347 535 ASP A CA 1
ATOM 7847 C C . ASP A 1 508 ? 24.298 23.518 3.823 1.000 17.664 535 ASP A C 1
ATOM 7848 O O . ASP A 1 508 ? 25.289 23.525 4.554 1.000 17.662 535 ASP A O 1
ATOM 7857 N N . TYR A 1 509 ? 23.094 23.093 4.219 1.000 17.684 536 TYR A N 1
ATOM 7858 C CA . TYR A 1 509 ? 22.825 22.641 5.575 1.000 16.449 536 TYR A CA 1
ATOM 7859 C C . TYR A 1 509 ? 22.240 21.230 5.519 1.000 19.335 536 TYR A C 1
ATOM 7860 O O . TYR A 1 509 ? 22.005 20.672 4.443 1.000 23.861 536 TYR A O 1
ATOM 7877 N N . THR A 1 510 ? 22.022 20.654 6.702 1.000 17.759 537 THR A N 1
ATOM 7878 C CA . THR A 1 510 ? 21.497 19.303 6.809 1.000 18.111 537 THR A CA 1
ATOM 7879 C C . THR A 1 510 ? 20.122 19.343 7.467 1.000 18.599 537 THR A C 1
ATOM 7880 O O . THR A 1 510 ? 20.007 19.666 8.652 1.000 21.001 537 THR A O 1
ATOM 7890 N N . GLU A 1 511 ? 19.097 19.000 6.674 1.000 18.376 538 GLU A N 1
ATOM 7891 C CA . GLU A 1 511 ? 17.729 18.792 7.134 1.000 22.167 538 GLU A CA 1
ATOM 7892 C C . GLU A 1 511 ? 17.195 20.039 7.832 1.000 22.989 538 GLU A C 1
ATOM 7893 O O . GLU A 1 511 ? 16.254 19.972 8.618 1.000 25.365 538 GLU A O 1
ATOM 7905 N N . GLY A 1 512 ? 17.780 21.184 7.507 1.000 25.066 539 GLY A N 1
ATOM 7906 C CA . GLY A 1 512 ? 17.457 22.424 8.184 1.000 23.705 539 GLY A CA 1
ATOM 7907 C C . GLY A 1 512 ? 18.074 23.606 7.451 1.000 19.350 539 GLY A C 1
ATOM 7908 O O . GLY A 1 512 ? 18.356 23.517 6.260 1.000 21.181 539 GLY A O 1
ATOM 7912 N N . ASN A 1 513 ? 18.295 24.703 8.177 1.000 21.248 540 ASN A N 1
ATOM 7913 C CA . ASN A 1 513 ? 18.630 25.973 7.558 1.000 19.453 540 ASN A CA 1
ATOM 7914 C C . ASN A 1 513 ? 19.646 26.719 8.418 1.000 16.944 540 ASN A C 1
ATOM 7915 O O . ASN A 1 513 ? 20.078 26.222 9.460 1.000 18.496 540 ASN A O 1
ATOM 7926 N N . ALA A 1 514 ? 20.024 27.918 7.962 1.000 17.494 541 ALA A N 1
ATOM 7927 C CA . ALA A 1 514 ? 21.000 28.730 8.668 1.000 17.078 541 ALA A CA 1
ATOM 7928 C C . ALA A 1 514 ? 20.451 29.167 10.026 1.000 16.495 541 ALA A C 1
ATOM 7929 O O . ALA A 1 514 ? 21.214 29.319 10.979 1.000 17.452 541 ALA A O 1
ATOM 7936 N N . TRP A 1 515 ? 19.134 29.361 10.127 1.000 16.859 542 TRP A N 1
ATOM 7937 C CA . TRP A 1 515 ? 18.553 29.729 11.412 1.000 17.163 542 TRP A CA 1
ATOM 7938 C C . TRP A 1 515 ? 18.900 28.701 12.488 1.000 17.561 542 TRP A C 1
ATOM 7939 O O . TRP A 1 515 ? 19.132 29.076 13.632 1.000 19.511 542 TRP A O 1
ATOM 7960 N N . GLN A 1 516 ? 18.913 27.414 12.128 1.000 14.618 543 GLN A N 1
ATOM 7961 C CA . GLN A 1 516 ? 19.250 26.359 13.073 1.000 17.100 543 GLN A CA 1
ATOM 7962 C C . GLN A 1 516 ? 20.761 26.249 13.263 1.000 16.561 543 GLN A C 1
ATOM 7963 O O . GLN A 1 516 ? 21.227 26.134 14.390 1.000 16.834 543 GLN A O 1
ATOM 7977 N N . TYR A 1 517 ? 21.518 26.228 12.163 1.000 16.128 544 TYR A N 1
ATOM 7978 C CA . TYR A 1 517 ? 22.935 25.896 12.222 1.000 14.837 544 TYR A CA 1
ATOM 7979 C C . TYR A 1 517 ? 23.790 27.035 12.769 1.000 14.081 544 TYR A C 1
ATOM 7980 O O . TYR A 1 517 ? 24.932 26.804 13.151 1.000 16.230 544 TYR A O 1
ATOM 7997 N N . THR A 1 518 ? 23.249 28.256 12.826 1.000 14.159 545 THR A N 1
ATOM 7998 C CA . THR A 1 518 ? 23.989 29.382 13.374 1.000 13.617 545 THR A CA 1
ATOM 7999 C C . THR A 1 518 ? 24.436 29.104 14.813 1.000 14.699 545 THR A C 1
ATOM 8000 O O . THR A 1 518 ? 25.418 29.673 15.286 1.000 17.297 545 THR A O 1
ATOM 8010 N N . TRP A 1 519 ? 23.733 28.194 15.490 1.000 14.479 546 TRP A N 1
ATOM 8011 C CA . TRP A 1 519 ? 23.942 27.920 16.904 1.000 14.560 546 TRP A CA 1
ATOM 8012 C C . TRP A 1 519 ? 24.801 26.676 17.139 1.000 13.789 546 TRP A C 1
ATOM 8013 O O . TRP A 1 519 ? 25.002 26.287 18.293 1.000 15.395 546 TRP A O 1
ATOM 8034 N N . HIS A 1 520 ? 25.333 26.073 16.069 1.000 14.358 547 HIS A N 1
ATOM 8035 C CA . HIS A 1 520 ? 25.942 24.756 16.173 1.000 15.241 547 HIS A CA 1
ATOM 8036 C C . HIS A 1 520 ? 27.422 24.875 16.531 1.000 15.516 547 HIS A C 1
ATOM 8037 O O . HIS A 1 520 ? 28.294 24.443 15.770 1.000 14.556 547 HIS A O 1
ATOM 8050 N N . VAL A 1 521 ? 27.678 25.407 17.739 1.000 15.026 548 VAL A N 1
ATOM 8051 C CA . VAL A 1 521 ? 29.018 25.538 18.291 1.000 14.298 548 VAL A CA 1
ATOM 8052 C C . VAL A 1 521 ? 28.967 25.066 19.752 1.000 14.863 548 VAL A C 1
ATOM 8053 O O . VAL A 1 521 ? 29.214 25.827 20.693 1.000 14.957 548 VAL A O 1
ATOM 8066 N N . GLN A 1 522 ? 28.690 23.774 19.933 1.000 14.342 549 GLN A N 1
ATOM 8067 C CA . GLN A 1 522 ? 28.428 23.212 21.251 1.000 14.147 549 GLN A CA 1
ATOM 8068 C C . GLN A 1 522 ? 29.634 23.360 22.177 1.000 15.019 549 GLN A C 1
ATOM 8069 O O . GLN A 1 522 ? 29.474 23.476 23.394 1.000 17.082 549 GLN A O 1
ATOM 8083 N N . HIS A 1 523 ? 30.842 23.305 21.612 1.000 14.832 550 HIS A N 1
ATOM 8084 C CA . HIS A 1 523 ? 32.055 23.256 22.419 1.000 15.419 550 HIS A CA 1
ATOM 8085 C C . HIS A 1 523 ? 32.511 24.646 22.861 1.000 16.153 550 HIS A C 1
ATOM 8086 O O . HIS A 1 523 ? 33.423 24.739 23.669 1.000 17.725 550 HIS A O 1
ATOM 8099 N N . ASP A 1 524 ? 31.933 25.717 22.296 1.000 15.144 551 ASP A N 1
ATOM 8100 C CA . ASP A 1 524 ? 32.460 27.050 22.546 1.000 16.527 551 ASP A CA 1
ATOM 8101 C C . ASP A 1 524 ? 31.331 28.064 22.459 1.000 16.305 551 ASP A C 1
ATOM 8102 O O . ASP A 1 524 ? 31.391 29.024 21.708 1.000 16.725 551 ASP A O 1
ATOM 8111 N N . VAL A 1 525 ? 30.306 27.847 23.278 1.000 17.082 552 VAL A N 1
ATOM 8112 C CA . VAL A 1 525 ? 29.204 28.783 23.353 1.000 16.643 552 VAL A CA 1
ATOM 8113 C C . VAL A 1 525 ? 29.716 30.170 23.739 1.000 17.672 552 VAL A C 1
ATOM 8114 O O . VAL A 1 525 ? 29.267 31.149 23.149 1.000 18.219 552 VAL A O 1
ATOM 8127 N N . PRO A 1 526 ? 30.668 30.340 24.686 1.000 17.389 553 PRO A N 1
ATOM 8128 C CA . PRO A 1 526 ? 31.230 31.669 24.943 1.000 19.161 553 PRO A CA 1
ATOM 8129 C C . PRO A 1 526 ? 31.845 32.327 23.704 1.000 19.943 553 PRO A C 1
ATOM 8130 O O . PRO A 1 526 ? 31.659 33.523 23.469 1.000 20.016 553 PRO A O 1
ATOM 8141 N N . GLY A 1 527 ? 32.570 31.534 22.908 1.000 18.126 554 GLY A N 1
ATOM 8142 C CA . GLY A 1 527 ? 33.124 32.017 21.653 1.000 18.058 554 GLY A CA 1
ATOM 8143 C C . GLY A 1 527 ? 32.051 32.476 20.670 1.000 17.750 554 GLY A C 1
ATOM 8144 O O . GLY A 1 527 ? 32.242 33.467 19.964 1.000 19.658 554 GLY A O 1
ATOM 8148 N N . LEU A 1 528 ? 30.937 31.742 20.611 1.000 16.801 555 LEU A N 1
ATOM 8149 C CA . LEU A 1 528 ? 29.842 32.116 19.724 1.000 17.725 555 LEU A CA 1
ATOM 8150 C C . LEU A 1 528 ? 29.178 33.403 20.217 1.000 18.908 555 LEU A C 1
ATOM 8151 O O . LEU A 1 528 ? 28.887 34.295 19.429 1.000 18.562 555 LEU A O 1
ATOM 8167 N N . ILE A 1 529 ? 28.931 33.504 21.523 1.000 17.174 556 ILE A N 1
ATOM 8168 C CA . ILE A 1 529 ? 28.394 34.732 22.097 1.000 18.645 556 ILE A CA 1
ATOM 8169 C C . ILE A 1 529 ? 29.295 35.919 21.725 1.000 19.163 556 ILE A C 1
ATOM 8170 O O . ILE A 1 529 ? 28.805 37.000 21.379 1.000 20.351 556 ILE A O 1
ATOM 8186 N N . SER A 1 530 ? 30.617 35.712 21.780 1.000 19.772 557 SER A N 1
ATOM 8187 C CA . SER A 1 530 ? 31.568 36.762 21.456 1.000 19.513 557 SER A CA 1
ATOM 8188 C C . SER A 1 530 ? 31.439 37.186 19.990 1.000 22.931 557 SER A C 1
ATOM 8189 O O . SER A 1 530 ? 31.491 38.376 19.693 1.000 24.163 557 SER A O 1
ATOM 8196 N N . LEU A 1 531 ? 31.232 36.218 19.083 1.000 19.159 558 LEU A N 1
ATOM 8197 C CA . LEU A 1 531 ? 31.083 36.516 17.663 1.000 20.934 558 LEU A CA 1
ATOM 8198 C C . LEU A 1 531 ? 29.905 37.458 17.445 1.000 20.536 558 LEU A C 1
ATOM 8199 O O . LEU A 1 531 ? 29.952 38.310 16.556 1.000 21.441 558 LEU A O 1
ATOM 8215 N N . PHE A 1 532 ? 28.849 37.270 18.251 1.000 19.428 559 PHE A N 1
ATOM 8216 C CA . PHE A 1 532 ? 27.635 38.069 18.165 1.000 19.698 559 PHE A CA 1
ATOM 8217 C C . PHE A 1 532 ? 27.836 39.479 18.717 1.000 22.300 559 PHE A C 1
ATOM 8218 O O . PHE A 1 532 ? 27.007 40.351 18.467 1.000 23.526 559 PHE A O 1
ATOM 8235 N N . GLY A 1 533 ? 28.914 39.687 19.478 1.000 20.553 560 GLY A N 1
ATOM 8236 C CA . GLY A 1 533 ? 29.158 40.962 20.127 1.000 24.076 560 GLY A CA 1
ATOM 8237 C C . GLY A 1 533 ? 28.701 40.990 21.584 1.000 23.591 560 GLY A C 1
ATOM 8238 O O . GLY A 1 533 ? 28.637 42.066 22.171 1.000 27.664 560 GLY A O 1
ATOM 8242 N N . GLY A 1 534 ? 28.417 39.818 22.171 1.000 21.143 561 GLY A N 1
ATOM 8243 C CA . GLY A 1 534 ? 28.028 39.734 23.575 1.000 20.846 561 GLY A CA 1
ATOM 8244 C C . GLY A 1 534 ? 26.650 39.097 23.758 1.000 20.093 561 GLY A C 1
ATOM 8245 O O . GLY A 1 534 ? 25.959 38.782 22.793 1.000 22.898 561 GLY A O 1
ATOM 8249 N N . GLU A 1 535 ? 26.241 38.955 25.021 1.000 21.667 562 GLU A N 1
ATOM 8250 C CA . GLU A 1 535 ? 25.009 38.266 25.368 1.000 22.484 562 GLU A CA 1
ATOM 8251 C C . GLU A 1 535 ? 23.790 38.974 24.774 1.000 22.682 562 GLU A C 1
ATOM 8252 O O . GLU A 1 535 ? 22.847 38.314 24.350 1.000 21.754 562 GLU A O 1
ATOM 8264 N N . GLU A 1 536 ? 23.788 40.312 24.769 1.000 23.315 563 GLU A N 1
ATOM 8265 C CA . GLU A 1 536 ? 22.595 41.050 24.377 1.000 24.637 563 GLU A CA 1
ATOM 8266 C C . GLU A 1 536 ? 22.246 40.740 22.917 1.000 22.224 563 GLU A C 1
ATOM 8267 O O . GLU A 1 536 ? 21.129 40.323 22.628 1.000 22.801 563 GLU A O 1
ATOM 8279 N N . PRO A 1 537 ? 23.145 40.952 21.931 1.000 21.772 564 PRO A N 1
ATOM 8280 C CA . PRO A 1 537 ? 22.811 40.637 20.540 1.000 21.782 564 PRO A CA 1
ATOM 8281 C C . PRO A 1 537 ? 22.562 39.148 20.292 1.000 18.959 564 PRO A C 1
ATOM 8282 O O . PRO A 1 537 ? 21.764 38.789 19.426 1.000 21.354 564 PRO A O 1
ATOM 8293 N N . PHE A 1 538 ? 23.243 38.289 21.061 1.000 19.555 565 PHE A N 1
ATOM 8294 C CA . PHE A 1 538 ? 23.052 36.846 20.987 1.000 20.060 565 PHE A CA 1
ATOM 8295 C C . PHE A 1 538 ? 21.609 36.485 21.339 1.000 18.323 565 PHE A C 1
ATOM 8296 O O . PHE A 1 538 ? 20.941 35.762 20.599 1.000 18.173 565 PHE A O 1
ATOM 8313 N N . LEU A 1 539 ? 21.136 37.006 22.475 1.000 19.378 566 LEU A N 1
ATOM 8314 C CA . LEU A 1 539 ? 19.787 36.766 22.968 1.000 20.475 566 LEU A CA 1
ATOM 8315 C C . LEU A 1 539 ? 18.742 37.355 22.023 1.000 18.424 566 LEU A C 1
ATOM 8316 O O . LEU A 1 539 ? 17.687 36.762 21.833 1.000 20.837 566 LEU A O 1
ATOM 8332 N N . ASN A 1 540 ? 19.033 38.520 21.432 1.000 20.149 567 ASN A N 1
ATOM 8333 C CA . ASN A 1 540 ? 18.109 39.150 20.499 1.000 21.557 567 ASN A CA 1
ATOM 8334 C C . ASN A 1 540 ? 17.890 38.242 19.284 1.000 20.714 567 ASN A C 1
ATOM 8335 O O . ASN A 1 540 ? 16.772 38.126 18.781 1.000 21.819 567 ASN A O 1
ATOM 8346 N N . LYS A 1 541 ? 18.966 37.608 18.803 1.000 19.418 568 LYS A N 1
ATOM 8347 C CA . LYS A 1 541 ? 18.893 36.722 17.654 1.000 19.474 568 LYS A CA 1
ATOM 8348 C C . LYS A 1 541 ? 18.142 35.439 18.018 1.000 17.678 568 LYS A C 1
ATOM 8349 O O . LYS A 1 541 ? 17.370 34.922 17.209 1.000 20.259 568 LYS A O 1
ATOM 8368 N N . LEU A 1 542 ? 18.364 34.909 19.231 1.000 18.296 569 LEU A N 1
ATOM 8369 C CA . LEU A 1 542 ? 17.623 33.735 19.677 1.000 19.294 569 LEU A CA 1
ATOM 8370 C C . LEU A 1 542 ? 16.128 34.045 19.708 1.000 19.664 569 LEU A C 1
ATOM 8371 O O . LEU A 1 542 ? 15.318 33.215 19.315 1.000 20.697 569 LEU A O 1
ATOM 8387 N N . ASP A 1 543 ? 15.761 35.231 20.203 1.000 19.659 570 ASP A N 1
ATOM 8388 C CA . ASP A 1 543 ? 14.363 35.628 20.262 1.000 20.457 570 ASP A CA 1
ATOM 8389 C C . ASP A 1 543 ? 13.742 35.558 18.869 1.000 19.518 570 ASP A C 1
ATOM 8390 O O . ASP A 1 543 ? 12.595 35.141 18.728 1.000 22.952 570 ASP A O 1
ATOM 8399 N N . SER A 1 544 ? 14.509 35.958 17.846 1.000 19.471 571 SER A N 1
ATOM 8400 C CA . SER A 1 544 ? 14.022 35.920 16.478 1.000 21.205 571 SER A CA 1
ATOM 8401 C C . SER A 1 544 ? 13.832 34.473 16.016 1.000 20.352 571 SER A C 1
ATOM 8402 O O . SER A 1 544 ? 12.845 34.163 15.351 1.000 24.396 571 SER A O 1
ATOM 8409 N N . LEU A 1 545 ? 14.778 33.586 16.354 1.000 19.093 572 LEU A N 1
ATOM 8410 C CA . LEU A 1 545 ? 14.672 32.187 15.974 1.000 19.872 572 LEU A CA 1
ATOM 8411 C C . LEU A 1 545 ? 13.328 31.618 16.413 1.000 21.178 572 LEU A C 1
ATOM 8412 O O . LEU A 1 545 ? 12.663 30.936 15.638 1.000 24.104 572 LEU A O 1
ATOM 8428 N N . PHE A 1 546 ? 12.950 31.898 17.665 1.000 22.855 573 PHE A N 1
ATOM 8429 C CA . PHE A 1 546 ? 11.796 31.257 18.272 1.000 24.860 573 PHE A CA 1
ATOM 8430 C C . PHE A 1 546 ? 10.484 31.918 17.849 1.000 25.758 573 PHE A C 1
ATOM 8431 O O . PHE A 1 546 ? 9.430 31.404 18.216 1.000 28.886 573 PHE A O 1
ATOM 8448 N N . THR A 1 547 ? 10.524 33.006 17.057 1.000 26.626 574 THR A N 1
ATOM 8449 C CA . THR A 1 547 ? 9.296 33.697 16.668 1.000 29.405 574 THR A CA 1
ATOM 8450 C C . THR A 1 547 ? 9.046 33.731 15.153 1.000 31.400 574 THR A C 1
ATOM 8451 O O . THR A 1 547 ? 7.957 34.114 14.736 1.000 34.054 574 THR A O 1
ATOM 8461 N N . LEU A 1 548 ? 10.016 33.317 14.326 1.000 29.405 575 LEU A N 1
ATOM 8462 C CA . LEU A 1 548 ? 9.928 33.489 12.878 1.000 33.494 575 LEU A CA 1
ATOM 8463 C C . LEU A 1 548 ? 9.133 32.350 12.233 1.000 33.832 575 LEU A C 1
ATOM 8464 O O . LEU A 1 548 ? 9.598 31.211 12.197 1.000 29.989 575 LEU A O 1
ATOM 8480 N N . LYS A 1 549 ? 7.968 32.688 11.664 1.000 31.469 576 LYS A N 1
ATOM 8481 C CA . LYS A 1 549 ? 7.143 31.740 10.925 1.000 35.095 576 LYS A CA 1
ATOM 8482 C C . LYS A 1 549 ? 7.101 32.144 9.453 1.000 39.492 576 LYS A C 1
ATOM 8483 O O . LYS A 1 549 ? 7.050 33.336 9.147 1.000 39.873 576 LYS A O 1
ATOM 8502 N N . LEU A 1 550 ? 7.103 31.137 8.562 1.000 38.467 577 LEU A N 1
ATOM 8503 C CA . LEU A 1 550 ? 7.045 31.345 7.120 1.000 40.488 577 LEU A CA 1
ATOM 8504 C C . LEU A 1 550 ? 5.625 31.085 6.620 1.000 38.270 577 LEU A C 1
ATOM 8505 O O . LEU A 1 550 ? 4.966 30.151 7.075 1.000 48.133 577 LEU A O 1
ATOM 8521 N N . GLU A 1 551 ? 5.186 31.894 5.649 1.000 43.592 578 GLU A N 1
ATOM 8522 C CA . GLU A 1 551 ? 3.801 31.889 5.198 1.000 48.587 578 GLU A CA 1
ATOM 8523 C C . GLU A 1 551 ? 3.655 31.145 3.870 1.000 48.102 578 GLU A C 1
ATOM 8524 O O . GLU A 1 551 ? 2.614 30.530 3.640 1.000 62.674 578 GLU A O 1
ATOM 8536 N N . THR A 1 552 ? 4.677 31.205 2.998 1.000 43.017 579 THR A N 1
ATOM 8537 C CA . THR A 1 552 ? 4.557 30.681 1.640 1.000 43.297 579 THR A CA 1
ATOM 8538 C C . THR A 1 552 ? 5.221 29.309 1.493 1.000 38.319 579 THR A C 1
ATOM 8539 O O . THR A 1 552 ? 5.115 28.689 0.432 1.000 36.539 579 THR A O 1
ATOM 8549 N N . THR A 1 553 ? 5.913 28.848 2.542 1.000 42.577 580 THR A N 1
ATOM 8550 C CA . THR A 1 553 ? 6.655 27.596 2.501 1.000 43.218 580 THR A CA 1
ATOM 8551 C C . THR A 1 553 ? 6.513 26.896 3.851 1.000 44.208 580 THR A C 1
ATOM 8552 O O . THR A 1 553 ? 5.823 27.396 4.738 1.000 40.480 580 THR A O 1
ATOM 8562 N N . GLN A 1 554 ? 7.153 25.724 3.977 1.000 47.144 581 GLN A N 1
ATOM 8563 C CA . GLN A 1 554 ? 7.250 25.012 5.243 1.000 49.450 581 GLN A CA 1
ATOM 8564 C C . GLN A 1 554 ? 5.845 24.559 5.648 1.000 56.711 581 GLN A C 1
ATOM 8565 O O . GLN A 1 554 ? 5.275 25.044 6.626 1.000 46.198 581 GLN A O 1
ATOM 8579 N N . ALA A 1 555 ? 5.302 23.622 4.862 1.000 56.916 582 ALA A N 1
ATOM 8580 C CA . ALA A 1 555 ? 3.913 23.206 4.966 1.000 48.303 582 ALA A CA 1
ATOM 8581 C C . ALA A 1 555 ? 3.624 22.653 6.360 1.000 52.402 582 ALA A C 1
ATOM 8582 O O . ALA A 1 555 ? 2.798 23.218 7.076 1.000 72.182 582 ALA A O 1
ATOM 8589 N N . ASP A 1 556 ? 4.299 21.560 6.749 1.000 65.542 583 ASP A N 1
ATOM 8590 C CA . ASP A 1 556 ? 4.103 21.016 8.086 1.000 61.588 583 ASP A CA 1
ATOM 8591 C C . ASP A 1 556 ? 5.065 21.710 9.048 1.000 57.708 583 ASP A C 1
ATOM 8592 O O . ASP A 1 556 ? 6.284 21.692 8.873 1.000 52.366 583 ASP A O 1
ATOM 8601 N N . VAL A 1 557 ? 4.473 22.334 10.069 1.000 49.879 584 VAL A N 1
ATOM 8602 C CA . VAL A 1 557 ? 5.215 23.013 11.113 1.000 45.548 584 VAL A CA 1
ATOM 8603 C C . VAL A 1 557 ? 5.356 22.059 12.301 1.000 46.673 584 VAL A C 1
ATOM 8604 O O . VAL A 1 557 ? 5.52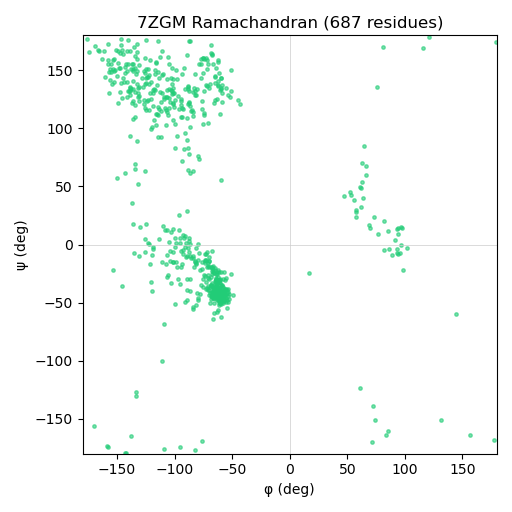5 22.498 13.439 1.000 39.435 584 VAL A O 1
ATOM 8617 N N . THR A 1 558 ? 5.295 20.746 12.030 1.000 41.835 585 THR A N 1
ATOM 8618 C CA . THR A 1 558 ? 5.458 19.753 13.082 1.000 42.983 585 THR A CA 1
ATOM 8619 C C . THR A 1 558 ? 6.822 19.939 13.750 1.000 36.961 585 THR A C 1
ATOM 8620 O O . THR A 1 558 ? 7.862 19.900 13.090 1.000 37.809 585 THR A O 1
ATOM 8630 N N . GLY A 1 559 ? 6.795 20.149 15.072 1.000 28.186 586 GLY A N 1
ATOM 8631 C CA . GLY A 1 559 ? 8.007 20.259 15.870 1.000 24.299 586 GLY A CA 1
ATOM 8632 C C . GLY A 1 559 ? 8.605 21.670 15.920 1.000 26.291 586 GLY A C 1
ATOM 8633 O O . GLY A 1 559 ? 9.571 21.892 16.655 1.000 29.472 586 GLY A O 1
ATOM 8637 N N . LEU A 1 560 ? 8.021 22.622 15.172 1.000 25.171 587 LEU A N 1
ATOM 8638 C CA . LEU A 1 560 ? 8.589 23.953 15.011 1.000 25.799 587 LEU A CA 1
ATOM 8639 C C . LEU A 1 560 ? 8.047 24.913 16.074 1.000 25.810 587 LEU A C 1
ATOM 8640 O O . LEU A 1 560 ? 6.848 24.948 16.338 1.000 29.372 587 LEU A O 1
ATOM 8656 N N . ILE A 1 561 ? 8.967 25.672 16.690 1.000 27.675 588 ILE A N 1
ATOM 8657 C CA . ILE A 1 561 ? 8.663 26.868 17.464 1.000 25.558 588 ILE A CA 1
ATOM 8658 C C . ILE A 1 561 ? 9.430 27.997 16.779 1.000 25.745 588 ILE A C 1
ATOM 8659 O O . ILE A 1 561 ? 10.644 28.105 16.939 1.000 22.806 588 ILE A O 1
ATOM 8675 N N . GLY A 1 562 ? 8.744 28.789 15.945 1.000 26.753 589 GLY A N 1
ATOM 8676 C CA . GLY A 1 562 ? 9.444 29.619 14.979 1.000 25.627 589 GLY A CA 1
ATOM 8677 C C . GLY A 1 562 ? 10.251 28.758 14.007 1.000 24.538 589 GLY A C 1
ATOM 8678 O O . GLY A 1 562 ? 9.691 27.883 13.349 1.000 27.626 589 GLY A O 1
ATOM 8682 N N . GLN A 1 563 ? 11.566 29.003 13.919 1.000 21.348 590 GLN A N 1
ATOM 8683 C CA . GLN A 1 563 ? 12.434 28.188 13.084 1.000 22.916 590 GLN A CA 1
ATOM 8684 C C . GLN A 1 563 ? 13.184 27.148 13.914 1.000 22.853 590 GLN A C 1
ATOM 8685 O O . GLN A 1 563 ? 13.941 26.348 13.350 1.000 22.765 590 GLN A O 1
ATOM 8699 N N . TYR A 1 564 ? 12.982 27.163 15.244 1.000 23.200 591 TYR A N 1
ATOM 8700 C CA . TYR A 1 564 ? 13.442 26.076 16.090 1.000 22.920 591 TYR A CA 1
ATOM 8701 C C . TYR A 1 564 ? 12.673 24.818 15.708 1.000 22.116 591 TYR A C 1
ATOM 8702 O O . TYR A 1 564 ? 11.448 24.816 15.736 1.000 23.597 591 TYR A O 1
ATOM 8719 N N . ALA A 1 565 ? 13.401 23.755 15.359 1.000 22.124 592 ALA A N 1
ATOM 8720 C CA . ALA A 1 565 ? 12.781 22.527 14.891 1.000 19.445 592 ALA A CA 1
ATOM 8721 C C . ALA A 1 565 ? 13.151 21.387 15.831 1.000 17.054 592 ALA A C 1
ATOM 8722 O O . ALA A 1 565 ? 14.260 20.854 15.753 1.000 19.230 592 ALA A O 1
ATOM 8729 N N . HIS A 1 566 ? 12.228 21.010 16.722 1.000 18.123 593 HIS A N 1
ATOM 8730 C CA . HIS A 1 566 ? 12.586 20.081 17.785 1.000 17.316 593 HIS A CA 1
ATOM 8731 C C . HIS A 1 566 ? 12.978 18.703 17.240 1.000 17.536 593 HIS A C 1
ATOM 8732 O O . HIS A 1 566 ? 13.804 18.034 17.862 1.000 17.862 593 HIS A O 1
ATOM 8745 N N . GLY A 1 567 ? 12.424 18.303 16.084 1.000 17.992 594 GLY A N 1
ATOM 8746 C CA . GLY A 1 567 ? 12.730 17.014 15.460 1.000 18.945 594 GLY A CA 1
ATOM 8747 C C . GLY A 1 567 ? 14.060 16.949 14.690 1.000 20.109 594 GLY A C 1
ATOM 8748 O O . GLY A 1 567 ? 14.496 15.867 14.229 1.000 24.031 594 GLY A O 1
ATOM 8752 N N . ASN A 1 568 ? 14.705 18.119 14.550 1.000 18.271 595 ASN A N 1
ATOM 8753 C CA . ASN A 1 568 ? 15.982 18.210 13.869 1.000 17.834 595 ASN A CA 1
ATOM 8754 C C . ASN A 1 568 ? 17.072 18.376 14.922 1.000 15.499 595 ASN A C 1
ATOM 8755 O O . ASN A 1 568 ? 17.164 19.396 15.606 1.000 18.217 595 ASN A O 1
ATOM 8766 N N . GLU A 1 569 ? 17.954 17.381 14.958 1.000 15.827 596 GLU A N 1
ATOM 8767 C CA . GLU A 1 569 ? 18.925 17.225 16.025 1.000 15.238 596 GLU A CA 1
ATOM 8768 C C . GLU A 1 569 ? 19.833 18.439 16.193 1.000 16.647 596 GLU A C 1
ATOM 8769 O O . GLU A 1 569 ? 20.211 18.728 17.326 1.000 15.662 596 GLU A O 1
ATOM 8781 N N . PRO A 1 570 ? 20.257 19.157 15.126 1.000 15.712 597 PRO A N 1
ATOM 8782 C CA . PRO A 1 570 ? 21.021 20.397 15.294 1.000 15.334 597 PRO A CA 1
ATOM 8783 C C . PRO A 1 570 ? 20.404 21.414 16.254 1.000 15.534 597 PRO A C 1
ATOM 8784 O O . PRO A 1 570 ? 21.121 22.225 16.839 1.000 15.594 597 PRO A O 1
ATOM 8795 N N . SER A 1 571 ? 19.077 21.351 16.411 1.000 15.514 598 SER A N 1
ATOM 8796 C CA . SER A 1 571 ? 18.350 22.252 17.285 1.000 14.672 598 SER A CA 1
ATOM 8797 C C . SER A 1 571 ? 18.387 21.817 18.751 1.000 14.046 598 SER A C 1
ATOM 8798 O O . SER A 1 571 ? 18.028 22.614 19.611 1.000 15.170 598 SER A O 1
ATOM 8805 N N . HIS A 1 572 ? 18.791 20.571 19.048 1.000 13.942 599 HIS A N 1
ATOM 8806 C CA . HIS A 1 572 ? 18.502 20.009 20.365 1.000 13.642 599 HIS A CA 1
ATOM 8807 C C . HIS A 1 572 ? 19.145 20.764 21.528 1.000 13.039 599 HIS A C 1
ATOM 8808 O O . HIS A 1 572 ? 18.566 20.788 22.611 1.000 14.880 599 HIS A O 1
ATOM 8821 N N . HIS A 1 573 ? 20.315 21.382 21.336 1.000 13.616 600 HIS A N 1
ATOM 8822 C CA . HIS A 1 573 ? 20.943 22.120 22.424 1.000 13.541 600 HIS A CA 1
ATOM 8823 C C . HIS A 1 573 ? 20.476 23.574 22.509 1.000 12.720 600 HIS A C 1
ATOM 8824 O O . HIS A 1 573 ? 20.884 24.270 23.436 1.000 14.582 600 HIS A O 1
ATOM 8837 N N . ILE A 1 574 ? 19.673 24.058 21.547 1.000 13.235 601 ILE A N 1
ATOM 8838 C CA . ILE A 1 574 ? 19.473 25.499 21.386 1.000 13.233 601 ILE A CA 1
ATOM 8839 C C . ILE A 1 574 ? 18.712 26.109 22.567 1.000 14.200 601 ILE A C 1
ATOM 8840 O O . ILE A 1 574 ? 19.034 27.219 22.979 1.000 15.750 601 ILE A O 1
ATOM 8856 N N . THR A 1 575 ? 17.675 25.454 23.094 1.000 15.062 602 THR A N 1
ATOM 8857 C CA . THR A 1 575 ? 16.905 26.112 24.147 1.000 15.247 602 THR A CA 1
ATOM 8858 C C . THR A 1 575 ? 17.777 26.416 25.370 1.000 14.734 602 THR A C 1
ATOM 8859 O O . THR A 1 575 ? 17.544 27.417 26.038 1.000 15.747 602 THR A O 1
ATOM 8869 N N . TYR A 1 576 ? 18.797 25.587 25.620 1.000 14.285 603 TYR A N 1
ATOM 8870 C CA . TYR A 1 576 ? 19.730 25.746 26.728 1.000 14.937 603 TYR A CA 1
ATOM 8871 C C . TYR A 1 576 ? 20.673 26.940 26.545 1.000 14.632 603 TYR A C 1
ATOM 8872 O O . TYR A 1 576 ? 21.309 27.360 27.508 1.000 16.163 603 TYR A O 1
ATOM 8889 N N . LEU A 1 577 ? 20.751 27.502 25.329 1.000 15.056 604 LEU A N 1
ATOM 8890 C CA . LEU A 1 577 ? 21.646 28.624 25.077 1.000 15.765 604 LEU A CA 1
ATOM 8891 C C . LEU A 1 577 ? 21.169 29.881 25.805 1.000 17.164 604 LEU A C 1
ATOM 8892 O O . LEU A 1 577 ? 21.988 30.725 26.153 1.000 18.473 604 LEU A O 1
ATOM 8908 N N . TYR A 1 578 ? 19.861 30.014 26.048 1.000 16.518 605 TYR A N 1
ATOM 8909 C CA . TYR A 1 578 ? 19.377 31.141 26.825 1.000 16.200 605 TYR A CA 1
ATOM 8910 C C . TYR A 1 578 ? 20.034 31.143 28.207 1.000 16.706 605 TYR A C 1
ATOM 8911 O O . TYR A 1 578 ? 20.521 32.173 28.654 1.000 17.942 605 TYR A O 1
ATOM 8928 N N . ALA A 1 579 ? 20.039 29.989 28.881 1.000 17.555 606 ALA A N 1
ATOM 8929 C CA . ALA A 1 579 ? 20.656 29.870 30.198 1.000 17.500 606 ALA A CA 1
ATOM 8930 C C . ALA A 1 579 ? 22.142 30.210 30.123 1.000 16.719 606 ALA A C 1
ATOM 8931 O O . ALA A 1 579 ? 22.673 30.913 30.988 1.000 19.184 606 ALA A O 1
ATOM 8938 N N . LEU A 1 580 ? 22.806 29.755 29.054 1.000 16.815 607 LEU A N 1
ATOM 8939 C CA . LEU A 1 580 ? 24.242 29.951 28.955 1.000 17.879 607 LEU A CA 1
ATOM 8940 C C . LEU A 1 580 ? 24.585 31.405 28.629 1.000 18.453 607 LEU A C 1
ATOM 8941 O O . LEU A 1 580 ? 25.731 31.800 28.811 1.000 21.385 607 LEU A O 1
ATOM 8957 N N . ALA A 1 581 ? 23.594 32.198 28.205 1.000 18.352 608 ALA A N 1
ATOM 8958 C CA . ALA A 1 581 ? 23.777 33.618 27.944 1.000 19.775 608 ALA A CA 1
ATOM 8959 C C . ALA A 1 581 ? 23.131 34.479 29.030 1.000 20.884 608 ALA A C 1
ATOM 8960 O O . ALA A 1 581 ? 22.993 35.686 28.844 1.000 23.136 608 ALA A O 1
ATOM 8967 N N . GLY A 1 582 ? 22.734 33.865 30.152 1.000 20.572 609 GLY A N 1
ATOM 8968 C CA . GLY A 1 582 ? 22.330 34.621 31.326 1.000 21.474 609 GLY A CA 1
ATOM 8969 C C . GLY A 1 582 ? 20.826 34.875 31.431 1.000 21.718 609 GLY A C 1
ATOM 8970 O O . GLY A 1 582 ? 20.417 35.683 32.264 1.000 24.789 609 GLY A O 1
ATOM 8974 N N . ARG A 1 583 ? 20.009 34.167 30.633 1.000 21.358 610 ARG A N 1
ATOM 8975 C CA . ARG A 1 583 ? 18.558 34.267 30.730 1.000 20.714 610 ARG A CA 1
ATOM 8976 C C . ARG A 1 583 ? 17.957 32.866 30.912 1.000 19.526 610 ARG A C 1
ATOM 8977 O O . ARG A 1 583 ? 17.202 32.365 30.068 1.000 18.763 610 ARG A O 1
ATOM 8998 N N . PRO A 1 584 ? 18.262 32.161 32.022 1.000 18.552 611 PRO A N 1
ATOM 8999 C CA . PRO A 1 584 ? 17.790 30.789 32.182 1.000 19.191 611 PRO A CA 1
ATOM 9000 C C . PRO A 1 584 ? 16.271 30.637 32.244 1.000 17.863 611 PRO A C 1
ATOM 9001 O O . PRO A 1 584 ? 15.758 29.572 31.902 1.000 18.585 611 PRO A O 1
ATOM 9012 N N . GLU A 1 585 ? 15.549 31.689 32.664 1.000 18.692 612 GLU A N 1
ATOM 9013 C CA . GLU A 1 585 ? 14.100 31.582 32.748 1.000 19.845 612 GLU A CA 1
ATOM 9014 C C . GLU A 1 585 ? 13.508 31.282 31.367 1.000 18.622 612 GLU A C 1
ATOM 9015 O O . GLU A 1 585 ? 12.486 30.603 31.280 1.000 18.457 612 GLU A O 1
ATOM 9027 N N . ARG A 1 586 ? 14.149 31.740 30.281 1.000 17.456 613 ARG A N 1
ATOM 9028 C CA . ARG A 1 586 ? 13.617 31.458 28.957 1.000 16.306 613 ARG A CA 1
ATOM 9029 C C . ARG A 1 586 ? 13.846 29.986 28.596 1.000 16.730 613 ARG A C 1
ATOM 9030 O O . ARG A 1 586 ? 12.983 29.351 27.996 1.000 19.077 613 ARG A O 1
ATOM 9051 N N . THR A 1 587 ? 14.999 29.422 28.962 1.000 16.914 614 THR A N 1
ATOM 9052 C CA . THR A 1 587 ? 15.212 27.992 28.777 1.000 15.982 614 THR A CA 1
ATOM 9053 C C . THR A 1 587 ? 14.123 27.206 29.515 1.000 16.477 614 THR A C 1
ATOM 9054 O O . THR A 1 587 ? 13.555 26.240 28.998 1.000 15.591 614 THR A O 1
ATOM 9064 N N . GLN A 1 588 ? 13.824 27.642 30.740 1.000 16.304 615 GLN A N 1
ATOM 9065 C CA . GLN A 1 588 ? 12.845 26.971 31.578 1.000 15.938 615 GLN A CA 1
ATOM 9066 C C . GLN A 1 588 ? 11.464 26.986 30.915 1.000 15.941 615 GLN A C 1
ATOM 9067 O O . GLN A 1 588 ? 10.826 25.941 30.840 1.000 16.009 615 GLN A O 1
ATOM 9081 N N . GLU A 1 589 ? 11.045 28.141 30.368 1.000 16.758 616 GLU A N 1
ATOM 9082 C CA . GLU A 1 589 ? 9.784 28.263 29.643 1.000 18.789 616 GLU A CA 1
ATOM 9083 C C . GLU A 1 589 ? 9.761 27.356 28.414 1.000 17.311 616 GLU A C 1
ATOM 9084 O O . GLU A 1 589 ? 8.749 26.729 28.130 1.000 17.124 616 GLU A O 1
ATOM 9096 N N . LEU A 1 590 ? 10.854 27.356 27.637 1.000 17.056 617 LEU A N 1
ATOM 9097 C CA . LEU A 1 590 ? 10.867 26.647 26.360 1.000 16.621 617 LEU A CA 1
ATOM 9098 C C . LEU A 1 590 ? 10.881 25.135 26.552 1.000 16.984 617 LEU A C 1
ATOM 9099 O O . LEU A 1 590 ? 10.208 24.426 25.812 1.000 16.328 617 LEU A O 1
ATOM 9115 N N . VAL A 1 591 ? 11.630 24.636 27.544 1.000 15.028 618 VAL A N 1
ATOM 9116 C CA . VAL A 1 591 ? 11.630 23.202 27.791 1.000 15.143 618 VAL A CA 1
ATOM 9117 C C . VAL A 1 591 ? 10.220 22.764 28.178 1.000 16.133 618 VAL A C 1
ATOM 9118 O O . VAL A 1 591 ? 9.732 21.736 27.704 1.000 16.455 618 VAL A O 1
ATOM 9131 N N . ARG A 1 592 ? 9.542 23.568 29.009 1.000 15.783 619 ARG A N 1
ATOM 9132 C CA . ARG A 1 592 ? 8.181 23.235 29.393 1.000 17.030 619 ARG A CA 1
ATOM 9133 C C . ARG A 1 592 ? 7.271 23.216 28.165 1.000 15.856 619 ARG A C 1
ATOM 9134 O O . ARG A 1 592 ? 6.444 22.315 28.034 1.000 18.103 619 ARG A O 1
ATOM 9155 N N . GLU A 1 593 ? 7.442 24.183 27.250 1.000 17.275 620 GLU A N 1
ATOM 9156 C CA . GLU A 1 593 ? 6.614 24.238 26.053 1.000 17.810 620 GLU A CA 1
ATOM 9157 C C . GLU A 1 593 ? 6.800 22.971 25.208 1.000 17.315 620 GLU A C 1
ATOM 9158 O O . GLU A 1 593 ? 5.825 22.412 24.692 1.000 18.979 620 GLU A O 1
ATOM 9170 N N . ILE A 1 594 ? 8.053 22.526 25.065 1.000 16.443 621 ILE A N 1
ATOM 9171 C CA . ILE A 1 594 ? 8.355 21.307 24.325 1.000 16.099 621 ILE A CA 1
ATOM 9172 C C . ILE A 1 594 ? 7.668 20.111 24.996 1.000 16.160 621 ILE A C 1
ATOM 9173 O O . ILE A 1 594 ? 7.070 19.276 24.320 1.000 17.222 621 ILE A O 1
ATOM 9189 N N . PHE A 1 595 ? 7.761 20.013 26.330 1.000 16.615 622 PHE A N 1
ATOM 9190 C CA . PHE A 1 595 ? 7.086 18.937 27.047 1.000 17.263 622 PHE A CA 1
ATOM 9191 C C . PHE A 1 595 ? 5.571 18.987 26.841 1.000 17.489 622 PHE A C 1
ATOM 9192 O O . PHE A 1 595 ? 4.927 17.952 26.714 1.000 20.700 622 PHE A O 1
ATOM 9209 N N . ASP A 1 596 ? 5.009 20.193 26.788 1.000 17.086 623 ASP A N 1
ATOM 9210 C CA . ASP A 1 596 ? 3.571 20.366 26.663 1.000 18.564 623 ASP A CA 1
ATOM 9211 C C . ASP A 1 596 ? 3.067 19.963 25.274 1.000 20.916 623 ASP A C 1
ATOM 9212 O O . ASP A 1 596 ? 1.907 19.589 25.135 1.000 23.470 623 ASP A O 1
ATOM 9221 N N . THR A 1 597 ? 3.920 20.029 24.244 1.000 19.551 624 THR A N 1
ATOM 9222 C CA . THR A 1 597 ? 3.417 19.968 22.880 1.000 22.703 624 THR A CA 1
ATOM 9223 C C . THR A 1 597 ? 3.986 18.806 22.072 1.000 21.423 624 THR A C 1
ATOM 9224 O O . THR A 1 597 ? 3.283 18.305 21.199 1.000 27.122 624 THR A O 1
ATOM 9234 N N . GLN A 1 598 ? 5.235 18.399 22.333 1.000 18.907 625 GLN A N 1
ATOM 9235 C CA . GLN A 1 598 ? 5.991 17.583 21.390 1.000 18.302 625 GLN A CA 1
ATOM 9236 C C . GLN A 1 598 ? 6.025 16.100 21.771 1.000 18.371 625 GLN A C 1
ATOM 9237 O O . GLN A 1 598 ? 6.436 15.279 20.948 1.000 19.451 625 GLN A O 1
ATOM 9251 N N . TYR A 1 599 ? 5.660 15.754 23.015 1.000 17.109 626 TYR A N 1
ATOM 9252 C CA . TYR A 1 599 ? 5.673 14.370 23.470 1.000 17.672 626 TYR A CA 1
ATOM 9253 C C . TYR A 1 599 ? 4.406 14.041 24.258 1.000 18.274 626 TYR A C 1
ATOM 9254 O O . TYR A 1 599 ? 4.226 14.475 25.395 1.000 20.911 626 TYR A O 1
ATOM 9271 N N . HIS A 1 600 ? 3.536 13.245 23.637 1.000 16.821 627 HIS A N 1
ATOM 9272 C CA . HIS A 1 600 ? 2.332 12.748 24.273 1.000 16.643 627 HIS A CA 1
ATOM 9273 C C . HIS A 1 600 ? 2.334 11.227 24.217 1.000 16.517 627 HIS A C 1
ATOM 9274 O O . HIS A 1 600 ? 2.862 10.639 23.275 1.000 17.137 627 HIS A O 1
ATOM 9287 N N . PRO A 1 601 ? 1.698 10.553 25.198 1.000 18.086 628 PRO A N 1
ATOM 9288 C CA . PRO A 1 601 ? 1.702 9.089 25.279 1.000 19.039 628 PRO A CA 1
ATOM 9289 C C . PRO A 1 601 ? 0.631 8.438 24.406 1.000 17.722 628 PRO A C 1
ATOM 9290 O O . PRO A 1 601 ? -0.269 7.753 24.893 1.000 21.831 628 PRO A O 1
ATOM 9301 N N . GLU A 1 602 ? 0.772 8.652 23.097 1.000 18.764 629 GLU A N 1
ATOM 9302 C CA . GLU A 1 602 ? -0.183 8.194 22.103 1.000 19.762 629 GLU A CA 1
ATOM 9303 C C . GLU A 1 602 ? 0.603 7.745 20.879 1.000 19.289 629 GLU A C 1
ATOM 9304 O O . GLU A 1 602 ? 1.721 8.209 20.652 1.000 18.050 629 GLU A O 1
ATOM 9316 N N . PRO A 1 603 ? 0.049 6.840 20.045 1.000 19.003 630 PRO A N 1
ATOM 9317 C CA . PRO A 1 603 ? 0.726 6.463 18.805 1.000 17.367 630 PRO A CA 1
ATOM 9318 C C . PRO A 1 603 ? 1.202 7.642 17.958 1.000 17.803 630 PRO A C 1
ATOM 9319 O O . PRO A 1 603 ? 2.337 7.619 17.485 1.000 19.897 630 PRO A O 1
ATOM 9330 N N . ASP A 1 604 ? 0.349 8.669 17.811 1.000 19.308 631 ASP A N 1
ATOM 9331 C CA A ASP A 1 604 ? 0.610 9.862 17.024 0.500 19.196 631 ASP A CA 1
ATOM 9332 C CA B ASP A 1 604 ? 0.699 9.835 17.008 0.500 20.050 631 ASP A CA 1
ATOM 9333 C C . ASP A 1 604 ? 1.131 10.989 17.916 1.000 20.278 631 ASP A C 1
ATOM 9334 O O . ASP A 1 604 ? 1.028 12.168 17.554 1.000 21.686 631 ASP A O 1
ATOM 9350 N N . GLY A 1 605 ? 1.698 10.627 19.073 1.000 18.845 632 GLY A N 1
ATOM 9351 C CA . GLY A 1 605 ? 2.046 11.590 20.103 1.000 19.100 632 GLY A CA 1
ATOM 9352 C C . GLY A 1 605 ? 3.442 12.208 19.989 1.000 18.564 632 GLY A C 1
ATOM 9353 O O . GLY A 1 605 ? 3.776 13.054 20.817 1.000 20.253 632 GLY A O 1
ATOM 9357 N N . LEU A 1 606 ? 4.264 11.787 19.014 1.000 18.131 633 LEU A N 1
ATOM 9358 C CA . LEU A 1 606 ? 5.593 12.363 18.837 1.000 18.929 633 LEU A CA 1
ATOM 9359 C C . LEU A 1 606 ? 5.583 13.412 17.718 1.000 18.707 633 LEU A C 1
ATOM 9360 O O . LEU A 1 606 ? 4.822 13.281 16.765 1.000 25.358 633 LEU A O 1
ATOM 9376 N N . CYS A 1 607 ? 6.470 14.417 17.841 1.000 20.841 634 CYS A N 1
ATOM 9377 C CA . CYS A 1 607 ? 6.679 15.504 16.886 1.000 24.260 634 CYS A CA 1
ATOM 9378 C C . CYS A 1 607 ? 7.567 15.062 15.726 1.000 21.965 634 CYS A C 1
ATOM 9379 O O . CYS A 1 607 ? 7.628 15.714 14.687 1.000 26.520 634 CYS A O 1
ATOM 9386 N N . GLY A 1 608 ? 8.278 13.958 15.913 1.000 19.236 635 GLY A N 1
ATOM 9387 C CA . GLY A 1 608 ? 9.271 13.538 14.948 1.000 20.867 635 GLY A CA 1
ATOM 9388 C C . GLY A 1 608 ? 9.756 12.128 15.244 1.000 17.187 635 GLY A C 1
ATOM 9389 O O . GLY A 1 608 ? 9.456 11.558 16.291 1.000 18.807 635 GLY A O 1
ATOM 9393 N N . ASN A 1 609 ? 10.518 11.596 14.299 1.000 15.684 636 ASN A N 1
ATOM 9394 C CA . ASN A 1 609 ? 11.087 10.266 14.419 1.000 14.969 636 ASN A CA 1
ATOM 9395 C C . ASN A 1 609 ? 11.982 10.192 15.647 1.000 15.874 636 ASN A C 1
ATOM 9396 O O . ASN A 1 609 ? 12.699 11.139 15.945 1.000 17.707 636 ASN A O 1
ATOM 9407 N N . ASP A 1 610 ? 11.968 9.040 16.329 1.000 13.872 637 ASP A N 1
ATOM 9408 C CA . ASP A 1 610 ? 12.728 8.905 17.562 1.000 13.653 637 ASP A CA 1
ATOM 9409 C C . ASP A 1 610 ? 14.242 8.980 17.314 1.000 13.446 637 ASP A C 1
ATOM 9410 O O . ASP A 1 610 ? 15.008 9.299 18.231 1.000 15.312 637 ASP A O 1
ATOM 9419 N N . ASP A 1 611 ? 14.699 8.645 16.099 1.000 15.275 638 ASP A N 1
ATOM 9420 C CA . ASP A 1 611 ? 16.096 8.811 15.725 1.000 15.799 638 ASP A CA 1
ATOM 9421 C C . ASP A 1 611 ? 16.987 7.937 16.619 1.000 15.614 638 ASP A C 1
ATOM 9422 O O . ASP A 1 611 ? 17.943 8.419 17.222 1.000 15.714 638 ASP A O 1
ATOM 9431 N N . CYS A 1 612 ? 16.680 6.632 16.681 1.000 14.974 639 CYS A N 1
ATOM 9432 C CA . CYS A 1 612 ? 17.499 5.650 17.384 1.000 14.223 639 CYS A CA 1
ATOM 9433 C C . CYS A 1 612 ? 17.753 6.076 18.829 1.000 13.312 639 CYS A C 1
ATOM 9434 O O . CYS A 1 612 ? 18.862 5.956 19.349 1.000 14.949 639 CYS A O 1
ATOM 9441 N N . GLY A 1 613 ? 16.706 6.584 19.480 1.000 14.645 640 GLY A N 1
ATOM 9442 C CA . GLY A 1 613 ? 16.788 6.897 20.897 1.000 14.234 640 GLY A CA 1
ATOM 9443 C C . GLY A 1 613 ? 17.190 8.335 21.214 1.000 14.122 640 GLY A C 1
ATOM 9444 O O . GLY A 1 613 ? 17.157 8.708 22.378 1.000 14.821 640 GLY A O 1
ATOM 9448 N N . GLN A 1 614 ? 17.567 9.149 20.221 1.000 13.863 641 GLN A N 1
ATOM 9449 C CA . GLN A 1 614 ? 18.043 10.496 20.519 1.000 12.483 641 GLN A CA 1
ATOM 9450 C C . GLN A 1 614 ? 16.907 11.397 21.004 1.000 13.077 641 GLN A C 1
ATOM 9451 O O . GLN A 1 614 ? 17.101 12.177 21.941 1.000 14.438 641 GLN A O 1
ATOM 9465 N N . MET A 1 615 ? 15.736 11.339 20.360 1.000 13.061 642 MET A N 1
ATOM 9466 C CA . MET A 1 615 ? 14.627 12.165 20.815 1.000 12.788 642 MET A CA 1
ATOM 9467 C C . MET A 1 615 ? 14.209 11.772 22.235 1.000 13.100 642 MET A C 1
ATOM 9468 O O . MET A 1 615 ? 13.799 12.614 23.029 1.000 13.557 642 MET A O 1
ATOM 9482 N N . SER A 1 616 ? 14.314 10.476 22.528 1.000 13.234 643 SER A N 1
ATOM 9483 C CA . SER A 1 616 ? 13.989 9.906 23.822 1.000 13.091 643 SER A CA 1
ATOM 9484 C C . SER A 1 616 ? 14.997 10.327 24.889 1.000 12.774 643 SER A C 1
ATOM 9485 O O . SER A 1 616 ? 14.607 10.659 26.005 1.000 14.346 643 SER A O 1
ATOM 9492 N N . ALA A 1 617 ? 16.287 10.326 24.543 1.000 13.305 644 ALA A N 1
ATOM 9493 C CA . ALA A 1 617 ? 17.314 10.721 25.489 1.000 12.688 644 ALA A CA 1
ATOM 9494 C C . ALA A 1 617 ? 17.194 12.216 25.790 1.000 13.629 644 ALA A C 1
ATOM 9495 O O . ALA A 1 617 ? 17.426 12.640 26.923 1.000 13.675 644 ALA A O 1
ATOM 9502 N N . TRP A 1 618 ? 16.825 13.020 24.781 1.000 13.240 645 TRP A N 1
ATOM 9503 C CA . TRP A 1 618 ? 16.593 14.443 24.990 1.000 13.747 645 TRP A CA 1
ATOM 9504 C C . TRP A 1 618 ? 15.532 14.640 26.072 1.000 12.824 645 TRP A C 1
ATOM 9505 O O . TRP A 1 618 ? 15.710 15.417 27.013 1.000 13.812 645 TRP A O 1
ATOM 9526 N N . TYR A 1 619 ? 14.421 13.915 25.931 1.000 12.850 646 TYR A N 1
ATOM 9527 C CA . TYR A 1 619 ? 13.316 13.984 26.870 1.000 13.922 646 TYR A CA 1
ATOM 9528 C C . TYR A 1 619 ? 13.768 13.594 28.276 1.000 13.788 646 TYR A C 1
ATOM 9529 O O . TYR A 1 619 ? 13.458 14.289 29.236 1.000 14.200 646 TYR A O 1
ATOM 9546 N N . MET A 1 620 ? 14.507 12.492 28.407 1.000 13.904 647 MET A N 1
ATOM 9547 C CA . MET A 1 620 ? 14.846 12.012 29.738 1.000 13.080 647 MET A CA 1
ATOM 9548 C C . MET A 1 620 ? 15.776 12.984 30.464 1.000 13.555 647 MET A C 1
ATOM 9549 O O . MET A 1 620 ? 15.550 13.291 31.642 1.000 14.994 647 MET A O 1
ATOM 9563 N N . PHE A 1 621 ? 16.796 13.496 29.770 1.000 13.978 648 PHE A N 1
ATOM 9564 C CA . PHE A 1 621 ? 17.683 14.481 30.379 1.000 13.629 648 PHE A CA 1
ATOM 9565 C C . PHE A 1 621 ? 16.904 15.748 30.730 1.000 13.467 648 PHE A C 1
ATOM 9566 O O . PHE A 1 621 ? 17.023 16.295 31.822 1.000 14.855 648 PHE A O 1
ATOM 9583 N N . SER A 1 622 ? 16.116 16.244 29.779 1.000 12.988 649 SER A N 1
ATOM 9584 C CA . SER A 1 622 ? 15.398 17.488 29.990 1.000 13.552 649 SER A CA 1
ATOM 9585 C C . SER A 1 622 ? 14.403 17.350 31.150 1.000 13.567 649 SER A C 1
ATOM 9586 O O . SER A 1 622 ? 14.183 18.319 31.875 1.000 14.255 649 SER A O 1
ATOM 9593 N N . ALA A 1 623 ? 13.839 16.146 31.356 1.000 13.124 650 ALA A N 1
ATOM 9594 C CA . ALA A 1 623 ? 12.927 15.900 32.467 1.000 13.442 650 ALA A CA 1
ATOM 9595 C C . ALA A 1 623 ? 13.639 16.048 33.810 1.000 14.947 650 ALA A C 1
ATOM 9596 O O . ALA A 1 623 ? 12.999 16.465 34.776 1.000 16.183 650 ALA A O 1
ATOM 9603 N N . MET A 1 624 ? 14.928 15.676 33.864 1.000 15.609 651 MET A N 1
ATOM 9604 C CA A MET A 1 624 ? 15.760 15.763 35.056 0.500 14.947 651 MET A CA 1
ATOM 9605 C CA B MET A 1 624 ? 15.672 15.781 35.112 0.500 16.868 651 MET A CA 1
ATOM 9606 C C . MET A 1 624 ? 16.231 17.196 35.290 1.000 14.765 651 MET A C 1
ATOM 9607 O O . MET A 1 624 ? 16.778 17.509 36.344 1.000 15.782 651 MET A O 1
ATOM 9633 N N . GLY A 1 625 ? 16.081 18.052 34.269 1.000 14.556 652 GLY A N 1
ATOM 9634 C CA . GLY A 1 625 ? 16.433 19.452 34.374 1.000 15.792 652 GLY A CA 1
ATOM 9635 C C . GLY A 1 625 ? 17.836 19.821 33.895 1.000 14.497 652 GLY A C 1
ATOM 9636 O O . GLY A 1 625 ? 18.239 20.956 34.131 1.000 14.907 652 GLY A O 1
ATOM 9640 N N . PHE A 1 626 ? 18.572 18.898 33.249 1.000 14.206 653 PHE A N 1
ATOM 9641 C CA . PHE A 1 626 ? 19.914 19.207 32.779 1.000 13.826 653 PHE A CA 1
ATOM 9642 C C . PHE A 1 626 ? 20.211 18.438 31.495 1.000 14.021 653 PHE A C 1
ATOM 9643 O O . PHE A 1 626 ? 19.654 17.367 31.250 1.000 17.051 653 PHE A O 1
ATOM 9660 N N . TYR A 1 627 ? 21.088 19.009 30.667 1.000 12.967 654 TYR A N 1
ATOM 9661 C CA . TYR A 1 627 ? 21.277 18.504 29.315 1.000 13.573 654 TYR A CA 1
ATOM 9662 C C . TYR A 1 627 ? 22.728 18.665 28.868 1.000 13.956 654 TYR A C 1
ATOM 9663 O O . TYR A 1 627 ? 23.342 19.707 29.118 1.000 14.494 654 TYR A O 1
ATOM 9681 N N . PRO A 1 628 ? 23.298 17.644 28.177 1.000 13.169 655 PRO A N 1
ATOM 9682 C CA . PRO A 1 628 ? 24.687 17.679 27.702 1.000 14.917 655 PRO A CA 1
ATOM 9683 C C . PRO A 1 628 ? 24.876 18.486 26.414 1.000 15.108 655 PRO A C 1
ATOM 9684 O O . PRO A 1 628 ? 25.046 17.945 25.316 1.000 15.731 655 PRO A O 1
ATOM 9695 N N . VAL A 1 629 ? 24.849 19.813 26.574 1.000 13.574 656 VAL A N 1
ATOM 9696 C CA . VAL A 1 629 ? 25.022 20.714 25.449 1.000 13.118 656 VAL A CA 1
ATOM 9697 C C . VAL A 1 629 ? 26.322 20.364 24.728 1.000 12.742 656 VAL A C 1
ATOM 9698 O O . VAL A 1 629 ? 26.345 20.274 23.499 1.000 14.915 656 VAL A O 1
ATOM 9711 N N . ASP A 1 630 ? 27.396 20.205 25.507 1.000 13.516 657 ASP A N 1
ATOM 9712 C CA . ASP A 1 630 ? 28.701 19.799 25.019 1.000 14.202 657 ASP A CA 1
ATOM 9713 C C . ASP A 1 630 ? 28.981 18.399 25.552 1.000 14.613 657 ASP A C 1
ATOM 9714 O O . ASP A 1 630 ? 29.438 18.251 26.686 1.000 15.842 657 ASP A O 1
ATOM 9723 N N . PRO A 1 631 ? 28.656 17.319 24.809 1.000 14.585 658 PRO A N 1
ATOM 9724 C CA . PRO A 1 631 ? 28.763 15.968 25.365 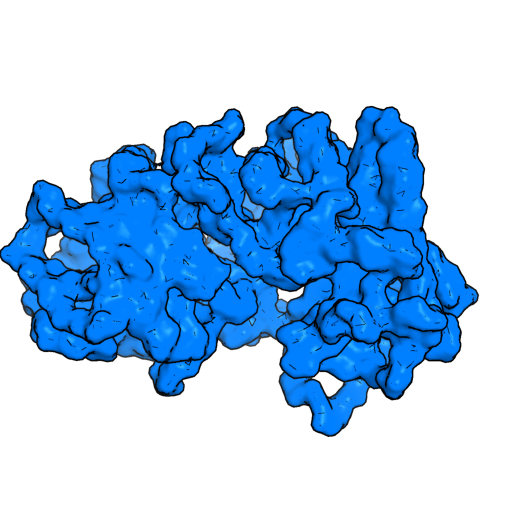1.000 15.483 658 PRO A CA 1
ATOM 9725 C C . PRO A 1 631 ? 30.132 15.592 25.923 1.000 16.874 658 PRO A C 1
ATOM 9726 O O . PRO A 1 631 ? 30.217 14.999 26.996 1.000 17.193 658 PRO A O 1
ATOM 9737 N N . VAL A 1 632 ? 31.200 15.940 25.199 1.000 15.148 659 VAL A N 1
ATOM 9738 C CA . VAL A 1 632 ? 32.541 15.575 25.634 1.000 16.181 659 VAL A CA 1
ATOM 9739 C C . VAL A 1 632 ? 32.890 16.252 26.965 1.000 17.054 659 VAL A C 1
ATOM 9740 O O . VAL A 1 632 ? 33.616 15.656 27.755 1.000 20.974 659 VAL A O 1
ATOM 9753 N N . SER A 1 633 ? 32.360 17.452 27.248 1.000 15.724 660 SER A N 1
ATOM 9754 C CA . SER A 1 633 ? 32.684 18.148 28.496 1.000 16.922 660 SER A CA 1
ATOM 9755 C C . SER A 1 633 ? 32.258 17.364 29.744 1.000 16.003 660 SER A C 1
ATOM 9756 O O . SER A 1 633 ? 32.849 17.519 30.812 1.000 17.442 660 SER A O 1
ATOM 9763 N N . GLY A 1 634 ? 31.192 16.576 29.627 1.000 16.841 661 GLY A N 1
ATOM 9764 C CA . GLY A 1 634 ? 30.588 15.921 30.774 1.000 19.322 661 GLY A CA 1
ATOM 9765 C C . GLY A 1 634 ? 29.899 16.893 31.736 1.000 17.144 661 GLY A C 1
ATOM 9766 O O . GLY A 1 634 ? 29.614 16.527 32.871 1.000 20.090 661 GLY A O 1
ATOM 9770 N N . ASN A 1 635 ? 29.623 18.117 31.273 1.000 15.507 662 ASN A N 1
ATOM 9771 C CA . ASN A 1 635 ? 28.836 19.074 32.028 1.000 16.359 662 ASN A CA 1
ATOM 9772 C C . ASN A 1 635 ? 27.413 19.126 31.490 1.000 14.453 662 ASN A C 1
ATOM 9773 O O . ASN A 1 635 ? 27.192 19.189 30.281 1.000 16.415 662 ASN A O 1
ATOM 9784 N N . TYR A 1 636 ? 26.445 19.104 32.410 1.000 14.607 663 TYR A N 1
ATOM 9785 C CA . TYR A 1 636 ? 25.037 19.071 32.054 1.000 14.281 663 TYR A CA 1
ATOM 9786 C C . TYR A 1 636 ? 24.414 20.404 32.463 1.000 15.661 663 TYR A C 1
ATOM 9787 O O . TYR A 1 636 ? 24.410 20.753 33.646 1.000 15.652 663 TYR A O 1
ATOM 9804 N N . VAL A 1 637 ? 23.961 21.161 31.457 1.000 15.033 664 VAL A N 1
ATOM 9805 C CA . VAL A 1 637 ? 23.490 22.526 31.624 1.000 14.444 664 VAL A CA 1
ATOM 9806 C C . VAL A 1 637 ? 22.038 22.494 32.096 1.000 13.679 664 VAL A C 1
ATOM 9807 O O . VAL A 1 637 ? 21.210 21.803 31.516 1.000 14.592 664 VAL A O 1
ATOM 9820 N N . PHE A 1 638 ? 21.716 23.263 33.137 1.000 13.732 665 PHE A N 1
ATOM 9821 C CA . PHE A 1 638 ? 20.366 23.272 33.681 1.000 15.393 665 PHE A CA 1
ATOM 9822 C C . PHE A 1 638 ? 19.380 23.946 32.735 1.000 15.698 665 PHE A C 1
ATOM 9823 O O . PHE A 1 638 ? 19.634 25.032 32.205 1.000 16.229 665 PHE A O 1
ATOM 9840 N N . GLY A 1 639 ? 18.239 23.280 32.571 1.000 15.712 666 GLY A N 1
ATOM 9841 C CA . GLY A 1 639 ? 17.025 23.912 32.086 1.000 16.066 666 GLY A CA 1
ATOM 9842 C C . GLY A 1 639 ? 15.994 23.984 33.202 1.000 16.434 666 GLY A C 1
ATOM 9843 O O . GLY A 1 639 ? 16.100 24.846 34.060 1.000 17.337 666 GLY A O 1
ATOM 9847 N N . ALA A 1 640 ? 15.022 23.065 33.200 1.000 15.212 667 ALA A N 1
ATOM 9848 C CA . ALA A 1 640 ? 14.123 22.914 34.334 1.000 15.514 667 ALA A CA 1
ATOM 9849 C C . ALA A 1 640 ? 13.630 21.485 34.386 1.000 15.092 667 ALA A C 1
ATOM 9850 O O . ALA A 1 640 ? 13.289 20.913 33.349 1.000 16.409 667 ALA A O 1
ATOM 9857 N N . PRO A 1 641 ? 13.516 20.890 35.593 1.000 15.931 668 PRO A N 1
ATOM 9858 C CA . PRO A 1 641 ? 12.945 19.551 35.705 1.000 15.589 668 PRO A CA 1
ATOM 9859 C C . PRO A 1 641 ? 11.469 19.607 35.329 1.000 15.517 668 PRO A C 1
ATOM 9860 O O . PRO A 1 641 ? 10.855 20.654 35.449 1.000 16.131 668 PRO A O 1
ATOM 9871 N N . GLN A 1 642 ? 10.915 18.476 34.877 1.000 16.485 669 GLN A N 1
ATOM 9872 C CA . GLN A 1 642 ? 9.556 18.455 34.370 1.000 15.565 669 GLN A CA 1
ATOM 9873 C C . GLN A 1 642 ? 8.651 17.478 35.114 1.000 17.091 669 GLN A C 1
ATOM 9874 O O . GLN A 1 642 ? 7.474 17.370 34.763 1.000 18.607 669 GLN A O 1
ATOM 9888 N N . MET A 1 643 ? 9.194 16.776 36.116 1.000 15.994 670 MET A N 1
ATOM 9889 C CA . MET A 1 643 ? 8.413 15.870 36.942 1.000 17.267 670 MET A CA 1
ATOM 9890 C C . MET A 1 643 ? 8.773 16.117 38.396 1.000 16.259 670 MET A C 1
ATOM 9891 O O . MET A 1 643 ? 9.899 16.532 38.685 1.000 17.076 670 MET A O 1
ATOM 9905 N N . PRO A 1 644 ? 7.833 15.853 39.334 1.000 17.723 671 PRO A N 1
ATOM 9906 C CA . PRO A 1 644 ? 8.070 16.098 40.754 1.000 18.141 671 PRO A CA 1
ATOM 9907 C C . PRO A 1 644 ? 9.323 15.457 41.339 1.000 16.592 671 PRO A C 1
ATOM 9908 O O . PRO A 1 644 ? 9.998 16.098 42.134 1.000 17.440 671 PRO A O 1
ATOM 9919 N N . LYS A 1 645 ? 9.630 14.209 40.958 1.000 16.038 672 LYS A N 1
ATOM 9920 C CA . LYS A 1 645 ? 10.808 13.536 41.492 1.000 14.935 672 LYS A CA 1
ATOM 9921 C C . LYS A 1 645 ? 11.291 12.471 40.505 1.000 15.480 672 LYS A C 1
ATOM 9922 O O . LYS A 1 645 ? 10.485 11.751 39.926 1.000 16.977 672 LYS A O 1
ATOM 9941 N N . ILE A 1 646 ? 12.615 12.405 40.328 1.000 14.465 673 ILE A N 1
ATOM 9942 C CA . ILE A 1 646 ? 13.275 11.393 39.514 1.000 14.531 673 ILE A CA 1
ATOM 9943 C C . ILE A 1 646 ? 14.484 10.903 40.303 1.000 15.219 673 ILE A C 1
ATOM 9944 O O . ILE A 1 646 ? 15.337 11.708 40.694 1.000 17.285 673 ILE A O 1
ATOM 9960 N N . VAL A 1 647 ? 14.535 9.583 40.540 1.000 16.323 674 VAL A N 1
ATOM 9961 C CA . VAL A 1 647 ? 15.648 8.978 41.254 1.000 14.755 674 VAL A CA 1
ATOM 9962 C C . VAL A 1 647 ? 16.453 8.110 40.290 1.000 14.546 674 VAL A C 1
ATOM 9963 O O . VAL A 1 647 ? 15.912 7.185 39.683 1.000 16.248 674 VAL A O 1
ATOM 9976 N N . LEU A 1 648 ? 17.751 8.417 40.170 1.000 14.526 675 LEU A N 1
ATOM 9977 C CA . LEU A 1 648 ? 18.676 7.588 39.411 1.000 14.593 675 LEU A CA 1
ATOM 9978 C C . LEU A 1 648 ? 19.379 6.593 40.330 1.000 15.199 675 LEU A C 1
ATOM 9979 O O . LEU A 1 648 ? 20.034 6.977 41.304 1.000 15.938 675 LEU A O 1
ATOM 9995 N N . HIS A 1 649 ? 19.276 5.315 39.971 1.000 16.616 676 HIS A N 1
ATOM 9996 C CA . HIS A 1 649 ? 20.041 4.274 40.622 1.000 17.063 676 HIS A CA 1
ATOM 9997 C C . HIS A 1 649 ? 21.311 4.024 39.816 1.000 19.367 676 HIS A C 1
ATOM 9998 O O . HIS A 1 649 ? 21.260 3.498 38.707 1.000 24.639 676 HIS A O 1
ATOM 10011 N N . LEU A 1 650 ? 22.443 4.436 40.393 1.000 19.725 677 LEU A N 1
ATOM 10012 C CA . LEU A 1 650 ? 23.722 4.426 39.707 1.000 20.737 677 LEU A CA 1
ATOM 10013 C C . LEU A 1 650 ? 24.432 3.092 39.915 1.000 21.757 677 LEU A C 1
ATOM 10014 O O . LEU A 1 650 ? 24.096 2.327 40.809 1.000 24.769 677 LEU A O 1
ATOM 10030 N N . ALA A 1 651 ? 25.423 2.830 39.062 1.000 26.239 678 ALA A N 1
ATOM 10031 C CA . ALA A 1 651 ? 25.978 1.497 38.890 1.000 31.142 678 ALA A CA 1
ATOM 10032 C C . ALA A 1 651 ? 26.617 0.968 40.174 1.000 32.635 678 ALA A C 1
ATOM 10033 O O . ALA A 1 651 ? 26.663 -0.247 40.374 1.000 37.311 678 ALA A O 1
ATOM 10040 N N . ASP A 1 652 ? 27.113 1.866 41.038 1.000 28.270 679 ASP A N 1
ATOM 10041 C CA . ASP A 1 652 ? 27.844 1.438 42.222 1.000 28.719 679 ASP A CA 1
ATOM 10042 C C . ASP A 1 652 ? 26.940 1.392 43.457 1.000 28.056 679 ASP A C 1
ATOM 10043 O O . ASP A 1 652 ? 27.445 1.285 44.571 1.000 33.908 679 ASP A O 1
ATOM 10052 N N . GLY A 1 653 ? 25.617 1.474 43.268 1.000 26.270 680 GLY A N 1
ATOM 10053 C CA . GLY A 1 653 ? 24.679 1.407 44.379 1.000 27.123 680 GLY A CA 1
ATOM 10054 C C . GLY A 1 653 ? 24.284 2.777 44.930 1.000 26.668 680 GLY A C 1
ATOM 10055 O O . GLY A 1 653 ? 23.390 2.862 45.767 1.000 30.503 680 GLY A O 1
ATOM 10059 N N . LYS A 1 654 ? 24.942 3.848 44.474 1.000 23.459 681 LYS A N 1
ATOM 10060 C CA . LYS A 1 654 ? 24.573 5.190 44.894 1.000 23.755 681 LYS A CA 1
ATOM 10061 C C . LYS A 1 654 ? 23.295 5.627 44.177 1.000 21.015 681 LYS A C 1
ATOM 10062 O O . LYS A 1 654 ? 22.912 5.074 43.143 1.000 22.858 681 LYS A O 1
ATOM 10081 N N . THR A 1 655 ? 22.638 6.634 44.756 1.000 20.451 682 THR A N 1
ATOM 10082 C CA . THR A 1 655 ? 21.424 7.192 44.189 1.000 19.084 682 THR A CA 1
ATOM 10083 C C . THR A 1 655 ? 21.629 8.690 44.016 1.000 17.571 682 THR A C 1
ATOM 10084 O O . THR A 1 655 ? 22.278 9.345 44.838 1.000 19.778 682 THR A O 1
ATOM 10094 N N . PHE A 1 656 ? 21.069 9.212 42.924 1.000 17.329 683 PHE A N 1
ATOM 10095 C CA . PHE A 1 656 ? 21.009 10.641 42.696 1.000 15.924 683 PHE A CA 1
ATOM 10096 C C . PHE A 1 656 ? 19.543 11.015 42.530 1.000 17.167 683 PHE A C 1
ATOM 10097 O O . PHE A 1 656 ? 18.892 10.565 41.592 1.000 18.672 683 PHE A O 1
ATOM 10114 N N . THR A 1 657 ? 19.041 11.817 43.470 1.000 17.752 684 THR A N 1
ATOM 10115 C CA . THR A 1 657 ? 17.629 12.137 43.536 1.000 16.929 684 THR A CA 1
ATOM 10116 C C . THR A 1 657 ? 17.425 13.575 43.072 1.000 16.598 684 THR A C 1
ATOM 10117 O O . THR A 1 657 ? 18.040 14.497 43.606 1.000 18.317 684 THR A O 1
ATOM 10127 N N . VAL A 1 658 ? 16.530 13.745 42.097 1.000 16.508 685 VAL A N 1
ATOM 10128 C CA . VAL A 1 658 ? 16.177 15.056 41.590 1.000 17.357 685 VAL A CA 1
ATOM 10129 C C . VAL A 1 658 ? 14.763 15.379 42.057 1.000 16.442 685 VAL A C 1
ATOM 10130 O O . VAL A 1 658 ? 13.852 14.609 41.791 1.000 16.902 685 VAL A O 1
ATOM 10143 N N . ILE A 1 659 ? 14.595 16.526 42.724 1.000 16.866 686 ILE A N 1
ATOM 10144 C CA . ILE A 1 659 ? 13.295 16.966 43.205 1.000 16.465 686 ILE A CA 1
ATOM 10145 C C . ILE A 1 659 ? 12.951 18.324 42.590 1.000 15.802 686 ILE A C 1
ATOM 10146 O O . ILE A 1 659 ? 13.723 19.278 42.690 1.000 17.885 686 ILE A O 1
ATOM 10162 N N . ALA A 1 660 ? 11.787 18.383 41.941 1.000 17.218 687 ALA A N 1
ATOM 10163 C CA . ALA A 1 660 ? 11.239 19.629 41.422 1.000 16.600 687 ALA A CA 1
ATOM 10164 C C . ALA A 1 660 ? 10.190 20.101 42.419 1.000 16.599 687 ALA A C 1
ATOM 10165 O O . ALA A 1 660 ? 9.005 19.820 42.275 1.000 16.216 687 ALA A O 1
ATOM 10172 N N . ASP A 1 661 ? 10.677 20.773 43.459 1.000 18.200 688 ASP A N 1
ATOM 10173 C CA . ASP A 1 661 ? 9.916 21.083 44.653 1.000 17.334 688 ASP A CA 1
ATOM 10174 C C . ASP A 1 661 ? 8.944 22.220 44.354 1.000 15.462 688 ASP A C 1
ATOM 10175 O O . ASP A 1 661 ? 9.356 23.368 44.242 1.000 18.903 688 ASP A O 1
ATOM 10184 N N . GLY A 1 662 ? 7.663 21.869 44.191 1.000 15.832 689 GLY A N 1
ATOM 10185 C CA . GLY A 1 662 ? 6.603 22.830 43.935 1.000 17.728 689 GLY A CA 1
ATOM 10186 C C . GLY A 1 662 ? 6.259 22.970 42.452 1.000 17.636 689 GLY A C 1
ATOM 10187 O O . GLY A 1 662 ? 5.586 23.919 42.066 1.000 18.284 689 GLY A O 1
ATOM 10191 N N . ILE A 1 663 ? 6.703 22.022 41.617 1.000 17.278 690 ILE A N 1
ATOM 10192 C CA . ILE A 1 663 ? 6.404 22.081 40.190 1.000 15.125 690 ILE A CA 1
ATOM 10193 C C . ILE A 1 663 ? 4.897 21.994 39.979 1.000 16.010 690 ILE A C 1
ATOM 10194 O O . ILE A 1 663 ? 4.227 21.179 40.604 1.000 18.212 690 ILE A O 1
ATOM 10210 N N . SER A 1 664 ? 4.377 22.841 39.081 1.000 16.972 691 SER A N 1
ATOM 10211 C CA . SER A 1 664 ? 2.990 22.774 38.652 1.000 16.124 691 SER A CA 1
ATOM 10212 C C . SER A 1 664 ? 2.849 23.461 37.293 1.000 16.164 691 SER A C 1
ATOM 10213 O O . SER A 1 664 ? 3.839 23.879 36.706 1.000 17.064 691 SER A O 1
ATOM 10220 N N . LYS A 1 665 ? 1.610 23.589 36.811 1.000 17.586 692 LYS A N 1
ATOM 10221 C CA . LYS A 1 665 ? 1.347 24.128 35.489 1.000 19.156 692 LYS A CA 1
ATOM 10222 C C . LYS A 1 665 ? 2.007 25.494 35.297 1.000 19.969 692 LYS A C 1
ATOM 10223 O O . LYS A 1 665 ? 2.651 25.717 34.269 1.000 21.627 692 LYS A O 1
ATOM 10242 N N . GLU A 1 666 ? 1.818 26.420 36.248 1.000 21.364 693 GLU A N 1
ATOM 10243 C CA . GLU A 1 666 ? 2.394 27.753 36.120 1.000 21.702 693 GLU A CA 1
ATOM 10244 C C . GLU A 1 666 ? 3.698 27.890 36.909 1.000 19.505 693 GLU A C 1
ATOM 10245 O O . GLU A 1 666 ? 4.489 28.785 36.624 1.000 18.961 693 GLU A O 1
ATOM 10257 N N . HIS A 1 667 ? 3.938 27.012 37.889 1.000 16.795 694 HIS A N 1
ATOM 10258 C CA . HIS A 1 667 ? 5.187 27.059 38.636 1.000 15.845 694 HIS A CA 1
ATOM 10259 C C . HIS A 1 667 ? 6.238 26.215 37.914 1.000 16.193 694 HIS A C 1
ATOM 10260 O O . HIS A 1 667 ? 6.476 25.047 38.244 1.000 16.840 694 HIS A O 1
ATOM 10273 N N . LYS A 1 668 ? 6.862 26.856 36.917 1.000 17.309 695 LYS A N 1
ATOM 10274 C CA . LYS A 1 668 ? 7.733 26.192 35.956 1.000 17.292 695 LYS A CA 1
ATOM 10275 C C . LYS A 1 668 ? 9.130 26.816 35.945 1.000 16.335 695 LYS A C 1
ATOM 10276 O O . LYS A 1 668 ? 9.986 26.421 35.147 1.000 16.992 695 LYS A O 1
ATOM 10295 N N . TYR A 1 669 ? 9.357 27.821 36.794 1.000 15.181 696 TYR A N 1
ATOM 10296 C CA . TYR A 1 669 ? 10.646 28.497 36.838 1.000 15.370 696 TYR A CA 1
ATOM 10297 C C . TYR A 1 669 ? 11.420 28.070 38.081 1.000 16.063 696 TYR A C 1
ATOM 10298 O O . TYR A 1 669 ? 10.836 27.605 39.054 1.000 18.038 696 TYR A O 1
ATOM 10315 N N . ILE A 1 670 ? 12.734 28.288 38.062 1.000 17.782 697 ILE A N 1
ATOM 10316 C CA . ILE A 1 670 ? 13.594 27.882 39.163 1.000 18.319 697 ILE A CA 1
ATOM 10317 C C . ILE A 1 670 ? 13.927 29.093 40.035 1.000 18.271 697 ILE A C 1
ATOM 10318 O O . ILE A 1 670 ? 14.527 30.055 39.568 1.000 18.282 697 ILE A O 1
ATOM 10334 N N . ASP A 1 671 ? 13.562 29.015 41.315 1.000 18.105 698 ASP A N 1
ATOM 10335 C CA . ASP A 1 671 ? 13.910 30.036 42.285 1.000 18.892 698 ASP A CA 1
ATOM 10336 C C . ASP A 1 671 ? 15.345 29.847 42.773 1.000 18.106 698 ASP A C 1
ATOM 10337 O O . ASP A 1 671 ? 16.084 30.819 42.940 1.000 22.450 698 ASP A O 1
ATOM 10346 N N . SER A 1 672 ? 15.715 28.586 43.021 1.000 18.312 699 SER A N 1
ATOM 10347 C CA . SER A 1 672 ? 17.003 28.248 43.597 1.000 17.733 699 SER A CA 1
ATOM 10348 C C . SER A 1 672 ? 17.271 26.768 43.369 1.000 17.593 699 SER A C 1
ATOM 10349 O O . SER A 1 672 ? 16.332 26.012 43.160 1.000 16.668 699 SER A O 1
ATOM 10356 N N . ILE A 1 673 ? 18.552 26.394 43.451 1.000 17.928 700 ILE A N 1
ATOM 10357 C CA . ILE A 1 673 ? 18.999 25.017 43.373 1.000 18.130 700 ILE A CA 1
ATOM 10358 C C . ILE A 1 673 ? 19.876 24.721 44.582 1.000 17.683 700 ILE A C 1
ATOM 10359 O O . ILE A 1 673 ? 20.756 25.510 44.916 1.000 19.784 700 ILE A O 1
ATOM 10375 N N . THR A 1 674 ? 19.649 23.558 45.201 1.000 18.088 701 THR A N 1
ATOM 10376 C CA . THR A 1 674 ? 20.530 23.067 46.250 1.000 18.552 701 THR A CA 1
ATOM 10377 C C . THR A 1 674 ? 21.069 21.699 45.845 1.000 18.128 701 THR A C 1
ATOM 10378 O O . THR A 1 674 ? 20.348 20.885 45.281 1.000 20.388 701 THR A O 1
ATOM 10388 N N . LEU A 1 675 ? 22.360 21.481 46.093 1.000 16.830 702 LEU A N 1
ATOM 10389 C CA . LEU A 1 675 ? 22.960 20.179 45.878 1.000 16.551 702 LEU A CA 1
ATOM 10390 C C . LEU A 1 675 ? 23.486 19.687 47.218 1.000 18.164 702 LEU A C 1
ATOM 10391 O O . LEU A 1 675 ? 24.330 20.344 47.824 1.000 21.111 702 LEU A O 1
ATOM 10407 N N . ASN A 1 676 ? 22.946 18.554 47.668 1.000 18.491 703 ASN A N 1
ATOM 10408 C CA . ASN A 1 676 ? 23.279 17.978 48.960 1.000 23.055 703 ASN A CA 1
ATOM 10409 C C . ASN A 1 676 ? 23.110 19.023 50.062 1.000 23.691 703 ASN A C 1
ATOM 10410 O O . ASN A 1 676 ? 23.976 19.163 50.914 1.000 27.287 703 ASN A O 1
ATOM 10421 N N . GLY A 1 677 ? 21.990 19.755 50.017 1.000 22.525 704 GLY A N 1
ATOM 10422 C CA . GLY A 1 677 ? 21.608 20.682 51.068 1.000 24.751 704 GLY A CA 1
ATOM 10423 C C . GLY A 1 677 ? 22.282 22.052 50.997 1.000 23.967 704 GLY A C 1
ATOM 10424 O O . GLY A 1 677 ? 21.961 22.921 51.802 1.000 29.477 704 GLY A O 1
ATOM 10428 N N . GLU A 1 678 ? 23.218 22.252 50.063 1.000 20.618 705 GLU A N 1
ATOM 10429 C CA . GLU A 1 678 ? 23.966 23.496 50.005 1.000 22.118 705 GLU A CA 1
ATOM 10430 C C . GLU A 1 678 ? 23.545 24.273 48.765 1.000 20.617 705 GLU A C 1
ATOM 10431 O O . GLU A 1 678 ? 23.248 23.685 47.724 1.000 18.561 705 GLU A O 1
ATOM 10443 N N . PRO A 1 679 ? 23.544 25.623 48.825 1.000 19.643 706 PRO A N 1
ATOM 10444 C CA . PRO A 1 679 ? 23.258 26.434 47.649 1.000 21.145 706 PRO A CA 1
ATOM 10445 C C . PRO A 1 679 ? 24.199 26.073 46.507 1.000 20.096 706 PRO A C 1
ATOM 10446 O O . PRO A 1 679 ? 25.409 25.940 46.697 1.000 22.223 706 PRO A O 1
ATOM 10457 N N . TYR A 1 680 ? 23.615 25.927 45.320 1.000 19.401 707 TYR A N 1
ATOM 10458 C CA . TYR A 1 680 ? 24.367 25.599 44.125 1.000 18.356 707 TYR A CA 1
ATOM 10459 C C . TYR A 1 680 ? 24.046 26.639 43.054 1.000 17.156 707 TYR A C 1
ATOM 10460 O O . TYR A 1 680 ? 22.889 26.793 42.669 1.000 21.641 707 TYR A O 1
ATOM 10477 N N . THR A 1 681 ? 25.080 27.346 42.576 1.000 17.900 708 THR A N 1
ATOM 10478 C CA . THR A 1 681 ? 24.886 28.541 41.771 1.000 20.758 708 THR A CA 1
ATOM 10479 C C . THR A 1 681 ? 25.483 28.419 40.369 1.000 19.210 708 THR A C 1
ATOM 10480 O O . THR A 1 681 ? 25.328 29.341 39.579 1.000 23.203 708 THR A O 1
ATOM 10490 N N . LYS A 1 682 ? 26.138 27.300 40.029 1.000 18.933 709 LYS A N 1
ATOM 10491 C CA . LYS A 1 682 ? 26.646 27.124 38.679 1.000 17.925 709 LYS A CA 1
ATOM 10492 C C . LYS A 1 682 ? 25.475 26.856 37.739 1.000 19.558 709 LYS A C 1
ATOM 10493 O O . LYS A 1 682 ? 24.401 26.438 38.178 1.000 20.431 709 LYS A O 1
ATOM 10512 N N . ASN A 1 683 ? 25.710 27.070 36.439 1.000 17.394 710 ASN A N 1
ATOM 10513 C CA . ASN A 1 683 ? 24.660 26.903 35.440 1.000 17.099 710 ASN A CA 1
ATOM 10514 C C . ASN A 1 683 ? 24.675 25.478 34.883 1.000 15.720 710 ASN A C 1
ATOM 10515 O O . ASN A 1 683 ? 23.912 25.173 33.976 1.000 16.873 710 ASN A O 1
ATOM 10526 N N . TYR A 1 684 ? 25.525 24.610 35.446 1.000 16.013 711 TYR A N 1
ATOM 10527 C CA . TYR A 1 684 ? 25.636 23.225 35.022 1.000 16.335 711 TYR A CA 1
ATOM 10528 C C . TYR A 1 684 ? 25.986 22.353 36.225 1.000 18.596 711 TYR A C 1
ATOM 10529 O O . TYR A 1 684 ? 26.429 22.869 37.254 1.000 17.725 711 TYR A O 1
ATOM 10546 N N . ILE A 1 685 ? 25.813 21.037 36.058 1.000 16.399 712 ILE A N 1
ATOM 10547 C CA . ILE A 1 685 ? 26.316 20.059 37.012 1.000 16.119 712 ILE A CA 1
ATOM 10548 C C . ILE A 1 685 ? 27.206 19.062 36.271 1.000 15.819 712 ILE A C 1
ATOM 10549 O O . ILE A 1 685 ? 26.872 18.650 35.167 1.000 16.242 712 ILE A O 1
ATOM 10565 N N . SER A 1 686 ? 28.337 18.683 36.889 1.000 16.065 713 SER A N 1
ATOM 10566 C CA . SER A 1 686 ? 29.275 17.755 36.273 1.000 16.179 713 SER A CA 1
ATOM 10567 C C . SER A 1 686 ? 28.791 16.310 36.388 1.000 16.970 713 SER A C 1
ATOM 10568 O O . SER A 1 686 ? 28.106 15.922 37.339 1.000 15.971 713 SER A O 1
ATOM 10575 N N . HIS A 1 687 ? 29.283 15.498 35.449 1.000 16.053 714 HIS A N 1
ATOM 10576 C CA . HIS A 1 687 ? 29.114 14.059 35.482 1.000 16.156 714 HIS A CA 1
ATOM 10577 C C . HIS A 1 687 ? 29.600 13.499 36.817 1.000 16.230 714 HIS A C 1
ATOM 10578 O O . HIS A 1 687 ? 28.936 12.658 37.418 1.000 17.138 714 HIS A O 1
ATOM 10591 N N . GLU A 1 688 ? 30.762 13.982 37.279 1.000 18.936 715 GLU A N 1
ATOM 10592 C CA . GLU A 1 688 ? 31.364 13.497 38.512 1.000 21.126 715 GLU A CA 1
ATOM 10593 C C . GLU A 1 688 ? 30.444 13.775 39.696 1.000 20.791 715 GLU A C 1
ATOM 10594 O O . GLU A 1 688 ? 30.318 12.931 40.577 1.000 22.625 715 GLU A O 1
ATOM 10606 N N . ASP A 1 689 ? 29.822 14.958 39.726 1.000 18.249 716 ASP A N 1
ATOM 10607 C CA . ASP A 1 689 ? 28.956 15.311 40.842 1.000 21.249 716 ASP A CA 1
ATOM 10608 C C . ASP A 1 689 ? 27.700 14.438 40.842 1.000 19.031 716 ASP A C 1
ATOM 10609 O O . ASP A 1 689 ? 27.223 14.072 41.909 1.000 23.298 716 ASP A O 1
ATOM 10618 N N . ILE A 1 690 ? 27.180 14.066 39.666 1.000 17.715 717 ILE A N 1
ATOM 10619 C CA . ILE A 1 690 ? 26.042 13.161 39.628 1.000 16.567 717 ILE A CA 1
ATOM 10620 C C . ILE A 1 690 ? 26.459 11.795 40.178 1.000 17.005 717 ILE A C 1
ATOM 10621 O O . ILE A 1 690 ? 25.747 11.209 40.992 1.000 18.868 717 ILE A O 1
ATOM 10637 N N . LEU A 1 691 ? 27.615 11.288 39.744 1.000 19.753 718 LEU A N 1
ATOM 10638 C CA . LEU A 1 691 ? 28.032 9.935 40.102 1.000 20.334 718 LEU A CA 1
ATOM 10639 C C . LEU A 1 691 ? 28.352 9.813 41.590 1.000 20.837 718 LEU A C 1
ATOM 10640 O O . LEU A 1 691 ? 28.378 8.700 42.112 1.000 26.398 718 LEU A O 1
ATOM 10656 N N . LYS A 1 692 ? 28.626 10.939 42.263 1.000 21.644 719 LYS A N 1
ATOM 10657 C CA . LYS A 1 692 ? 28.894 10.915 43.696 1.000 25.560 719 LYS A CA 1
ATOM 10658 C C . LYS A 1 692 ? 27.614 10.608 44.477 1.000 26.102 719 LYS A C 1
ATOM 10659 O O . LYS A 1 692 ? 27.671 10.227 45.642 1.000 26.922 719 LYS A O 1
ATOM 10678 N N . GLY A 1 693 ? 26.457 10.783 43.832 1.000 23.439 720 GLY A N 1
ATOM 10679 C CA . GLY A 1 693 ? 25.172 10.556 44.463 1.000 21.838 720 GLY A CA 1
ATOM 10680 C C . GLY A 1 693 ? 24.764 11.759 45.307 1.000 21.354 720 GLY A C 1
ATOM 10681 O O . GLY A 1 693 ? 25.559 12.668 45.533 1.000 22.979 720 GLY A O 1
ATOM 10685 N N . GLY A 1 694 ? 23.510 11.747 45.760 1.000 19.970 721 GLY A N 1
ATOM 10686 C CA . GLY A 1 694 ? 22.984 12.800 46.606 1.000 18.757 721 GLY A CA 1
ATOM 10687 C C . GLY A 1 694 ? 21.634 13.300 46.108 1.000 18.976 721 GLY A C 1
ATOM 10688 O O . GLY A 1 694 ? 20.878 12.543 45.512 1.000 19.108 721 GLY A O 1
ATOM 10692 N N . THR A 1 695 ? 21.345 14.575 46.383 1.000 18.088 722 THR A N 1
ATOM 10693 C CA . THR A 1 695 ? 20.035 15.148 46.133 1.000 17.353 722 THR A CA 1
ATOM 10694 C C . THR A 1 695 ? 20.202 16.548 45.557 1.000 18.902 722 THR A C 1
ATOM 10695 O O . THR A 1 695 ? 20.892 17.406 46.127 1.000 20.265 722 THR A O 1
ATOM 10705 N N . LEU A 1 696 ? 19.509 16.743 44.436 1.000 16.922 723 LEU A N 1
ATOM 10706 C CA . LEU A 1 696 ? 19.442 18.004 43.732 1.000 16.446 723 LEU A CA 1
ATOM 10707 C C . LEU A 1 696 ? 18.005 18.498 43.835 1.000 16.504 723 LEU A C 1
ATOM 10708 O O . LEU A 1 696 ? 17.092 17.827 43.350 1.000 17.873 723 LEU A O 1
ATOM 10724 N N . VAL A 1 697 ? 17.814 19.649 44.490 1.000 15.839 724 VAL A N 1
ATOM 10725 C CA . VAL A 1 697 ? 16.474 20.183 44.688 1.000 15.558 724 VAL A CA 1
ATOM 10726 C C . VAL A 1 697 ? 16.350 21.492 43.921 1.000 15.382 724 VAL A C 1
ATOM 10727 O O . VAL A 1 697 ? 17.078 22.447 44.178 1.000 17.403 724 VAL A O 1
ATOM 10740 N N . TYR A 1 698 ? 15.428 21.500 42.962 1.000 16.046 725 TYR A N 1
ATOM 10741 C CA . TYR A 1 698 ? 15.043 22.723 42.292 1.000 17.195 725 TYR A CA 1
ATOM 10742 C C . TYR A 1 698 ? 13.786 23.266 42.963 1.000 17.500 725 TYR A C 1
ATOM 10743 O O . TYR A 1 698 ? 12.731 22.621 42.924 1.000 18.087 725 TYR A O 1
ATOM 10760 N N . LYS A 1 699 ? 13.893 24.454 43.564 1.000 15.626 726 LYS A N 1
ATOM 10761 C CA . LYS A 1 699 ? 12.723 25.092 44.143 1.000 17.508 726 LYS A CA 1
ATOM 10762 C C . LYS A 1 699 ? 12.003 25.855 43.035 1.000 17.107 726 LYS A C 1
ATOM 10763 O O . LYS A 1 699 ? 12.553 26.797 42.468 1.000 18.385 726 LYS A O 1
ATOM 10782 N N . MET A 1 700 ? 10.774 25.425 42.733 1.000 15.421 727 MET A N 1
ATOM 10783 C CA . MET A 1 700 ? 10.041 25.954 41.594 1.000 17.546 727 MET A CA 1
ATOM 10784 C C . MET A 1 700 ? 9.179 27.136 42.035 1.000 18.193 727 MET A C 1
ATOM 10785 O O . MET A 1 700 ? 8.754 27.210 43.188 1.000 19.366 727 MET A O 1
ATOM 10799 N N . LYS A 1 701 ? 8.932 28.054 41.091 1.000 16.343 728 LYS A N 1
ATOM 10800 C CA . LYS A 1 701 ? 8.176 29.264 41.366 1.000 16.821 728 LYS A CA 1
ATOM 10801 C C . LYS A 1 701 ? 7.408 29.701 40.120 1.000 17.615 728 LYS A C 1
ATOM 10802 O O . LYS A 1 701 ? 7.669 29.239 39.009 1.000 17.474 728 LYS A O 1
ATOM 10821 N N . LEU A 1 702 ? 6.477 30.625 40.350 1.000 20.154 729 LEU A N 1
ATOM 10822 C CA . LEU A 1 702 ? 5.642 31.244 39.337 1.000 22.489 729 LEU A CA 1
ATOM 10823 C C . LEU A 1 702 ? 6.331 32.486 38.776 1.000 27.083 729 LEU A C 1
ATOM 10824 O O . LEU A 1 702 ? 6.238 32.759 37.584 1.000 31.698 729 LEU A O 1
ATOM 10840 N N . GLU A 1 703 ? 6.993 33.239 39.665 1.000 30.856 730 GLU A N 1
ATOM 10841 C CA . GLU A 1 703 ? 7.507 34.572 39.380 1.000 36.407 730 GLU A CA 1
ATOM 10842 C C . GLU A 1 703 ? 8.661 34.460 38.389 1.000 35.795 730 GLU A C 1
ATOM 10843 O O . GLU A 1 703 ? 9.502 33.578 38.527 1.000 33.573 730 GLU A O 1
ATOM 10855 N N . HIS A 1 704 ? 8.689 35.369 37.407 1.000 42.641 731 HIS A N 1
ATOM 10856 C CA . HIS A 1 704 ? 9.731 35.388 36.392 1.000 44.516 731 HIS A CA 1
ATOM 10857 C C . HIS A 1 704 ? 10.001 36.825 35.924 1.000 55.271 731 HIS A C 1
ATOM 10858 O O . HIS A 1 704 ? 9.159 37.697 36.221 1.000 45.829 731 HIS A O 1
#

Radius of gyration: 25.56 Å; Cα contacts (8 Å, |Δi|>4): 1770; chains: 1; bounding box: 61×74×64 Å

Secondary structure (DSSP, 8-state):
--GGGG--TTTT-STTT----SEE-TT-S-EEEEEEE-SS--SS-S--TT--EEEEEES---SS-SS------EEEEE-S-----TT---EEB-STT-EEETTEEEEEETTTTEEEEEEE-SSEEEEEEEESS-TT-EEEEESS----SSHHHHTT-EEEEEEEEEETTEEEEEEEE-SSS-EEEEEEEEESS---EEEEPPPPTT--S-EEEEE----TTEEEEEEEEEESS-HHHHHHHHHHH-SS--HHHHHHHHHHHHHHHHTTEEEES-HHHHHHHHHHHHHHHS-SEE-S-TTSEEE-TTS-EEE-TTS--EE-B-HHHHTTTHHHHHHHH-HHHHHHHHHHHHHHHHHHSS--SSEETTEE---SSS-THHHHHHHHHHTT--SS-HHHHHHHHHHHHHS-BTTTB-HHHHHHHTS--TTTSSB-HHHHHHHHHHHHHHHHHHHHHTT-HHHHHHHHHHHTGGGGGEETTTTEE--B-TTSPBPSS--TTPPPB--BBSSSSS-HHHHTT--TT-HHHHHHHHTSHHHHHHHHHHHTT---SSS----TTEETTEETTSGGGTTGGGHHHHTT-HHHHHHHHHHHHHHSB-SSTT-BSS--TTTHHHHHHHHHHHTEEEEEGGGTEEEE----SSEEEEE-TTS-EEEEEEET--SS--EEEEEEETTEE---SEEEHHHHHT-EEEEEEEES--

InterPro domains:
  IPR005887 Glycosyl hydrolase family 92, alpha-1,2-mannosidase, putative [TIGR01180] (6-729)
  IPR008928 Six-hairpin glycosidase superfamily [SSF48208] (265-717)
  IPR012939 Glycosyl hydrolase family 92 [PF07971] (266-730)
  IPR014718 Glycoside hydrolase-type carbohydrate-binding [G3DSA:2.70.98.10] (34-353)
  IPR041371 Glycosyl hydrolase family 92 N-terminal domain [PF17678] (35-260)
  IPR050883 Peptide-N(4)-(N-acetyl-beta-glucosaminyl)asparagine amidase [PTHR12143] (26-730)

Nearest PDB structures (foldseek):
  7zgm-assembly1_A  TM=1.001E+00  e=0.000E+00  Phocaeicola massiliensis B84634 = Timone 84634 = DSM 17679 = JCM 13223
  6f8z-assembly1_A  TM=9.500E-01  e=9.144E-83  Bacteroides thetaiotaomicron
  6f91-assembly6_C  TM=9.453E-01  e=3.774E-74  Bacteroides thetaiotaomicron
  6f91-assembly4_G  TM=9.343E-01  e=6.734E-73  Bacteroides thetaiotaomicron
  6f91-assembly4_F  TM=9.309E-01  e=8.883E-73  Bacteroides thetaiotaomicron